Protein AF-A0A4Q5NVV1-F1 (afdb_monomer)

Sequence (442 aa):
MKNIRATLVVGVACLGSTIGLRAQELPNTGLYALYQDSGLQTNGTTVTAWNSSPIGEGEQSKSQTRARALNQIVGAPRLMALQTPTGRKNVLALDGKSSVWGTVQAWGSLIGERTLVVLARLEPNAQGTLFDGSTLVGLSRAQIKDGIWQVGSNKGVSPSMGAKSGVWQIHTFVFRPQLGAMTVAHSVGDENKTIDAQQNVPQGGLIIGTDATRQNGLQAEVAEILVYNRALSPDELKNTSASIQKRWGPLASLGAPEAVRDANAPAADSDRAAIAAKLADTKSPIIWLWSGDSTNEQGTGQNRSVAQNFAERVRWEKNRRRDIVIDQTSPGLDATTINADFDTRIERFHPSVVILSPAGGVTSALQLTTTIERVRALGAIPILQSNGGNSALVKSVAQSQGVLLIDSDTNTASTLTTLSLSLFDALGLKDPASTIIKQLGG

Solvent-accessible surface area (backbone atoms only — not comparable to full-atom values): 23420 Å² total; per-residue (Å²): 140,82,89,81,83,83,84,84,81,84,80,82,79,81,78,77,77,77,75,76,76,69,81,58,72,68,73,66,81,51,58,68,43,35,38,43,46,90,25,57,36,62,60,78,44,33,49,56,28,40,29,24,48,68,62,74,85,60,74,70,19,61,56,55,17,65,36,43,28,20,55,46,73,38,76,74,22,26,41,21,33,30,63,31,88,76,43,80,43,45,27,44,34,26,80,24,62,9,27,40,20,17,48,43,88,52,43,31,69,46,70,69,32,24,23,42,38,37,34,34,28,30,42,78,87,40,42,26,12,51,32,19,9,45,36,98,63,29,26,52,33,38,30,29,55,97,53,27,30,25,40,32,30,90,92,38,64,43,82,65,48,77,63,68,53,78,42,58,44,52,38,37,41,33,33,39,62,48,95,69,20,19,36,38,37,41,32,49,80,92,49,71,40,74,46,80,21,78,54,56,58,38,30,22,21,38,22,39,15,15,36,61,85,62,72,42,14,17,28,28,37,41,46,34,38,41,32,27,62,32,62,70,52,74,68,54,50,51,39,42,51,52,47,49,35,69,66,51,28,62,50,91,66,47,62,82,61,42,76,33,63,44,92,82,43,49,41,34,67,44,45,39,47,52,50,44,52,52,67,68,40,79,85,57,65,48,36,38,32,39,39,19,29,36,90,68,64,84,83,75,91,78,79,72,41,50,64,54,53,42,44,51,43,41,31,66,78,66,64,40,72,69,46,45,69,46,80,56,51,38,79,74,31,20,30,59,59,46,55,75,42,29,60,80,74,47,56,76,69,67,37,48,29,37,41,40,28,44,22,36,92,72,50,48,70,65,41,44,49,53,45,48,53,54,38,44,73,70,71,18,44,56,30,41,34,35,38,88,65,30,35,72,58,46,51,51,47,23,64,68,59,23,36,34,69,41,80,59,65,72,89,58,100,57,63,61,64,48,60,42,47,50,46,34,57,66,56,67,61,71,58,89,64,71,68,51,71,78,73,66,82,120

Radius of gyration: 30.15 Å; Cα contacts (8 Å, |Δi|>4): 999; chains: 1; bounding box: 72×66×114 Å

pLDDT: mean 81.9, std 18.75, range [30.17, 98.38]

Secondary structure (DSSP, 8-state):
-PPP-------------------PPP--TTEEEEEEEEEEEEETTEEEEEEEPP-SSSHHHHHHHHHT-B-EEES--EEEEEEETTEEEEEEEEESS-EEEE-HHHH-EE-S-EEEEEEEEEPTT--EEEEE-SSSSS--EEEEETTEEEEEETTEEEEEEE---SSEEEEEEEEEE-SS-EEEEEEETTEEEEEEES----EESEEESS-TTS-SB-EEEEEEEEEESSPPPHHHHHHHHHHHHHHH--GGG--PPEE---TTSPPHHHHHHHHHHHHH-TTSPPEEEEEE--TT--S-SS---HHHHHHHHHHHTS--TT-EEEEEE-TT--HHHHHHTHHHHTGGG--SEEEEE--TTT--HHHHHHHHHHHHHTT-EEEEE--TTTHHHHHHHHHHHT-EEE---SS---HHHHHHHHHHHHTT---GGGGSGGG---

Structure (mmCIF, N/CA/C/O backbone):
data_AF-A0A4Q5NVV1-F1
#
_entry.id   AF-A0A4Q5NVV1-F1
#
loop_
_atom_site.group_PDB
_atom_site.id
_atom_site.type_symbol
_atom_site.label_atom_id
_atom_site.label_alt_id
_atom_site.label_comp_id
_atom_site.label_asym_id
_atom_site.label_entity_id
_atom_site.label_seq_id
_atom_site.pdbx_PDB_ins_code
_atom_site.Cartn_x
_atom_site.Cartn_y
_atom_site.Cartn_z
_atom_site.occupancy
_atom_site.B_iso_or_equiv
_atom_site.auth_seq_id
_atom_site.auth_comp_id
_atom_site.auth_asym_id
_atom_site.auth_atom_id
_atom_site.pdbx_PDB_model_num
ATOM 1 N N . MET A 1 1 ? -40.384 -42.572 -72.149 1.00 39.09 1 MET A N 1
ATOM 2 C CA . MET A 1 1 ? -39.237 -41.789 -71.641 1.00 39.09 1 MET A CA 1
ATOM 3 C C . MET A 1 1 ? -39.725 -40.962 -70.457 1.00 39.09 1 MET A C 1
ATOM 5 O O . MET A 1 1 ? -40.525 -40.060 -70.657 1.00 39.09 1 MET A O 1
ATOM 9 N N . LYS A 1 2 ? -39.375 -41.354 -69.224 1.00 44.84 2 LYS A N 1
ATOM 10 C CA . LYS A 1 2 ? -39.755 -40.659 -67.981 1.00 44.84 2 LYS A CA 1
ATOM 11 C C . LYS A 1 2 ? -38.551 -39.845 -67.504 1.00 44.84 2 LYS A C 1
ATOM 13 O O . LYS A 1 2 ? -37.491 -40.418 -67.278 1.00 44.84 2 LYS A O 1
ATOM 18 N N . ASN A 1 3 ? -38.723 -38.532 -67.382 1.00 42.00 3 ASN A N 1
ATOM 19 C CA . ASN A 1 3 ? -37.693 -37.606 -66.916 1.00 42.00 3 ASN A CA 1
ATOM 20 C C . ASN A 1 3 ? -37.510 -37.726 -65.397 1.00 42.00 3 ASN A C 1
ATOM 22 O O . ASN A 1 3 ? -38.452 -37.498 -64.640 1.00 42.00 3 ASN A O 1
ATOM 26 N N . ILE A 1 4 ? -36.294 -38.057 -64.963 1.00 44.03 4 ILE A N 1
ATOM 27 C CA . ILE A 1 4 ? -35.865 -38.030 -63.561 1.00 44.03 4 ILE A CA 1
ATOM 28 C C . ILE A 1 4 ? -35.223 -36.661 -63.308 1.00 44.03 4 ILE A C 1
ATOM 30 O O . ILE A 1 4 ? -34.230 -36.316 -63.944 1.00 44.03 4 ILE A O 1
ATOM 34 N N . ARG A 1 5 ? -35.789 -35.871 -62.388 1.00 45.06 5 ARG A N 1
ATOM 35 C CA . ARG A 1 5 ? -35.132 -34.685 -61.819 1.00 45.06 5 ARG A CA 1
ATOM 36 C C . ARG A 1 5 ? -34.373 -35.121 -60.567 1.00 45.06 5 ARG A C 1
ATOM 38 O O . ARG A 1 5 ? -34.999 -35.538 -59.598 1.00 45.06 5 ARG A O 1
ATOM 45 N N . ALA A 1 6 ? -33.046 -35.036 -60.597 1.00 39.25 6 ALA A N 1
ATOM 46 C CA . ALA A 1 6 ? -32.202 -35.202 -59.420 1.00 39.25 6 ALA A CA 1
ATOM 47 C C . ALA A 1 6 ? -32.027 -33.840 -58.730 1.00 39.25 6 ALA A C 1
ATOM 49 O O . ALA A 1 6 ? -31.496 -32.901 -59.320 1.00 39.25 6 ALA A O 1
ATOM 50 N N . THR A 1 7 ? -32.498 -33.734 -57.490 1.00 43.59 7 THR A N 1
ATOM 51 C CA . THR A 1 7 ? -32.255 -32.589 -56.606 1.00 43.59 7 THR A CA 1
ATOM 52 C C . THR A 1 7 ? -30.897 -32.779 -55.935 1.00 43.59 7 THR A C 1
ATOM 54 O O . THR A 1 7 ? -30.721 -33.706 -55.148 1.00 43.59 7 THR A O 1
ATOM 57 N N . LEU A 1 8 ? -29.932 -31.914 -56.253 1.00 34.25 8 LEU A N 1
ATOM 58 C CA . LEU A 1 8 ? -28.629 -31.852 -55.593 1.00 34.25 8 LEU A CA 1
ATOM 59 C C . LEU A 1 8 ? -28.769 -31.050 -54.289 1.00 34.25 8 LEU A C 1
ATOM 61 O O . LEU A 1 8 ? -28.991 -29.842 -54.325 1.00 34.25 8 LEU A O 1
ATOM 65 N N . VAL A 1 9 ? -28.644 -31.717 -53.142 1.00 33.03 9 VAL A N 1
ATOM 66 C CA . VAL A 1 9 ? -28.541 -31.068 -51.827 1.00 33.03 9 VAL A CA 1
ATOM 67 C C . VAL A 1 9 ? -27.059 -30.870 -51.519 1.00 33.03 9 VAL A C 1
ATOM 69 O O . VAL A 1 9 ? -26.341 -31.832 -51.256 1.00 33.03 9 VAL A O 1
ATOM 72 N N . VAL A 1 10 ? -26.587 -29.624 -51.570 1.00 34.28 10 VAL A N 1
ATOM 73 C CA . VAL A 1 10 ? -25.243 -29.248 -51.111 1.00 34.28 10 VAL A CA 1
ATOM 74 C C . VAL A 1 10 ? -25.305 -29.044 -49.599 1.00 34.28 10 VAL A C 1
ATOM 76 O O . VAL A 1 10 ? -25.774 -28.016 -49.116 1.00 34.28 10 VAL A O 1
ATOM 79 N N . GLY A 1 11 ? -24.861 -30.046 -48.842 1.00 30.89 11 GLY A N 1
ATOM 80 C CA . GLY A 1 11 ? -24.632 -29.918 -47.406 1.00 30.89 11 GLY A CA 1
ATOM 81 C C . GLY A 1 11 ? -23.328 -29.167 -47.148 1.00 30.89 11 GLY A C 1
ATOM 82 O O . GLY A 1 11 ? -22.248 -29.726 -47.317 1.00 30.89 11 GLY A O 1
ATOM 83 N N . VAL A 1 12 ? -23.421 -27.903 -46.732 1.00 36.09 12 VAL A N 1
ATOM 84 C CA . VAL A 1 12 ? -22.285 -27.157 -46.174 1.00 36.09 12 VAL A CA 1
ATOM 85 C C . VAL A 1 12 ? -22.052 -27.667 -44.753 1.00 36.09 12 VAL A C 1
ATOM 87 O O . VAL A 1 12 ? -22.769 -27.307 -43.822 1.00 36.09 12 VAL A O 1
ATOM 90 N N . ALA A 1 13 ? -21.059 -28.536 -44.582 1.00 33.56 13 ALA A N 1
ATOM 91 C CA . ALA A 1 13 ? -20.565 -28.918 -43.267 1.00 33.56 13 ALA A CA 1
ATOM 92 C C . ALA A 1 13 ? -19.660 -27.796 -42.728 1.00 33.56 13 ALA A C 1
ATOM 94 O O . ALA A 1 13 ? -18.468 -27.743 -43.028 1.00 33.56 13 ALA A O 1
ATOM 95 N N . CYS A 1 14 ? -20.225 -26.883 -41.933 1.00 32.41 14 CYS A N 1
ATOM 96 C CA . CYS A 1 14 ? -19.439 -25.985 -41.087 1.00 32.41 14 CYS A CA 1
ATOM 97 C C . CYS A 1 14 ? -18.780 -26.805 -39.969 1.00 32.41 14 CYS A C 1
ATOM 99 O O . CYS A 1 14 ? -19.366 -27.016 -38.908 1.00 32.41 14 CYS A O 1
ATOM 101 N N . LEU A 1 15 ? -17.551 -27.267 -40.201 1.00 36.09 15 LEU A N 1
ATOM 102 C CA . LEU A 1 15 ? -16.666 -27.734 -39.137 1.00 36.09 15 LEU A CA 1
ATOM 103 C C . LEU A 1 15 ? -16.206 -26.512 -38.334 1.00 36.09 15 LEU A C 1
ATOM 105 O O . LEU A 1 15 ? -15.206 -25.868 -38.647 1.00 36.09 15 LEU A O 1
ATOM 109 N N . GLY A 1 16 ? -16.983 -26.162 -37.310 1.00 32.91 16 GLY A N 1
ATOM 110 C CA . GLY A 1 16 ? -16.582 -25.214 -36.280 1.00 32.91 16 GLY A CA 1
ATOM 111 C C . GLY A 1 16 ? -15.480 -25.821 -35.420 1.00 32.91 16 GLY A C 1
ATOM 112 O O . GLY A 1 16 ? -15.751 -26.395 -34.371 1.00 32.91 16 GLY A O 1
ATOM 113 N N . SER A 1 17 ? -14.231 -25.704 -35.863 1.00 35.34 17 SER A N 1
ATOM 114 C CA . SER A 1 17 ? -13.063 -25.982 -35.033 1.00 35.34 17 SER A CA 1
ATOM 115 C C . SER A 1 17 ? -12.968 -24.903 -33.957 1.00 35.34 17 SER A C 1
ATOM 117 O O . SER A 1 17 ? -12.350 -23.859 -34.158 1.00 35.34 17 SER A O 1
ATOM 119 N N . THR A 1 18 ? -13.579 -25.129 -32.795 1.00 33.84 18 THR A N 1
ATOM 120 C CA . THR A 1 18 ? -13.226 -24.392 -31.581 1.00 33.84 18 THR A CA 1
ATOM 121 C C . THR A 1 18 ? -11.803 -24.787 -31.206 1.00 33.84 18 THR A C 1
ATOM 123 O O . THR A 1 18 ? -11.584 -25.748 -30.468 1.00 33.84 18 THR A O 1
ATOM 126 N N . ILE A 1 19 ? -10.816 -24.068 -31.745 1.00 38.25 19 ILE A N 1
ATOM 127 C CA . ILE A 1 19 ? -9.461 -24.066 -31.201 1.00 38.25 19 ILE A CA 1
ATOM 128 C C . ILE A 1 19 ? -9.605 -23.473 -29.804 1.00 38.25 19 ILE A C 1
ATOM 130 O O . ILE A 1 19 ? -9.682 -22.258 -29.627 1.00 38.25 19 ILE A O 1
ATOM 134 N N . GLY A 1 20 ? -9.716 -24.344 -28.804 1.00 33.50 20 GLY A N 1
ATOM 135 C CA . GLY A 1 20 ? -9.553 -23.955 -27.419 1.00 33.50 20 GLY A CA 1
ATOM 136 C C . GLY A 1 20 ? -8.134 -23.431 -27.268 1.00 33.50 20 GLY A C 1
ATOM 137 O O . GLY A 1 20 ? -7.207 -24.215 -27.078 1.00 33.50 20 GLY A O 1
ATOM 138 N N . LEU A 1 21 ? -7.960 -22.114 -27.390 1.00 35.38 21 LEU A N 1
ATOM 139 C CA . LEU A 1 21 ? -6.778 -21.403 -26.927 1.00 35.38 21 LEU A CA 1
ATOM 140 C C . LEU A 1 21 ? -6.673 -21.685 -25.427 1.00 35.38 21 LEU A C 1
ATOM 142 O O . LEU A 1 21 ? -7.245 -20.976 -24.598 1.00 35.38 21 LEU A O 1
ATOM 146 N N . ARG A 1 22 ? -5.983 -22.772 -25.064 1.00 43.31 22 ARG A N 1
ATOM 147 C CA . ARG A 1 22 ? -5.478 -22.932 -23.706 1.00 43.31 22 ARG A CA 1
ATOM 148 C C . ARG A 1 22 ? -4.613 -21.706 -23.466 1.00 43.31 22 ARG A C 1
ATOM 150 O O . ARG A 1 22 ? -3.587 -21.550 -24.120 1.00 43.31 22 ARG A O 1
ATOM 157 N N . ALA A 1 23 ? -5.071 -20.823 -22.582 1.00 43.97 23 ALA A N 1
ATOM 158 C CA . ALA A 1 23 ? -4.270 -19.710 -22.105 1.00 43.97 23 ALA A CA 1
ATOM 159 C C . ALA A 1 23 ? -2.942 -20.291 -21.612 1.00 43.97 23 ALA A C 1
ATOM 161 O O . ALA A 1 23 ? -2.926 -21.060 -20.648 1.00 43.97 23 ALA A O 1
ATOM 162 N N . GLN A 1 24 ? -1.876 -20.000 -22.351 1.00 53.47 24 GLN A N 1
ATOM 163 C CA . GLN A 1 24 ? -0.541 -20.488 -22.062 1.00 53.47 24 GLN A CA 1
ATOM 164 C C . GLN A 1 24 ? -0.115 -19.924 -20.707 1.00 53.47 24 GLN A C 1
ATOM 166 O O . GLN A 1 24 ? -0.347 -18.748 -20.422 1.00 53.47 24 GLN A O 1
ATOM 171 N N . GLU A 1 25 ? 0.436 -20.784 -19.852 1.00 62.91 25 GLU A N 1
ATOM 172 C CA . GLU A 1 25 ? 0.975 -20.373 -18.558 1.00 62.91 25 GLU A CA 1
ATOM 173 C C . GLU A 1 25 ? 2.056 -19.300 -18.745 1.00 62.91 25 GLU A C 1
ATOM 175 O O . GLU A 1 25 ? 2.629 -19.161 -19.832 1.00 62.91 25 GLU A O 1
ATOM 180 N N . LEU A 1 26 ? 2.311 -18.517 -17.690 1.00 71.44 26 LEU A N 1
ATOM 181 C CA . LEU A 1 26 ? 3.352 -17.491 -17.709 1.00 71.44 26 LEU A CA 1
ATOM 182 C C . LEU A 1 26 ? 4.656 -18.084 -18.266 1.00 71.44 26 LEU A C 1
ATOM 184 O O . LEU A 1 26 ? 5.015 -19.203 -17.890 1.00 71.44 26 LEU A O 1
ATOM 188 N N . PRO A 1 27 ? 5.395 -17.361 -19.128 1.00 75.38 27 PRO A N 1
ATOM 189 C CA . PRO A 1 27 ? 6.707 -17.820 -19.551 1.00 75.38 27 PRO A CA 1
ATOM 190 C C . PRO A 1 27 ? 7.593 -17.929 -18.307 1.00 75.38 27 PRO A C 1
ATOM 192 O O . PRO A 1 27 ? 8.038 -16.921 -17.774 1.00 75.38 27 PRO A O 1
ATOM 195 N N . ASN A 1 28 ? 7.828 -19.135 -17.797 1.00 74.69 28 ASN A N 1
ATOM 196 C CA . ASN A 1 28 ? 8.637 -19.298 -16.586 1.00 74.69 28 ASN A CA 1
ATOM 197 C C . ASN A 1 28 ? 10.132 -19.106 -16.886 1.00 74.69 28 ASN A C 1
ATOM 199 O O . ASN A 1 28 ? 10.907 -18.719 -16.011 1.00 74.69 28 ASN A O 1
ATOM 203 N N . THR A 1 29 ? 10.545 -19.310 -18.141 1.00 82.25 29 THR A N 1
ATOM 204 C CA . THR A 1 29 ? 11.925 -19.100 -18.581 1.00 82.25 29 THR A CA 1
ATOM 205 C C . THR A 1 29 ? 12.324 -17.639 -18.419 1.00 82.25 29 THR A C 1
ATOM 207 O O . THR A 1 29 ? 11.789 -16.753 -19.091 1.00 82.25 29 THR A O 1
ATOM 210 N N . GLY A 1 30 ? 13.309 -17.398 -17.558 1.00 86.69 30 GLY A N 1
ATOM 211 C CA . GLY A 1 30 ? 13.871 -16.074 -17.308 1.00 86.69 30 GLY A CA 1
ATOM 212 C C . GLY A 1 30 ? 13.018 -15.163 -16.423 1.00 86.69 30 GLY A C 1
ATOM 213 O O . GLY A 1 30 ? 13.318 -13.974 -16.340 1.00 86.69 30 GLY A O 1
ATOM 214 N N . LEU A 1 31 ? 11.971 -15.673 -15.760 1.00 92.94 31 LEU A N 1
ATOM 215 C CA . LEU A 1 31 ? 11.270 -14.907 -14.727 1.00 92.94 31 LEU A CA 1
ATOM 216 C C . LEU A 1 31 ? 12.219 -14.695 -13.536 1.00 92.94 31 LEU A C 1
ATOM 218 O O . LEU A 1 31 ? 12.734 -15.638 -12.940 1.00 92.94 31 LEU A O 1
ATOM 222 N N . TYR A 1 32 ? 12.484 -13.435 -13.221 1.00 92.88 32 TYR A N 1
ATOM 223 C CA . TYR A 1 32 ? 13.406 -13.001 -12.179 1.00 92.88 32 TYR A CA 1
ATOM 224 C C . TYR A 1 32 ? 12.677 -12.570 -10.907 1.00 92.88 32 TYR A C 1
ATOM 226 O O . TYR A 1 32 ? 13.082 -12.929 -9.814 1.00 92.88 32 TYR A O 1
ATOM 234 N N . ALA A 1 33 ? 11.585 -11.827 -10.990 1.00 94.94 33 ALA A N 1
ATOM 235 C CA . ALA A 1 33 ? 10.798 -11.493 -9.805 1.00 94.94 33 ALA A CA 1
ATOM 236 C C . ALA A 1 33 ? 9.319 -11.435 -10.167 1.00 94.94 33 ALA A C 1
ATOM 238 O O . ALA A 1 33 ? 8.971 -11.063 -11.289 1.00 94.94 33 ALA A O 1
ATOM 239 N N . LEU A 1 34 ? 8.465 -11.807 -9.219 1.00 95.44 34 LEU A N 1
ATOM 240 C CA . LEU A 1 34 ? 7.016 -11.769 -9.364 1.00 95.44 34 LEU A CA 1
ATOM 241 C C . LEU A 1 34 ? 6.409 -11.181 -8.097 1.00 95.44 34 LEU A C 1
ATOM 243 O O . LEU A 1 34 ? 6.379 -11.841 -7.069 1.00 95.44 34 LEU A O 1
ATOM 247 N N . TYR A 1 35 ? 5.914 -9.955 -8.165 1.00 97.56 35 TYR A N 1
ATOM 248 C CA . TYR A 1 35 ? 5.295 -9.265 -7.040 1.00 97.56 35 TYR A CA 1
ATOM 249 C C . TYR A 1 35 ? 3.788 -9.224 -7.239 1.00 97.56 35 TYR A C 1
ATOM 251 O O . TYR A 1 35 ? 3.313 -8.645 -8.211 1.00 97.56 35 TYR A O 1
ATOM 259 N N . GLN A 1 36 ? 3.047 -9.860 -6.334 1.00 95.25 36 GLN A N 1
ATOM 260 C CA . GLN A 1 36 ? 1.589 -10.015 -6.396 1.00 95.25 36 GLN A CA 1
ATOM 261 C C . GLN A 1 36 ? 0.940 -9.673 -5.051 1.00 95.25 36 GLN A C 1
ATOM 263 O O . GLN A 1 36 ? 1.639 -9.504 -4.052 1.00 95.25 36 GLN A O 1
ATOM 268 N N . ASP A 1 37 ? -0.392 -9.618 -5.022 1.00 93.81 37 ASP A N 1
ATOM 269 C CA . ASP A 1 37 ? -1.210 -9.354 -3.829 1.00 93.81 37 ASP A CA 1
ATOM 270 C C . ASP A 1 37 ? -0.777 -10.164 -2.592 1.00 93.81 37 ASP A C 1
ATOM 272 O O . ASP A 1 37 ? -0.588 -9.604 -1.515 1.00 93.81 37 ASP A O 1
ATOM 276 N N . SER A 1 38 ? -0.544 -11.466 -2.760 1.00 91.88 38 SER A N 1
ATOM 277 C CA . SER A 1 38 ? -0.104 -12.388 -1.700 1.00 91.88 38 SER A CA 1
ATOM 278 C C . SER A 1 38 ? 1.301 -12.108 -1.149 1.00 91.88 38 SER A C 1
ATOM 280 O O . SER A 1 38 ? 1.647 -12.583 -0.068 1.00 91.88 38 SER A O 1
ATOM 282 N N . GLY A 1 39 ? 2.115 -11.337 -1.873 1.00 93.94 39 GLY A N 1
ATOM 283 C CA . GLY A 1 39 ? 3.460 -10.952 -1.457 1.00 93.94 39 GLY A CA 1
ATOM 284 C C . GLY A 1 39 ? 3.499 -9.721 -0.549 1.00 93.94 39 GLY A C 1
ATOM 285 O O . GLY A 1 39 ? 4.533 -9.478 0.078 1.00 93.94 39 GLY A O 1
ATOM 286 N N . LEU A 1 40 ? 2.421 -8.935 -0.474 1.00 95.44 40 LEU A N 1
ATOM 287 C CA . LEU A 1 40 ? 2.377 -7.716 0.338 1.00 95.44 40 LEU A CA 1
ATOM 288 C C . LEU A 1 40 ? 2.366 -8.071 1.828 1.00 95.44 40 LEU A C 1
ATOM 290 O O . LEU A 1 40 ? 1.546 -8.857 2.293 1.00 95.44 40 LEU A O 1
ATOM 294 N N . GLN A 1 41 ? 3.304 -7.494 2.572 1.00 94.56 41 GLN A N 1
ATOM 295 C CA . GLN A 1 41 ? 3.380 -7.562 4.029 1.00 94.56 41 GLN A CA 1
ATOM 296 C C . GLN A 1 41 ? 2.975 -6.206 4.589 1.00 94.56 41 GLN A C 1
ATOM 298 O O . GLN A 1 41 ? 3.389 -5.173 4.055 1.00 94.56 41 GLN A O 1
ATOM 303 N N . THR A 1 42 ? 2.185 -6.197 5.659 1.00 88.44 42 THR A N 1
ATOM 304 C CA . THR A 1 42 ? 1.683 -4.957 6.249 1.00 88.44 42 THR A CA 1
ATOM 305 C C . THR A 1 42 ? 1.804 -4.933 7.765 1.00 88.44 42 THR A C 1
ATOM 307 O O . THR A 1 42 ? 1.895 -5.971 8.418 1.00 88.44 42 THR A O 1
ATOM 310 N N . ASN A 1 43 ? 1.799 -3.720 8.312 1.00 78.75 43 ASN A N 1
ATOM 311 C CA . ASN A 1 43 ? 1.404 -3.432 9.683 1.00 78.75 43 ASN A CA 1
ATOM 312 C C . ASN A 1 43 ? 0.172 -2.516 9.612 1.00 78.75 43 ASN A C 1
ATOM 314 O O . ASN A 1 43 ? 0.271 -1.380 9.132 1.00 78.75 43 ASN A O 1
ATOM 318 N N . GLY A 1 44 ? -0.999 -3.053 9.960 1.00 81.38 44 GLY A N 1
ATOM 319 C CA . GLY A 1 44 ? -2.285 -2.436 9.642 1.00 81.38 44 GLY A CA 1
ATOM 320 C C . GLY A 1 44 ? -2.436 -2.205 8.134 1.00 81.38 44 GLY A C 1
ATOM 321 O O . GLY A 1 44 ? -2.230 -3.106 7.316 1.00 81.38 44 GLY A O 1
ATOM 322 N N . THR A 1 45 ? -2.727 -0.961 7.743 1.00 83.19 45 THR A N 1
ATOM 323 C CA . THR A 1 45 ? -2.830 -0.563 6.328 1.00 83.19 45 THR A CA 1
ATOM 324 C C . THR A 1 45 ? -1.501 -0.158 5.695 1.00 83.19 45 THR A C 1
ATOM 326 O O . THR A 1 45 ? -1.478 0.157 4.507 1.00 83.19 45 THR A O 1
ATOM 329 N N . THR A 1 46 ? -0.411 -0.096 6.458 1.00 87.69 46 THR A N 1
ATOM 330 C CA . THR A 1 46 ? 0.896 0.350 5.957 1.00 87.69 46 THR A CA 1
ATOM 331 C C . THR A 1 46 ? 1.686 -0.846 5.451 1.00 87.69 46 THR A C 1
ATOM 333 O O . THR A 1 46 ? 1.882 -1.817 6.179 1.00 87.69 46 THR A O 1
ATOM 336 N N . VAL A 1 47 ? 2.160 -0.787 4.211 1.00 94.38 47 VAL A N 1
ATOM 337 C CA . VAL A 1 47 ? 3.001 -1.828 3.613 1.00 94.38 47 VAL A CA 1
ATOM 338 C C . VAL A 1 47 ? 4.407 -1.747 4.201 1.00 94.38 47 VAL A C 1
ATOM 340 O O . VAL A 1 47 ? 5.045 -0.698 4.181 1.00 94.38 47 VAL A O 1
ATOM 343 N N . THR A 1 48 ? 4.893 -2.873 4.717 1.00 94.56 48 THR A N 1
ATOM 344 C CA . THR A 1 48 ? 6.220 -3.014 5.337 1.00 94.56 48 THR A CA 1
ATOM 345 C C . THR A 1 48 ? 7.193 -3.809 4.472 1.00 94.56 48 THR A C 1
ATOM 347 O O . THR A 1 48 ? 8.403 -3.668 4.629 1.00 94.56 48 THR A O 1
ATOM 350 N N . ALA A 1 49 ? 6.690 -4.614 3.534 1.00 96.56 49 ALA A N 1
ATOM 351 C CA . ALA A 1 49 ? 7.487 -5.247 2.489 1.00 96.56 49 ALA A CA 1
ATOM 352 C C . ALA A 1 49 ? 6.608 -5.730 1.327 1.00 96.56 49 ALA A C 1
ATOM 354 O O . ALA A 1 49 ? 5.411 -5.965 1.490 1.00 96.56 49 ALA A O 1
ATOM 355 N N . TRP A 1 50 ? 7.224 -5.964 0.169 1.00 97.75 50 TRP A N 1
ATOM 356 C CA . TRP A 1 50 ? 6.628 -6.730 -0.923 1.00 97.75 50 TRP A CA 1
ATOM 357 C C . TRP A 1 50 ? 7.545 -7.888 -1.315 1.00 97.75 50 TRP A C 1
ATOM 359 O O . TRP A 1 50 ? 8.602 -7.701 -1.921 1.00 97.75 50 TRP A O 1
ATOM 369 N N . ASN A 1 51 ? 7.160 -9.102 -0.936 1.00 95.62 51 ASN A N 1
ATOM 370 C CA . ASN A 1 51 ? 7.918 -10.311 -1.230 1.00 95.62 51 ASN A CA 1
ATOM 371 C C . ASN A 1 51 ? 7.629 -10.799 -2.651 1.00 95.62 51 ASN A C 1
ATOM 373 O O . ASN A 1 51 ? 6.482 -10.778 -3.101 1.00 95.62 51 ASN A O 1
ATOM 377 N N . SER A 1 52 ? 8.666 -11.282 -3.338 1.00 93.81 52 SER A N 1
ATOM 378 C CA . SER A 1 52 ? 8.477 -11.984 -4.606 1.00 93.81 52 SER A CA 1
ATOM 379 C C . SER A 1 52 ? 7.846 -13.355 -4.350 1.00 93.81 52 SER A C 1
ATOM 381 O O . SER A 1 52 ? 8.281 -14.082 -3.455 1.00 93.81 52 SER A O 1
ATOM 383 N N . SER A 1 53 ? 6.870 -13.736 -5.169 1.00 90.25 53 SER A N 1
ATOM 384 C CA . SER A 1 53 ? 6.297 -15.080 -5.230 1.00 90.25 53 SER A CA 1
ATOM 385 C C . SER A 1 53 ? 7.356 -16.110 -5.651 1.00 90.25 53 SER A C 1
ATOM 387 O O . SER A 1 53 ? 8.268 -15.755 -6.405 1.00 90.25 53 SER A O 1
ATOM 389 N N . PRO A 1 54 ? 7.243 -17.377 -5.197 1.00 81.56 54 PRO A N 1
ATOM 390 C CA . PRO A 1 54 ? 8.097 -18.486 -5.632 1.00 81.56 54 PRO A CA 1
ATOM 391 C C . PRO A 1 54 ? 8.150 -18.616 -7.147 1.00 81.56 54 PRO A C 1
ATOM 393 O O . PRO A 1 54 ? 7.118 -18.635 -7.813 1.00 81.56 54 PRO A O 1
ATOM 396 N N . ILE A 1 55 ? 9.368 -18.694 -7.679 1.00 77.56 55 ILE A N 1
ATOM 397 C CA . ILE A 1 55 ? 9.630 -18.902 -9.103 1.00 77.56 55 ILE A CA 1
ATOM 398 C C . ILE A 1 55 ? 10.214 -20.310 -9.244 1.00 77.56 55 ILE A C 1
ATOM 400 O O . ILE A 1 55 ? 11.317 -20.570 -8.765 1.00 77.56 55 ILE A O 1
ATOM 404 N N . GLY A 1 56 ? 9.459 -21.229 -9.847 1.00 66.56 56 GLY A N 1
ATOM 405 C CA . GLY A 1 56 ? 9.827 -22.646 -9.983 1.00 66.56 56 GLY A CA 1
ATOM 406 C C . GLY A 1 56 ? 9.402 -23.537 -8.806 1.00 66.56 56 GLY A C 1
ATOM 407 O O . GLY A 1 56 ? 8.903 -23.065 -7.787 1.00 66.56 56 GLY A O 1
ATOM 408 N N . GLU A 1 57 ? 9.592 -24.847 -8.960 1.00 56.78 57 GLU A N 1
ATOM 409 C CA . GLU A 1 57 ? 9.264 -25.857 -7.947 1.00 56.78 57 GLU A CA 1
ATOM 410 C C . GLU A 1 57 ? 10.500 -26.201 -7.092 1.00 56.78 57 GLU A C 1
ATOM 412 O O . GLU A 1 57 ? 11.610 -26.322 -7.608 1.00 56.78 57 GLU A O 1
ATOM 417 N N . GLY A 1 58 ? 10.321 -26.362 -5.774 1.00 55.97 58 GLY A N 1
ATOM 418 C CA . GLY A 1 58 ? 11.361 -26.857 -4.858 1.00 55.97 58 GLY A CA 1
ATOM 419 C C . GLY A 1 58 ? 11.896 -25.850 -3.829 1.00 55.97 58 GLY A C 1
ATOM 420 O O . GLY A 1 58 ? 11.583 -24.662 -3.829 1.00 55.97 58 GLY A O 1
ATOM 421 N N . GLU A 1 59 ? 12.712 -26.341 -2.896 1.00 53.56 59 GLU A N 1
ATOM 422 C CA . GLU A 1 59 ? 13.182 -25.591 -1.719 1.00 53.56 59 GLU A CA 1
ATOM 423 C C . GLU A 1 59 ? 14.142 -24.437 -2.070 1.00 53.56 59 GLU A C 1
ATOM 425 O O . GLU A 1 59 ? 14.114 -23.385 -1.429 1.00 53.56 59 GLU A O 1
ATOM 430 N N . GLN A 1 60 ? 14.911 -24.568 -3.159 1.00 54.53 60 GLN A N 1
ATOM 431 C CA . GLN A 1 60 ? 15.748 -23.478 -3.677 1.00 54.53 60 GLN A CA 1
ATOM 432 C C . GLN A 1 60 ? 14.926 -22.278 -4.174 1.00 54.53 60 GLN A C 1
ATOM 434 O O . GLN A 1 60 ? 15.363 -21.135 -4.021 1.00 54.53 60 GLN A O 1
ATOM 439 N N . SER A 1 61 ? 13.704 -22.514 -4.668 1.00 58.66 61 SER A N 1
ATOM 440 C CA . SER A 1 61 ? 12.774 -21.447 -5.059 1.00 58.66 61 SER A CA 1
ATOM 441 C C . SER A 1 61 ? 12.367 -20.580 -3.859 1.00 58.66 61 SER A C 1
ATOM 443 O O . SER A 1 61 ? 12.280 -19.357 -3.968 1.00 58.66 61 SER A O 1
ATOM 445 N N . LYS A 1 62 ? 12.219 -21.185 -2.668 1.00 55.69 62 LYS A N 1
ATOM 446 C CA . LYS A 1 62 ? 11.868 -20.475 -1.421 1.00 55.69 62 LYS A CA 1
ATOM 447 C C . LYS A 1 62 ? 13.005 -19.611 -0.859 1.00 55.69 62 LYS A C 1
ATOM 449 O O . LYS A 1 62 ? 12.746 -18.652 -0.136 1.00 55.69 62 LYS A O 1
ATOM 454 N N . SER A 1 63 ? 14.259 -19.948 -1.156 1.00 57.91 63 SER A N 1
ATOM 455 C CA . SER A 1 63 ? 15.419 -19.128 -0.777 1.00 57.91 63 SER A CA 1
ATOM 456 C C . SER A 1 63 ? 15.585 -17.933 -1.729 1.00 57.91 63 SER A C 1
ATOM 458 O O . SER A 1 63 ? 15.788 -16.799 -1.289 1.00 57.91 63 SER A O 1
ATOM 460 N N . GLN A 1 64 ? 15.380 -18.150 -3.035 1.00 61.56 64 GLN A N 1
ATOM 461 C CA . GLN A 1 64 ? 15.412 -17.083 -4.044 1.00 61.56 64 GLN A CA 1
ATOM 462 C C . GLN A 1 64 ? 14.305 -16.030 -3.874 1.00 61.56 64 GLN A C 1
ATOM 464 O O . GLN A 1 64 ? 14.532 -14.862 -4.187 1.00 61.56 64 GLN A O 1
ATOM 469 N N . THR A 1 65 ? 13.132 -16.391 -3.349 1.00 58.72 65 THR A N 1
ATOM 470 C CA . THR A 1 65 ? 12.051 -15.423 -3.087 1.00 58.72 65 THR A CA 1
ATOM 471 C C . THR A 1 65 ? 12.370 -14.420 -2.001 1.00 58.72 65 THR A C 1
ATOM 473 O O . THR A 1 65 ? 12.092 -13.233 -2.173 1.00 58.72 65 THR A O 1
ATOM 476 N N . ARG A 1 66 ? 12.985 -14.868 -0.899 1.00 59.25 66 ARG A N 1
ATOM 477 C CA . ARG A 1 66 ? 13.439 -13.961 0.165 1.00 59.25 66 ARG A CA 1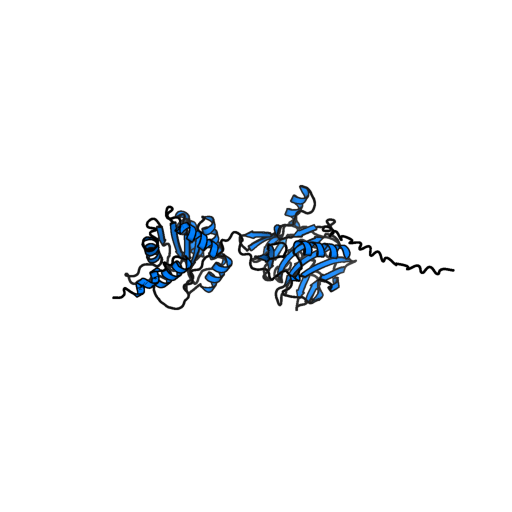
ATOM 478 C C . ARG A 1 66 ? 14.582 -13.066 -0.299 1.00 59.25 66 ARG A C 1
ATOM 480 O O . ARG A 1 66 ? 14.645 -11.920 0.131 1.00 59.25 66 ARG A O 1
ATOM 487 N N . ALA A 1 67 ? 15.436 -13.554 -1.202 1.00 73.44 67 ALA A N 1
ATOM 488 C CA . ALA A 1 67 ? 16.503 -12.739 -1.774 1.00 73.44 67 ALA A CA 1
ATOM 489 C C . ALA A 1 67 ? 15.947 -11.513 -2.525 1.00 73.44 67 ALA A C 1
ATOM 491 O O . ALA A 1 67 ? 16.537 -10.445 -2.481 1.00 73.44 67 ALA A O 1
ATOM 492 N N . ARG A 1 68 ? 14.762 -11.605 -3.139 1.00 91.25 68 ARG A N 1
ATOM 493 C CA . ARG A 1 68 ? 14.204 -10.533 -3.985 1.00 91.25 68 ARG A CA 1
ATOM 494 C C . ARG A 1 68 ? 13.090 -9.726 -3.315 1.00 91.25 68 ARG A C 1
ATOM 496 O O . ARG A 1 68 ? 12.264 -9.137 -4.006 1.00 91.25 68 ARG A O 1
ATOM 503 N N . ALA A 1 69 ? 13.031 -9.685 -1.988 1.00 94.12 69 ALA A N 1
ATOM 504 C CA . ALA A 1 69 ? 12.042 -8.868 -1.287 1.00 94.12 69 ALA A CA 1
ATOM 505 C C . ALA A 1 69 ? 12.297 -7.358 -1.475 1.00 94.12 69 ALA A C 1
ATOM 507 O O . ALA A 1 69 ? 13.439 -6.898 -1.438 1.00 94.12 69 ALA A O 1
ATOM 508 N N . LEU A 1 70 ? 11.222 -6.582 -1.629 1.00 97.56 70 LEU A N 1
ATOM 509 C CA . LEU A 1 70 ? 11.238 -5.120 -1.550 1.00 97.56 70 LEU A CA 1
ATOM 510 C C . LEU A 1 70 ? 10.836 -4.716 -0.129 1.00 97.56 70 LEU A C 1
ATOM 512 O O . LEU A 1 70 ? 9.664 -4.467 0.145 1.00 97.56 70 LEU A O 1
ATOM 516 N N . ASN A 1 71 ? 11.788 -4.756 0.799 1.00 96.06 71 ASN A N 1
ATOM 517 C CA . ASN A 1 71 ? 11.549 -4.587 2.239 1.00 96.06 71 ASN A CA 1
ATOM 518 C C . ASN A 1 71 ? 12.150 -3.303 2.826 1.00 96.06 71 ASN A C 1
ATOM 520 O O . ASN A 1 71 ? 12.116 -3.098 4.036 1.00 96.06 71 ASN A O 1
ATOM 524 N N . GLN A 1 72 ? 12.728 -2.454 1.983 1.00 96.25 72 GLN A N 1
ATOM 525 C CA . GLN A 1 72 ? 13.139 -1.117 2.370 1.00 96.25 72 GLN A CA 1
ATOM 526 C C . GLN A 1 72 ? 11.994 -0.155 2.054 1.00 96.25 72 GLN A C 1
ATOM 528 O O . GLN A 1 72 ? 11.486 -0.145 0.932 1.00 96.25 72 GLN A O 1
ATOM 533 N N . ILE A 1 73 ? 11.587 0.647 3.037 1.00 96.38 73 ILE A N 1
ATOM 534 C CA . ILE A 1 73 ? 10.404 1.508 2.947 1.00 96.38 73 ILE A CA 1
ATOM 535 C C . ILE A 1 73 ? 10.814 2.975 3.038 1.00 96.38 73 ILE A C 1
ATOM 537 O O . ILE A 1 73 ? 11.675 3.347 3.834 1.00 96.38 73 ILE A O 1
ATOM 541 N N . VAL A 1 74 ? 10.184 3.810 2.217 1.00 93.12 74 VAL A N 1
ATOM 542 C CA . VAL A 1 74 ? 10.200 5.273 2.346 1.00 93.12 74 VAL A CA 1
ATOM 543 C C . VAL A 1 74 ? 8.754 5.730 2.444 1.00 93.12 74 VAL A C 1
ATOM 545 O O . VAL A 1 74 ? 7.911 5.209 1.716 1.00 93.12 74 VAL A O 1
ATOM 548 N N . GLY A 1 75 ? 8.470 6.702 3.310 1.00 92.31 75 GLY A N 1
ATOM 549 C CA . GLY A 1 75 ? 7.113 7.203 3.510 1.00 92.31 75 GLY A CA 1
ATOM 550 C C . GLY A 1 75 ? 6.199 6.166 4.164 1.00 92.31 75 GLY A C 1
ATOM 551 O O . GLY A 1 75 ? 6.633 5.401 5.025 1.00 92.31 75 GLY A O 1
ATOM 552 N N . ALA A 1 76 ? 4.931 6.163 3.760 1.00 92.00 76 ALA A N 1
ATOM 553 C CA . ALA A 1 76 ? 3.895 5.280 4.283 1.00 92.00 76 ALA A CA 1
ATOM 554 C C . ALA A 1 76 ? 3.104 4.660 3.117 1.00 92.00 76 ALA A C 1
ATOM 556 O O . ALA A 1 76 ? 1.941 5.017 2.909 1.00 92.00 76 ALA A O 1
ATOM 557 N N . PRO A 1 77 ? 3.717 3.757 2.325 1.00 96.38 77 PRO A N 1
ATOM 558 C CA . PRO A 1 77 ? 2.999 3.060 1.267 1.00 96.38 77 PRO A CA 1
ATOM 559 C C . PRO A 1 77 ? 1.839 2.277 1.877 1.00 96.38 77 PRO A C 1
ATOM 561 O O . PRO A 1 77 ? 1.966 1.702 2.960 1.00 96.38 77 PRO A O 1
ATOM 564 N N . ARG A 1 78 ? 0.695 2.255 1.198 1.00 94.56 78 ARG A N 1
ATOM 565 C CA . ARG A 1 78 ? -0.542 1.710 1.762 1.00 94.56 78 ARG A CA 1
ATOM 566 C C . ARG A 1 78 ? -1.006 0.467 1.035 1.00 94.56 78 A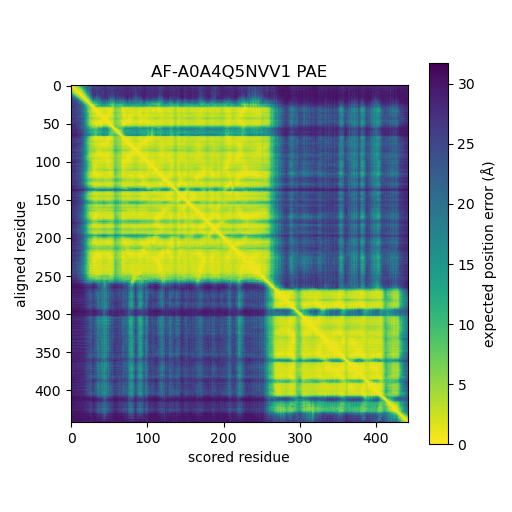RG A C 1
ATOM 568 O O . ARG A 1 78 ? -0.848 0.337 -0.172 1.00 94.56 78 ARG A O 1
ATOM 575 N N . LEU A 1 79 ? -1.642 -0.423 1.776 1.00 92.44 79 LEU A N 1
ATOM 576 C CA . LEU A 1 79 ? -2.427 -1.507 1.221 1.00 92.44 79 LEU A CA 1
ATOM 577 C C . LEU A 1 79 ? -3.789 -0.936 0.802 1.00 92.44 79 LEU A C 1
ATOM 579 O O . LEU A 1 79 ? -4.472 -0.288 1.604 1.00 92.44 79 LEU A O 1
ATOM 583 N N . MET A 1 80 ? -4.208 -1.180 -0.440 1.00 89.81 80 MET A N 1
ATOM 584 C CA . MET A 1 80 ? -5.574 -0.886 -0.898 1.00 89.81 80 MET A CA 1
ATOM 585 C C . MET A 1 80 ? -6.294 -2.132 -1.417 1.00 89.81 80 MET A C 1
ATOM 587 O O . MET A 1 80 ? -5.681 -3.004 -2.025 1.00 89.81 80 MET A O 1
ATOM 591 N N . ALA A 1 81 ? -7.586 -2.250 -1.105 1.00 86.62 81 ALA A N 1
ATOM 592 C CA . ALA A 1 81 ? -8.407 -3.382 -1.504 1.00 86.62 81 ALA A CA 1
ATOM 593 C C . ALA A 1 81 ? -9.049 -3.040 -2.837 1.00 86.62 81 ALA A C 1
ATOM 595 O O . ALA A 1 81 ? -9.712 -2.016 -2.986 1.00 86.62 81 ALA A O 1
ATOM 596 N N . LEU A 1 82 ? -8.906 -3.941 -3.789 1.00 88.50 82 LEU A N 1
ATOM 597 C CA . LEU A 1 82 ? -9.543 -3.858 -5.082 1.00 88.50 82 LEU A CA 1
ATOM 598 C C . LEU A 1 82 ? -10.541 -5.003 -5.203 1.00 88.50 82 LEU A C 1
ATOM 600 O O . LEU A 1 82 ? -10.176 -6.179 -5.122 1.00 88.50 82 LEU A O 1
ATOM 604 N N . GLN A 1 83 ? -11.813 -4.668 -5.402 1.00 84.38 83 GLN A N 1
ATOM 605 C CA . GLN A 1 83 ? -12.795 -5.667 -5.792 1.00 84.38 83 GLN A CA 1
ATOM 606 C C . GLN A 1 83 ? -12.575 -6.012 -7.265 1.00 84.38 83 GLN A C 1
ATOM 608 O O . GLN A 1 83 ? -12.641 -5.141 -8.130 1.00 84.38 83 GLN A O 1
ATOM 613 N N . THR A 1 84 ? -12.322 -7.287 -7.547 1.00 88.81 84 THR A N 1
ATOM 614 C CA . THR A 1 84 ? -12.170 -7.791 -8.913 1.00 88.81 84 THR A CA 1
ATOM 615 C C . THR A 1 84 ? -13.242 -8.839 -9.218 1.00 88.81 84 THR A C 1
ATOM 617 O O . THR A 1 84 ? -13.818 -9.410 -8.282 1.00 88.81 84 THR A O 1
ATOM 620 N N . PRO A 1 85 ? -13.490 -9.169 -10.498 1.00 84.94 85 PRO A N 1
ATOM 621 C CA . PRO A 1 85 ? -14.354 -10.294 -10.867 1.00 84.94 85 PRO A CA 1
ATOM 622 C C . PRO A 1 85 ? -13.883 -11.640 -10.305 1.00 84.94 85 PRO A C 1
ATOM 624 O O . PRO A 1 85 ? -14.679 -12.555 -10.135 1.00 84.94 85 PRO A O 1
ATOM 627 N N . THR A 1 86 ? -12.588 -11.760 -10.005 1.00 83.56 86 THR A N 1
ATOM 628 C CA . THR A 1 86 ? -11.981 -12.973 -9.433 1.00 83.56 86 THR A CA 1
ATOM 629 C C . THR A 1 86 ? -11.975 -12.986 -7.902 1.00 83.56 86 THR A C 1
ATOM 631 O O . THR A 1 86 ? -11.473 -13.929 -7.297 1.00 83.56 86 THR A O 1
ATOM 634 N N . GLY A 1 87 ? -12.526 -11.946 -7.268 1.00 84.94 87 GLY A N 1
ATOM 635 C CA . GLY A 1 87 ? -12.538 -11.766 -5.820 1.00 84.94 87 GLY A CA 1
ATOM 636 C C . GLY A 1 87 ? -11.818 -10.499 -5.367 1.00 84.94 87 GLY A C 1
ATOM 637 O O . GLY A 1 87 ? -11.310 -9.710 -6.167 1.00 84.94 87 GLY A O 1
ATOM 638 N N . ARG A 1 88 ? -11.800 -10.284 -4.052 1.00 86.06 88 ARG A N 1
ATOM 639 C CA . ARG A 1 88 ? -11.106 -9.153 -3.431 1.00 86.06 88 ARG A CA 1
ATOM 640 C C . ARG A 1 88 ? -9.595 -9.398 -3.469 1.00 86.06 88 ARG A C 1
ATOM 642 O O . ARG A 1 88 ? -9.141 -10.464 -3.060 1.00 86.06 88 ARG A O 1
ATOM 649 N N . LYS A 1 89 ? -8.835 -8.419 -3.954 1.00 92.31 89 LYS A N 1
ATOM 650 C CA . LYS A 1 89 ? -7.368 -8.448 -4.056 1.00 92.31 89 LYS A CA 1
ATOM 651 C C . LYS A 1 89 ? -6.763 -7.222 -3.393 1.00 92.31 89 LYS A C 1
ATOM 653 O O . LYS A 1 89 ? -7.450 -6.222 -3.214 1.00 92.31 89 LYS A O 1
ATOM 658 N N . ASN A 1 90 ? -5.483 -7.297 -3.050 1.00 94.19 90 ASN A N 1
ATOM 659 C CA . ASN A 1 90 ? -4.755 -6.174 -2.473 1.00 94.19 90 ASN A CA 1
ATOM 660 C C . ASN A 1 90 ? -3.778 -5.585 -3.490 1.00 94.19 90 ASN A C 1
ATOM 662 O O . ASN A 1 90 ? -3.155 -6.319 -4.253 1.00 94.19 90 ASN A O 1
ATOM 666 N N . VAL A 1 91 ? -3.632 -4.265 -3.469 1.00 96.75 91 VAL A N 1
ATOM 667 C CA . VAL A 1 91 ? -2.696 -3.510 -4.303 1.00 96.75 91 VAL A CA 1
ATOM 668 C C . VAL A 1 91 ? -1.850 -2.591 -3.426 1.00 96.75 91 VAL A C 1
ATOM 670 O O . VAL A 1 91 ? -2.265 -2.197 -2.332 1.00 96.75 91 VAL A O 1
ATOM 673 N N . LEU A 1 92 ? -0.659 -2.255 -3.908 1.00 97.69 92 LEU A N 1
ATOM 674 C CA . LEU A 1 92 ? 0.213 -1.258 -3.303 1.00 97.69 92 LEU A CA 1
ATOM 675 C C . LEU A 1 92 ? -0.231 0.133 -3.755 1.00 97.69 92 LEU A C 1
ATOM 677 O O . LEU A 1 92 ? -0.237 0.403 -4.948 1.00 97.69 92 LEU A O 1
ATOM 681 N N . ALA A 1 93 ? -0.541 1.026 -2.827 1.00 96.62 93 ALA A N 1
ATOM 682 C CA . ALA A 1 93 ? -0.855 2.418 -3.108 1.00 96.62 93 ALA A CA 1
ATOM 683 C C . ALA A 1 93 ? 0.279 3.343 -2.668 1.00 96.62 93 ALA A C 1
ATOM 685 O O . ALA A 1 93 ? 0.798 3.245 -1.550 1.00 96.62 93 ALA A O 1
ATOM 686 N N . LEU A 1 94 ? 0.645 4.248 -3.567 1.00 96.88 94 LEU A N 1
ATOM 687 C CA . LEU A 1 94 ? 1.761 5.173 -3.442 1.00 96.88 94 LEU A CA 1
ATOM 688 C C . LEU A 1 94 ? 1.224 6.597 -3.548 1.00 96.88 94 LEU A C 1
ATOM 690 O O . LEU A 1 94 ? 0.436 6.912 -4.435 1.00 96.88 94 LEU A O 1
ATOM 694 N N . ASP A 1 95 ? 1.670 7.468 -2.651 1.00 93.00 95 ASP A N 1
ATOM 695 C CA . ASP A 1 95 ? 1.225 8.862 -2.525 1.00 93.00 95 ASP A CA 1
ATOM 696 C C . ASP A 1 95 ? 2.158 9.864 -3.234 1.00 93.00 95 ASP A C 1
ATOM 698 O O . ASP A 1 95 ? 2.086 11.068 -2.996 1.00 93.00 95 ASP A O 1
ATOM 702 N N . GLY A 1 96 ? 3.089 9.371 -4.056 1.00 93.56 96 GLY A N 1
ATOM 703 C CA . GLY A 1 96 ? 4.148 10.176 -4.672 1.00 93.56 96 GLY A CA 1
ATOM 704 C C . GLY A 1 96 ? 5.308 10.541 -3.736 1.00 93.56 96 GLY A C 1
ATOM 705 O O . GLY A 1 96 ? 6.271 11.172 -4.167 1.00 93.56 96 GLY A O 1
ATOM 706 N N . LYS A 1 97 ? 5.257 10.133 -2.463 1.00 92.94 97 LYS A N 1
ATOM 707 C CA . LYS A 1 97 ? 6.344 10.289 -1.476 1.00 92.94 97 LYS A CA 1
ATOM 708 C C . LYS A 1 97 ? 6.794 8.954 -0.885 1.00 92.94 97 LYS A C 1
ATOM 710 O O . LYS A 1 97 ? 7.837 8.878 -0.237 1.00 92.94 97 LYS A O 1
ATOM 715 N N . SER A 1 98 ? 6.004 7.911 -1.104 1.00 94.94 98 SER A N 1
ATOM 716 C CA . SER A 1 98 ? 6.218 6.576 -0.578 1.00 94.94 98 SER A CA 1
ATOM 717 C C . SER A 1 98 ? 6.860 5.657 -1.608 1.00 94.94 98 SER A C 1
ATOM 719 O O . SER A 1 98 ? 6.633 5.793 -2.808 1.00 94.94 98 SER A O 1
ATOM 721 N N . SER A 1 99 ? 7.654 4.694 -1.145 1.00 97.19 99 SER A N 1
ATOM 722 C CA . SER A 1 99 ? 8.192 3.636 -2.002 1.00 97.19 99 SER A CA 1
ATOM 723 C C . SER A 1 99 ? 8.489 2.357 -1.236 1.00 97.19 99 SER A C 1
ATOM 725 O O . SER A 1 99 ? 8.685 2.370 -0.018 1.00 97.19 99 SER A O 1
ATOM 727 N N . VAL A 1 100 ? 8.561 1.263 -1.991 1.00 98.00 100 VAL A N 1
ATOM 728 C CA . VAL A 1 100 ? 9.093 -0.027 -1.545 1.00 98.00 100 VAL A CA 1
ATOM 729 C C . VAL A 1 100 ? 10.277 -0.391 -2.433 1.00 98.00 100 VAL A C 1
ATOM 731 O O . VAL A 1 100 ? 10.218 -0.216 -3.654 1.00 98.00 100 VAL A O 1
ATOM 734 N N . TRP A 1 101 ? 11.377 -0.856 -1.846 1.00 97.12 101 TRP A N 1
ATOM 735 C CA . TRP A 1 101 ? 12.585 -1.138 -2.617 1.00 97.12 101 TRP A CA 1
ATOM 736 C C . TRP A 1 101 ? 13.466 -2.237 -2.025 1.00 97.12 101 TRP A C 1
ATOM 738 O O . TRP A 1 101 ? 13.345 -2.611 -0.859 1.00 97.12 101 TRP A O 1
ATOM 748 N N . GLY A 1 102 ? 14.345 -2.774 -2.867 1.00 95.38 102 GLY A N 1
ATOM 749 C CA . GLY A 1 102 ? 15.364 -3.760 -2.521 1.00 95.38 102 GLY A CA 1
ATOM 750 C C . GLY A 1 102 ? 16.736 -3.296 -3.002 1.00 95.38 102 GLY A C 1
ATOM 751 O O . GLY A 1 102 ? 16.873 -2.785 -4.117 1.00 95.38 102 GLY A O 1
ATOM 752 N N . THR A 1 103 ? 17.752 -3.456 -2.153 1.00 93.50 103 THR A N 1
ATOM 753 C CA . THR A 1 103 ? 19.144 -3.091 -2.459 1.00 93.50 103 THR A CA 1
ATOM 754 C C . THR A 1 103 ? 19.752 -4.038 -3.493 1.00 93.50 103 THR A C 1
ATOM 756 O O . THR A 1 103 ? 19.272 -5.153 -3.679 1.00 93.50 103 THR A O 1
ATOM 759 N N . VAL A 1 104 ? 20.871 -3.652 -4.112 1.00 91.94 104 VAL A N 1
ATOM 760 C CA . VAL A 1 104 ? 21.644 -4.557 -4.985 1.00 91.94 104 VAL A CA 1
ATOM 761 C C . VAL A 1 104 ? 22.109 -5.814 -4.251 1.00 91.94 104 VAL A C 1
ATOM 763 O O . VAL A 1 104 ? 22.090 -6.889 -4.840 1.00 91.94 104 VAL A O 1
ATOM 766 N N . GLN A 1 105 ? 22.513 -5.707 -2.981 1.00 90.50 105 GLN A N 1
ATOM 767 C CA . GLN A 1 105 ? 23.003 -6.856 -2.212 1.00 90.50 105 GLN A CA 1
ATOM 768 C C . GLN A 1 105 ? 21.917 -7.909 -1.982 1.00 90.50 105 GLN A C 1
ATOM 770 O O . GLN A 1 105 ? 22.216 -9.098 -2.011 1.00 90.50 105 GLN A O 1
ATOM 775 N N . ALA A 1 106 ? 20.676 -7.475 -1.746 1.00 90.62 106 ALA A N 1
ATOM 776 C CA . ALA A 1 106 ? 19.553 -8.384 -1.565 1.00 90.62 106 ALA A CA 1
ATOM 777 C C . ALA A 1 106 ? 18.968 -8.790 -2.924 1.00 90.62 106 ALA A C 1
ATOM 779 O O . ALA A 1 106 ? 19.058 -9.946 -3.331 1.00 90.62 106 ALA A O 1
ATOM 780 N N . TRP A 1 107 ? 18.429 -7.814 -3.656 1.00 93.06 107 TRP A N 1
ATOM 781 C CA . TRP A 1 107 ? 17.641 -8.040 -4.862 1.00 93.06 107 TRP A CA 1
ATOM 782 C C . TRP A 1 107 ? 18.477 -8.505 -6.056 1.00 93.06 107 TRP A C 1
ATOM 784 O O . TRP A 1 107 ? 17.974 -9.254 -6.889 1.00 93.06 107 TRP A O 1
ATOM 794 N N . GLY A 1 108 ? 19.749 -8.102 -6.122 1.00 92.06 108 GLY A N 1
ATOM 795 C CA . GLY A 1 108 ? 20.690 -8.455 -7.181 1.00 92.06 108 GLY A CA 1
ATOM 796 C C . GLY A 1 108 ? 20.845 -7.384 -8.262 1.00 92.06 108 GLY A C 1
ATOM 797 O O . GLY A 1 108 ? 20.490 -6.215 -8.088 1.00 92.06 108 GLY A O 1
ATOM 798 N N . SER A 1 109 ? 21.424 -7.789 -9.393 1.00 92.19 109 SER A N 1
ATOM 799 C CA . SER A 1 109 ? 21.626 -6.937 -10.566 1.00 92.19 109 SER A CA 1
ATOM 800 C C . SER A 1 109 ? 21.287 -7.697 -11.846 1.00 92.19 109 SER A C 1
ATOM 802 O O . SER A 1 109 ? 21.673 -8.859 -11.995 1.00 92.19 109 SER A O 1
ATOM 804 N N . LEU A 1 110 ? 20.577 -7.045 -12.769 1.00 92.06 110 LEU A N 1
ATOM 805 C CA . LEU A 1 110 ? 20.324 -7.565 -14.113 1.00 92.06 110 LEU A CA 1
ATOM 806 C C . LEU A 1 110 ? 21.242 -6.870 -15.112 1.00 92.06 110 LEU A C 1
ATOM 808 O O . LEU A 1 110 ? 21.150 -5.661 -15.335 1.00 92.06 110 LEU A O 1
ATOM 812 N N . ILE A 1 111 ? 22.111 -7.660 -15.732 1.00 88.81 111 ILE A N 1
ATOM 813 C CA . ILE A 1 111 ? 22.992 -7.233 -16.814 1.00 88.81 111 ILE A CA 1
ATOM 814 C C . ILE A 1 111 ? 22.396 -7.762 -18.116 1.00 88.81 111 ILE A C 1
ATOM 816 O O . ILE A 1 111 ? 21.984 -8.917 -18.179 1.00 88.81 111 ILE A O 1
ATOM 820 N N . GLY A 1 112 ? 22.378 -6.939 -19.160 1.00 90.81 112 GLY A N 1
ATOM 821 C CA . GLY A 1 112 ? 21.899 -7.363 -20.470 1.00 90.81 112 GLY A CA 1
ATOM 822 C C . GLY A 1 112 ? 20.433 -7.016 -20.722 1.00 90.81 112 GLY A C 1
ATOM 823 O O . GLY A 1 112 ? 19.932 -5.995 -20.242 1.00 90.81 112 GLY A O 1
ATOM 824 N N . GLU A 1 113 ? 19.760 -7.840 -21.522 1.00 94.19 113 GLU A N 1
ATOM 825 C CA . GLU A 1 113 ? 18.340 -7.671 -21.821 1.00 94.19 113 GLU A CA 1
ATOM 826 C C . GLU A 1 113 ? 17.472 -7.930 -20.588 1.00 94.19 113 GLU A C 1
ATOM 828 O O . GLU A 1 113 ? 17.748 -8.824 -19.791 1.00 94.19 113 GLU A O 1
ATOM 833 N N . ARG A 1 114 ? 16.390 -7.167 -20.437 1.00 95.12 114 ARG A N 1
ATOM 834 C CA . ARG A 1 114 ? 15.395 -7.415 -19.388 1.00 95.12 114 ARG A CA 1
ATOM 835 C C . ARG A 1 114 ? 14.028 -6.894 -19.783 1.00 95.12 114 ARG A C 1
ATOM 837 O O . ARG A 1 114 ? 13.914 -5.999 -20.618 1.00 95.12 114 ARG A O 1
ATOM 844 N N . THR A 1 115 ? 13.000 -7.434 -19.144 1.00 97.25 115 THR A N 1
ATOM 845 C CA . THR A 1 115 ? 11.618 -6.985 -19.326 1.00 97.25 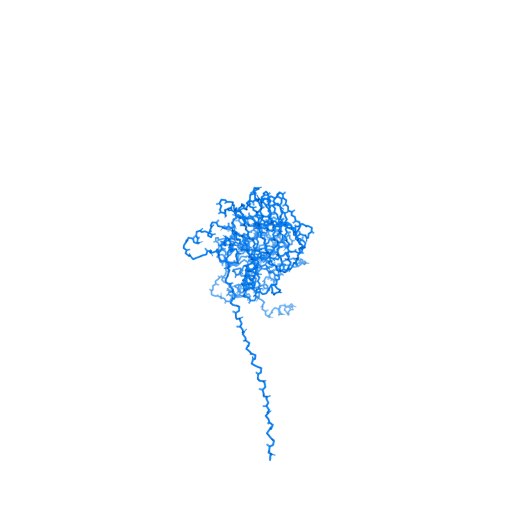115 THR A CA 1
ATOM 846 C C . THR A 1 115 ? 10.982 -6.714 -17.977 1.00 97.25 115 THR A C 1
ATOM 848 O O . THR A 1 115 ? 11.080 -7.547 -17.080 1.00 97.25 115 THR A O 1
ATOM 851 N N . LEU A 1 116 ? 10.313 -5.574 -17.834 1.00 97.81 116 LEU A N 1
ATOM 852 C CA . LEU A 1 116 ? 9.413 -5.313 -16.715 1.00 97.81 116 LEU A CA 1
ATOM 853 C C . LEU A 1 116 ? 7.983 -5.230 -17.245 1.00 97.81 116 LEU A C 1
ATOM 855 O O . LEU A 1 116 ? 7.728 -4.544 -18.232 1.00 97.81 116 LEU A O 1
ATOM 859 N N . VAL A 1 117 ? 7.061 -5.925 -16.588 1.00 98.31 117 VAL A N 1
ATOM 860 C CA . VAL A 1 117 ? 5.621 -5.847 -16.850 1.00 98.31 117 VAL A CA 1
ATOM 861 C C . VAL A 1 117 ? 4.944 -5.380 -15.574 1.00 98.31 117 VAL A C 1
ATOM 863 O O . VAL A 1 117 ? 5.141 -5.992 -14.527 1.00 98.31 117 VAL A O 1
ATOM 866 N N . VAL A 1 118 ? 4.171 -4.300 -15.646 1.00 98.38 118 VAL A N 1
ATOM 867 C CA . VAL A 1 118 ? 3.553 -3.667 -14.476 1.00 98.38 118 VAL A CA 1
ATOM 868 C C . VAL A 1 118 ? 2.067 -3.457 -14.729 1.00 98.38 118 VAL A C 1
ATOM 870 O O . VAL A 1 118 ? 1.700 -2.806 -15.703 1.00 98.38 118 VAL A O 1
ATOM 873 N N . LEU A 1 119 ? 1.215 -3.976 -13.845 1.00 98.12 119 LEU A N 1
ATOM 874 C CA . LEU A 1 119 ? -0.198 -3.605 -13.778 1.00 98.12 119 LEU A CA 1
ATOM 875 C C . LEU A 1 119 ? -0.354 -2.465 -12.770 1.00 98.12 119 LEU A C 1
ATOM 877 O O . LEU A 1 119 ? -0.173 -2.677 -11.568 1.00 98.12 119 LEU A O 1
ATOM 881 N N . ALA A 1 120 ? -0.698 -1.275 -13.255 1.00 97.56 120 ALA A N 1
ATOM 882 C CA . ALA A 1 120 ? -0.835 -0.083 -12.426 1.00 97.56 120 ALA A CA 1
ATOM 883 C C . ALA A 1 120 ? -2.021 0.794 -12.843 1.00 97.56 120 ALA A C 1
ATOM 885 O O . ALA A 1 120 ? -2.505 0.720 -13.972 1.00 97.56 120 ALA A O 1
ATOM 886 N N . ARG A 1 121 ? -2.466 1.641 -11.918 1.00 96.81 121 ARG A N 1
ATOM 887 C CA . ARG A 1 121 ? -3.406 2.740 -12.133 1.00 96.81 121 ARG A CA 1
ATOM 888 C C . ARG A 1 121 ? -2.750 4.023 -11.643 1.00 96.81 121 ARG A C 1
ATOM 890 O O . ARG A 1 121 ? -2.133 4.051 -10.583 1.00 96.81 121 ARG A O 1
ATOM 897 N N . LEU A 1 122 ? -2.844 5.074 -12.446 1.00 94.88 122 LEU A N 1
ATOM 898 C CA . LEU A 1 122 ? -2.266 6.375 -12.125 1.00 94.88 122 LEU A CA 1
ATOM 899 C C . LEU A 1 122 ? -3.335 7.300 -11.561 1.00 94.88 122 LEU A C 1
ATOM 901 O O . LEU A 1 122 ? -4.444 7.352 -12.098 1.00 94.88 122 LEU A O 1
ATOM 905 N N . GLU A 1 123 ? -2.990 8.100 -10.559 1.00 89.31 123 GLU A N 1
ATOM 906 C CA . GLU A 1 123 ? -3.870 9.183 -10.126 1.00 89.31 123 GLU A CA 1
ATOM 907 C C . GLU A 1 123 ? -3.878 10.342 -11.147 1.00 89.31 123 GLU A C 1
ATOM 909 O O . GLU A 1 123 ? -2.959 10.480 -11.970 1.00 89.31 123 GLU A O 1
ATOM 914 N N . PRO A 1 124 ? -4.930 11.181 -11.171 1.00 85.44 124 PRO A N 1
ATOM 915 C CA . PRO A 1 124 ? -4.965 12.362 -12.023 1.00 85.44 124 PRO A CA 1
ATOM 916 C C . PRO A 1 124 ? -3.746 13.260 -11.793 1.00 85.44 124 PRO A C 1
ATOM 918 O O . PRO A 1 124 ? -3.400 13.577 -10.660 1.00 85.44 124 PRO A O 1
ATOM 921 N N . ASN A 1 125 ? -3.117 13.702 -12.884 1.00 86.31 125 ASN A N 1
ATOM 922 C CA . ASN A 1 125 ? -1.922 14.555 -12.861 1.00 86.31 125 ASN A CA 1
ATOM 923 C C . ASN A 1 125 ? -0.699 13.936 -12.164 1.00 86.31 125 ASN A C 1
ATOM 925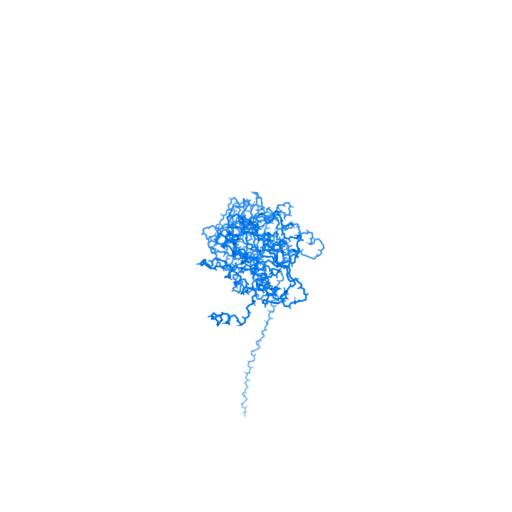 O O . ASN A 1 125 ? 0.201 14.679 -11.773 1.00 86.31 125 ASN A O 1
ATOM 929 N N . ALA A 1 126 ? -0.639 12.607 -12.024 1.00 91.25 126 ALA A N 1
ATOM 930 C CA . ALA A 1 126 ? 0.518 11.937 -11.446 1.00 91.25 126 ALA A CA 1
ATOM 931 C C . ALA A 1 126 ? 1.814 12.314 -12.190 1.00 91.25 126 ALA A C 1
ATOM 933 O O . ALA A 1 126 ? 1.881 12.300 -13.421 1.00 91.25 126 ALA A O 1
ATOM 934 N N . GLN A 1 127 ? 2.845 12.654 -11.420 1.00 94.44 127 GLN A N 1
ATOM 935 C CA . GLN A 1 127 ? 4.199 12.960 -11.882 1.00 94.44 127 GLN A CA 1
ATOM 936 C C . GLN A 1 127 ? 5.180 12.140 -11.055 1.00 94.44 127 GLN A C 1
ATOM 938 O O . GLN A 1 127 ? 4.863 11.793 -9.923 1.00 94.44 127 GLN A O 1
ATOM 943 N N . GLY A 1 128 ? 6.368 11.873 -11.590 1.00 95.94 128 GLY A N 1
ATOM 944 C CA . GLY A 1 128 ? 7.432 11.181 -10.865 1.00 95.94 128 GLY A CA 1
ATOM 945 C C . GLY A 1 128 ? 7.687 9.765 -11.367 1.00 95.94 128 GLY A C 1
ATOM 946 O O . GLY A 1 128 ? 7.272 9.383 -12.460 1.00 95.94 128 GLY A O 1
ATOM 947 N N . THR A 1 129 ? 8.440 8.993 -10.592 1.00 96.56 129 THR A N 1
ATOM 948 C CA . THR A 1 129 ? 9.040 7.729 -11.036 1.00 96.56 129 THR A CA 1
ATOM 949 C C . THR A 1 129 ? 8.215 6.529 -10.585 1.00 96.56 129 THR A C 1
ATOM 951 O O . THR A 1 129 ? 8.010 6.335 -9.389 1.00 96.56 129 THR A O 1
ATOM 954 N N . LEU A 1 130 ? 7.760 5.707 -11.540 1.00 96.94 130 LEU A N 1
ATOM 955 C CA . LEU A 1 130 ? 7.064 4.449 -11.248 1.00 96.94 130 LEU A CA 1
ATOM 956 C C . LEU A 1 130 ? 8.052 3.411 -10.720 1.00 96.94 130 LEU A C 1
ATOM 958 O O . LEU A 1 130 ? 7.815 2.800 -9.681 1.00 96.94 130 LEU A O 1
ATOM 962 N N . PHE A 1 131 ? 9.151 3.213 -11.448 1.00 96.56 131 PHE A N 1
ATOM 963 C CA . PHE A 1 131 ? 10.239 2.359 -11.006 1.00 96.56 131 PHE A CA 1
ATOM 964 C C . PHE A 1 131 ? 11.594 2.886 -11.456 1.00 96.56 131 PHE A C 1
ATOM 966 O O . PHE A 1 131 ? 11.724 3.564 -12.481 1.00 96.56 131 PHE A O 1
ATOM 973 N N . ASP A 1 132 ? 12.599 2.501 -10.684 1.00 94.81 132 ASP A N 1
ATOM 974 C CA . ASP A 1 132 ? 14.007 2.759 -10.933 1.00 94.81 132 ASP A CA 1
ATOM 975 C C . ASP A 1 132 ? 14.824 1.566 -10.407 1.00 94.81 132 ASP A C 1
ATOM 977 O O . ASP A 1 132 ? 14.306 0.650 -9.761 1.00 94.81 132 ASP A O 1
ATOM 981 N N . GLY A 1 133 ? 16.126 1.547 -10.648 1.00 92.62 133 GLY A N 1
ATOM 982 C CA . GLY A 1 133 ? 17.040 0.800 -9.773 1.00 92.62 133 GLY A CA 1
ATOM 983 C C . GLY A 1 133 ? 17.319 1.516 -8.450 1.00 92.62 133 GLY A C 1
ATOM 984 O O . GLY A 1 133 ? 17.056 2.701 -8.263 1.00 92.62 133 GLY A O 1
ATOM 985 N N . SER A 1 134 ? 17.858 0.763 -7.501 1.00 87.81 134 SER A N 1
ATOM 986 C CA . SER A 1 134 ? 18.134 1.227 -6.136 1.00 87.81 134 SER A CA 1
ATOM 987 C C . SER A 1 134 ? 19.480 1.946 -5.979 1.00 87.81 134 SER A C 1
ATOM 989 O O . SER A 1 134 ? 19.748 2.533 -4.929 1.00 87.81 134 SER A O 1
ATOM 991 N N . THR A 1 135 ? 20.343 1.890 -6.998 1.00 82.38 135 THR A N 1
ATOM 992 C CA . THR A 1 135 ? 21.697 2.458 -6.979 1.00 82.38 135 THR A CA 1
ATOM 993 C C . THR A 1 135 ? 21.847 3.625 -7.933 1.00 82.38 135 THR A C 1
ATOM 995 O O . THR A 1 135 ? 21.357 3.596 -9.048 1.00 82.38 135 THR A O 1
ATOM 998 N N . LEU A 1 136 ? 22.652 4.626 -7.574 1.00 75.62 136 LEU A N 1
ATOM 999 C CA . LEU A 1 136 ? 22.952 5.749 -8.479 1.00 75.62 136 LEU A CA 1
ATOM 1000 C C . LEU A 1 136 ? 23.725 5.334 -9.749 1.00 75.62 136 LEU A C 1
ATOM 1002 O O . LEU A 1 136 ? 23.879 6.133 -10.675 1.00 75.62 136 LEU A O 1
ATOM 1006 N N . VAL A 1 137 ? 24.206 4.092 -9.802 1.00 64.62 137 VAL A N 1
ATOM 1007 C CA . VAL A 1 137 ? 24.887 3.498 -10.950 1.00 64.62 137 VAL A CA 1
ATOM 1008 C C . VAL A 1 137 ? 23.968 2.445 -11.560 1.00 64.62 137 VAL A C 1
ATOM 1010 O O . VAL A 1 137 ? 23.660 1.448 -10.915 1.00 64.62 137 VAL A O 1
ATOM 1013 N N . GLY A 1 138 ? 23.550 2.686 -12.799 1.00 63.41 138 GLY A N 1
ATOM 1014 C CA . GLY A 1 138 ? 22.802 1.746 -13.626 1.00 63.41 138 GLY A CA 1
ATOM 1015 C C . GLY A 1 138 ? 21.343 1.536 -13.240 1.00 63.41 138 GLY A C 1
ATOM 1016 O O . GLY A 1 138 ? 20.996 0.718 -12.389 1.00 63.41 138 GLY A O 1
ATOM 1017 N N . LEU A 1 139 ? 20.493 2.288 -13.935 1.00 77.38 139 LEU A N 1
ATOM 1018 C CA . LEU A 1 139 ? 19.083 2.454 -13.648 1.00 77.38 139 LEU A CA 1
ATOM 1019 C C . LEU A 1 139 ? 18.265 2.224 -14.924 1.00 77.38 139 LEU A C 1
ATOM 1021 O O . LEU A 1 139 ? 18.500 2.894 -15.925 1.00 77.38 139 LEU A O 1
ATOM 1025 N N . SER A 1 140 ? 17.325 1.282 -14.896 1.00 88.25 140 SER A N 1
ATOM 1026 C CA . SER A 1 140 ? 16.214 1.208 -15.849 1.00 88.25 140 SER A CA 1
ATOM 1027 C C . SER A 1 140 ? 15.065 1.976 -15.219 1.00 88.25 140 SER A C 1
ATOM 1029 O O . SER A 1 140 ? 14.601 1.606 -14.142 1.00 88.25 140 SER A O 1
ATOM 1031 N N . ARG A 1 141 ? 14.634 3.052 -15.871 1.00 92.06 141 ARG A N 1
ATOM 1032 C CA . ARG A 1 141 ? 13.654 3.980 -15.318 1.00 92.06 141 ARG A CA 1
ATOM 1033 C C . ARG A 1 141 ? 12.419 4.068 -16.195 1.00 92.06 141 ARG A C 1
ATOM 1035 O O . ARG A 1 141 ? 12.538 4.169 -17.418 1.00 92.06 141 ARG A O 1
ATOM 1042 N N . ALA A 1 142 ? 11.261 4.134 -15.547 1.00 95.75 142 ALA A N 1
ATOM 1043 C CA . ALA A 1 142 ? 10.036 4.666 -16.125 1.00 95.75 142 ALA A CA 1
ATOM 1044 C C . ALA A 1 142 ? 9.457 5.736 -15.195 1.00 95.75 142 ALA A C 1
ATOM 1046 O O . ALA A 1 142 ? 9.252 5.497 -14.004 1.00 95.75 142 ALA A O 1
ATOM 1047 N N . GLN A 1 143 ? 9.197 6.919 -15.740 1.00 96.31 143 GLN A N 1
ATOM 1048 C CA . GLN A 1 143 ? 8.656 8.060 -15.005 1.00 96.31 143 GLN A CA 1
ATOM 1049 C C . GLN A 1 143 ? 7.613 8.803 -15.838 1.00 96.31 143 GLN A C 1
ATOM 1051 O O . GLN A 1 143 ? 7.565 8.652 -17.057 1.00 96.31 143 GLN A O 1
ATOM 1056 N N . ILE A 1 144 ? 6.815 9.640 -15.191 1.00 97.38 144 ILE A N 1
ATOM 1057 C CA . ILE A 1 144 ? 5.911 10.585 -15.838 1.00 97.38 144 ILE A CA 1
ATOM 1058 C C . ILE A 1 144 ? 6.432 11.987 -15.580 1.00 97.38 144 ILE A C 1
ATOM 1060 O O . ILE A 1 144 ? 6.734 12.353 -14.441 1.00 97.38 144 ILE A O 1
ATOM 1064 N N . LYS A 1 145 ? 6.541 12.758 -16.658 1.00 95.94 145 LYS A N 1
ATOM 1065 C CA . LYS A 1 145 ? 6.843 14.181 -16.605 1.00 95.94 145 LYS A CA 1
ATOM 1066 C C . LYS A 1 145 ? 5.954 14.906 -17.603 1.00 95.94 145 LYS A C 1
ATOM 1068 O O . LYS A 1 145 ? 5.885 14.507 -18.764 1.00 95.94 145 LYS A O 1
ATOM 1073 N N . ASP A 1 146 ? 5.264 15.939 -17.136 1.00 94.50 146 ASP A N 1
ATOM 1074 C CA . ASP A 1 146 ? 4.366 16.773 -17.938 1.00 94.50 146 ASP A CA 1
ATOM 1075 C C . ASP A 1 146 ? 3.279 15.945 -18.656 1.00 94.50 146 ASP A C 1
ATOM 1077 O O . ASP A 1 146 ? 2.918 16.202 -19.801 1.00 94.50 146 ASP A O 1
ATOM 1081 N N . GLY A 1 147 ? 2.778 14.897 -17.983 1.00 93.94 147 GLY A N 1
ATOM 1082 C CA . GLY A 1 147 ? 1.731 14.014 -18.514 1.00 93.94 147 GLY A CA 1
ATOM 1083 C C . GLY A 1 147 ? 2.218 13.023 -19.576 1.00 93.94 147 GLY A C 1
ATOM 1084 O O . GLY A 1 147 ? 1.407 12.353 -20.214 1.00 93.94 147 GLY A O 1
ATOM 1085 N N . ILE A 1 148 ? 3.534 12.907 -19.772 1.00 96.44 148 ILE A N 1
ATOM 1086 C CA . ILE A 1 148 ? 4.142 12.013 -20.755 1.00 96.44 148 ILE A CA 1
ATOM 1087 C C . ILE A 1 148 ? 5.021 10.992 -20.035 1.00 96.44 148 ILE A C 1
ATOM 1089 O O . ILE A 1 148 ? 5.870 11.339 -19.211 1.00 96.44 148 ILE A O 1
ATOM 1093 N N . TRP A 1 149 ? 4.848 9.719 -20.386 1.00 97.31 149 TRP A N 1
ATOM 1094 C CA . TRP A 1 149 ? 5.750 8.654 -19.979 1.00 97.31 149 TRP A CA 1
ATOM 1095 C C . TRP A 1 149 ? 7.129 8.865 -20.582 1.00 97.31 149 TRP A C 1
ATOM 1097 O O . TRP A 1 149 ? 7.280 8.968 -21.799 1.00 97.31 149 TRP A O 1
ATOM 1107 N N . GLN A 1 150 ? 8.152 8.828 -19.746 1.00 95.81 150 GLN A N 1
ATOM 1108 C CA . GLN A 1 150 ? 9.550 8.857 -20.135 1.00 95.81 150 GLN A CA 1
ATOM 1109 C C . GLN A 1 150 ? 10.225 7.587 -19.635 1.00 95.81 150 GLN A C 1
ATOM 1111 O O . GLN A 1 150 ? 10.040 7.188 -18.485 1.00 95.81 150 GLN A O 1
ATOM 1116 N N . VAL A 1 151 ? 11.005 6.949 -20.500 1.00 94.88 151 VAL A N 1
ATOM 1117 C CA . VAL A 1 151 ? 11.709 5.705 -20.169 1.00 94.88 151 VAL A CA 1
ATOM 1118 C C . VAL A 1 151 ? 13.180 5.821 -20.552 1.00 94.88 151 VAL A C 1
ATOM 1120 O O . VAL A 1 151 ? 13.538 6.640 -21.398 1.00 94.88 151 VAL A O 1
ATOM 1123 N N . GLY A 1 152 ? 14.055 5.068 -19.890 1.00 90.38 152 GLY A N 1
ATOM 1124 C CA . GLY A 1 152 ? 15.497 5.127 -20.140 1.00 90.38 152 GLY A CA 1
ATOM 1125 C C . GLY A 1 152 ? 16.310 4.836 -18.887 1.00 90.38 152 GLY A C 1
ATOM 1126 O O . GLY A 1 152 ? 16.050 3.845 -18.206 1.00 90.38 152 GLY A O 1
ATOM 1127 N N . SER A 1 153 ? 17.287 5.694 -18.595 1.00 85.62 153 SER A N 1
ATOM 1128 C CA . SER A 1 153 ? 18.147 5.605 -17.413 1.00 85.62 15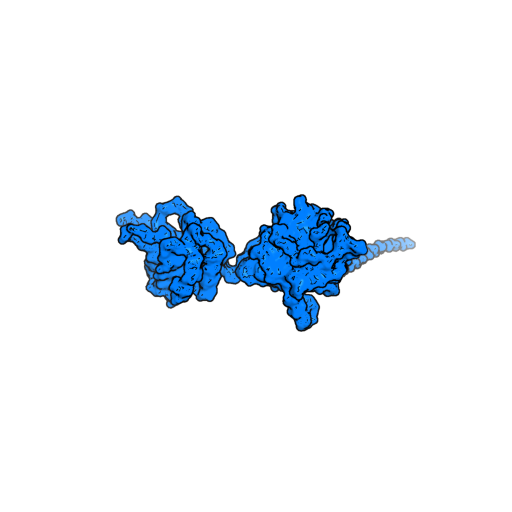3 SER A CA 1
ATOM 1129 C C . SER A 1 153 ? 18.306 6.950 -16.707 1.00 85.62 153 SER A C 1
ATOM 1131 O O . SER A 1 153 ? 17.873 7.991 -17.196 1.00 85.62 153 SER A O 1
ATOM 1133 N N . ASN A 1 154 ? 18.983 6.963 -15.560 1.00 77.38 154 ASN A N 1
ATOM 1134 C CA . ASN A 1 154 ? 19.296 8.204 -14.842 1.00 77.38 154 ASN A CA 1
ATOM 1135 C C . ASN A 1 154 ? 20.235 9.160 -15.589 1.00 77.38 154 ASN A C 1
ATOM 1137 O O . ASN A 1 154 ? 20.401 10.302 -15.167 1.00 77.38 154 ASN A O 1
ATOM 1141 N N . LYS A 1 155 ? 20.870 8.698 -16.667 1.00 77.25 155 LYS A N 1
ATOM 1142 C CA . LYS A 1 155 ? 21.716 9.519 -17.539 1.00 77.25 155 LYS A CA 1
ATOM 1143 C C . LYS A 1 155 ? 20.953 10.076 -18.740 1.00 77.25 155 LYS A C 1
ATOM 1145 O O . LYS A 1 155 ? 21.471 10.955 -19.417 1.00 77.25 155 LYS A O 1
ATOM 1150 N N . GLY A 1 156 ? 19.729 9.606 -18.975 1.00 83.06 156 GLY A N 1
ATOM 1151 C CA . GLY A 1 156 ? 18.848 10.115 -20.015 1.00 83.06 156 GLY A CA 1
ATOM 1152 C C . GLY A 1 156 ? 17.561 9.303 -20.099 1.00 83.06 156 GLY A C 1
ATOM 1153 O O . GLY A 1 156 ? 17.592 8.080 -20.248 1.00 83.06 156 GLY A O 1
ATOM 1154 N N . VAL A 1 157 ? 16.432 10.000 -20.032 1.00 90.00 157 VAL A N 1
ATOM 1155 C CA . VAL A 1 157 ? 15.102 9.450 -20.306 1.00 90.00 157 VAL A CA 1
ATOM 1156 C C . VAL A 1 157 ? 14.535 10.120 -21.549 1.00 90.00 157 VAL A C 1
ATOM 1158 O O . VAL A 1 157 ? 14.772 11.308 -21.771 1.00 90.00 157 VAL A O 1
ATOM 1161 N N . SER A 1 158 ? 13.762 9.375 -22.332 1.00 93.81 158 SER A N 1
ATOM 1162 C CA . SER A 1 158 ? 13.143 9.892 -23.553 1.00 93.81 158 SER A CA 1
ATOM 1163 C C . SER A 1 158 ? 11.623 9.715 -23.512 1.00 93.81 158 SER A C 1
ATOM 1165 O O . SER A 1 158 ? 11.140 8.688 -23.023 1.00 93.81 158 SER A O 1
ATOM 1167 N N . PRO A 1 159 ? 10.847 10.686 -24.029 1.00 95.81 159 PRO A N 1
ATOM 1168 C CA . PRO A 1 159 ? 9.396 10.579 -24.126 1.00 95.81 159 PRO A CA 1
ATOM 1169 C C . PRO A 1 159 ? 8.946 9.379 -24.966 1.00 95.81 159 PRO A C 1
ATOM 1171 O O . PRO A 1 159 ? 9.339 9.214 -26.124 1.00 95.81 159 PRO A O 1
ATOM 1174 N N . SER A 1 160 ? 8.042 8.584 -24.408 1.00 95.69 160 SER A N 1
ATOM 1175 C CA . SER A 1 160 ? 7.358 7.483 -25.079 1.00 95.69 160 SER A CA 1
ATOM 1176 C C . SER A 1 160 ? 5.933 7.911 -25.452 1.00 95.69 160 SER A C 1
ATOM 1178 O O . SER A 1 160 ? 5.731 8.412 -26.558 1.00 95.69 160 SER A O 1
ATOM 1180 N N . MET A 1 161 ? 4.973 7.795 -24.541 1.00 95.75 161 MET A N 1
ATOM 1181 C CA . MET A 1 161 ? 3.535 7.946 -24.800 1.00 95.75 161 MET A CA 1
ATOM 1182 C C . MET A 1 161 ? 2.836 8.800 -23.738 1.00 95.75 161 MET A C 1
ATOM 1184 O O . MET A 1 161 ? 3.381 9.018 -22.659 1.00 95.75 161 MET A O 1
ATOM 1188 N N . GLY A 1 162 ? 1.635 9.294 -24.042 1.00 95.81 162 GLY A N 1
ATOM 1189 C CA . GLY A 1 162 ? 0.827 10.047 -23.080 1.00 95.81 162 GLY A CA 1
ATOM 1190 C C . GLY A 1 162 ? 0.380 9.171 -21.907 1.00 95.81 162 GLY A C 1
ATOM 1191 O O . GLY A 1 162 ? 0.044 8.000 -22.087 1.00 95.81 162 GLY A O 1
ATOM 1192 N N . ALA A 1 163 ? 0.388 9.725 -20.699 1.00 95.00 163 ALA A N 1
ATOM 1193 C CA . ALA A 1 163 ? -0.137 9.045 -19.523 1.00 95.00 163 ALA A CA 1
ATOM 1194 C C . ALA A 1 163 ? -1.672 9.058 -19.531 1.00 95.00 163 ALA A C 1
ATOM 1196 O O . ALA A 1 163 ? -2.289 10.072 -19.861 1.00 95.00 163 ALA A O 1
ATOM 1197 N N . LYS A 1 164 ? -2.296 7.943 -19.133 1.00 93.94 164 LYS A N 1
ATOM 1198 C CA . LYS A 1 164 ? -3.744 7.866 -18.906 1.00 93.94 164 LYS A CA 1
ATOM 1199 C C . LYS A 1 164 ? -3.978 7.673 -17.413 1.00 93.94 164 LYS A C 1
ATOM 1201 O O . LYS A 1 164 ? -3.485 6.717 -16.826 1.00 93.94 164 LYS A O 1
ATOM 1206 N N . SER A 1 165 ? -4.698 8.597 -16.791 1.00 91.56 165 SER A N 1
ATOM 1207 C CA . SER A 1 165 ? -5.020 8.536 -15.366 1.00 91.56 165 SER A CA 1
ATOM 1208 C C . SER A 1 165 ? -6.367 7.865 -15.112 1.00 91.56 165 SER A C 1
ATOM 1210 O O . SER A 1 165 ? -7.210 7.744 -16.001 1.00 91.56 165 SER A O 1
ATOM 1212 N N . GLY A 1 166 ? -6.566 7.401 -13.881 1.00 88.19 166 GLY A N 1
ATOM 1213 C CA . GLY A 1 166 ? -7.821 6.850 -13.380 1.00 88.19 166 GLY A CA 1
ATOM 1214 C C . GLY A 1 166 ? -8.170 5.446 -13.876 1.00 88.19 166 GLY A C 1
ATOM 1215 O O . GLY A 1 166 ? -9.129 4.867 -13.368 1.00 88.19 166 GLY A O 1
ATOM 1216 N N . VAL A 1 167 ? -7.397 4.878 -14.804 1.00 92.75 167 VAL A N 1
ATOM 1217 C CA . VAL A 1 167 ? -7.644 3.565 -15.414 1.00 92.75 167 VAL A CA 1
ATOM 1218 C C . VAL A 1 167 ? -6.518 2.581 -15.107 1.00 92.75 167 VAL A C 1
ATOM 1220 O O . VAL A 1 167 ? -5.354 2.967 -15.030 1.00 92.75 167 VAL A O 1
ATOM 1223 N N . TRP A 1 168 ? -6.864 1.302 -14.950 1.00 96.25 168 TRP A N 1
ATOM 1224 C CA . TRP A 1 168 ? -5.885 0.224 -14.817 1.00 96.25 168 TRP A CA 1
ATOM 1225 C C . TRP A 1 168 ? -5.264 -0.121 -16.169 1.00 96.25 168 TRP A C 1
ATOM 1227 O O . TRP A 1 168 ? -5.968 -0.341 -17.157 1.00 96.25 168 TRP A O 1
ATOM 1237 N N . GLN A 1 169 ? -3.937 -0.196 -16.207 1.00 96.69 169 GLN A N 1
ATOM 1238 C CA . GLN A 1 169 ? -3.152 -0.398 -17.418 1.00 96.69 169 GLN A CA 1
ATOM 1239 C C . GLN A 1 169 ? -2.037 -1.413 -17.177 1.00 96.69 169 GLN A C 1
ATOM 1241 O O . GLN A 1 169 ? -1.394 -1.415 -16.128 1.00 96.69 169 GLN A O 1
ATOM 1246 N N . ILE A 1 170 ? -1.787 -2.264 -18.174 1.00 98.00 170 ILE A N 1
ATOM 1247 C CA . ILE A 1 170 ? -0.595 -3.114 -18.206 1.00 98.00 170 ILE A CA 1
ATOM 1248 C C . ILE A 1 170 ? 0.454 -2.392 -19.042 1.00 98.00 170 ILE A C 1
ATOM 1250 O O . ILE A 1 170 ? 0.264 -2.188 -20.241 1.00 98.00 170 ILE A O 1
ATOM 1254 N N . HIS A 1 171 ? 1.550 -2.027 -18.392 1.00 98.12 171 HIS A N 1
ATOM 1255 C CA . HIS A 1 171 ? 2.737 -1.475 -19.017 1.00 98.12 171 HIS A CA 1
ATOM 1256 C C . HIS A 1 171 ? 3.755 -2.584 -19.248 1.00 98.12 171 HIS A C 1
ATOM 1258 O O . HIS A 1 171 ? 3.990 -3.401 -18.356 1.00 98.12 171 HIS A O 1
ATOM 1264 N N . THR A 1 172 ? 4.404 -2.591 -20.409 1.00 98.19 172 THR A N 1
ATOM 1265 C CA . THR A 1 172 ? 5.577 -3.439 -20.647 1.00 98.19 172 THR A CA 1
ATOM 1266 C C . THR A 1 172 ? 6.766 -2.585 -21.050 1.00 98.19 172 THR A C 1
ATOM 1268 O O . THR A 1 172 ? 6.622 -1.652 -21.834 1.00 98.19 172 THR A O 1
ATOM 1271 N N . PHE A 1 173 ? 7.934 -2.892 -20.495 1.00 97.50 173 PHE A N 1
ATOM 1272 C CA . PHE A 1 173 ? 9.189 -2.194 -20.747 1.00 97.50 173 PHE A CA 1
ATOM 1273 C C . PHE A 1 173 ? 10.250 -3.228 -21.103 1.00 97.50 173 PHE A C 1
ATOM 1275 O O . PHE A 1 173 ? 10.730 -3.949 -20.226 1.00 97.50 173 PHE A O 1
ATOM 1282 N N . VAL A 1 174 ? 10.607 -3.320 -22.382 1.00 97.19 174 VAL A N 1
ATOM 1283 C CA . VAL A 1 174 ? 11.624 -4.259 -22.870 1.00 97.19 174 VAL A CA 1
ATOM 1284 C C . VAL A 1 174 ? 12.910 -3.508 -23.165 1.00 97.19 174 VAL A C 1
ATOM 1286 O O . VAL A 1 174 ? 12.985 -2.739 -24.123 1.00 97.19 174 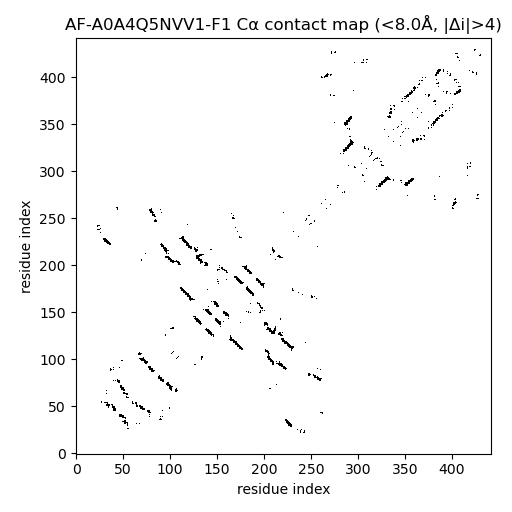VAL A O 1
ATOM 1289 N N . PHE A 1 175 ? 13.926 -3.761 -22.351 1.00 94.88 175 PHE A N 1
ATOM 1290 C CA . PHE A 1 175 ? 15.245 -3.153 -22.439 1.00 94.88 175 PHE A CA 1
ATOM 1291 C C . PHE A 1 175 ? 16.175 -4.066 -23.235 1.00 94.88 175 PHE A C 1
ATOM 1293 O O . PHE A 1 175 ? 16.414 -5.205 -22.824 1.00 94.88 175 PHE A O 1
ATOM 1300 N N . ARG A 1 176 ? 16.723 -3.568 -24.348 1.00 94.50 176 ARG A N 1
ATOM 1301 C CA . ARG A 1 176 ? 17.722 -4.284 -25.154 1.00 94.50 176 ARG A CA 1
ATOM 1302 C C . ARG A 1 176 ? 19.003 -3.466 -25.280 1.00 94.50 176 ARG A C 1
ATOM 1304 O O . ARG A 1 176 ? 18.978 -2.402 -25.903 1.00 94.50 176 ARG A O 1
ATOM 1311 N N . PRO A 1 177 ? 20.117 -3.938 -24.704 1.00 89.69 177 PRO A N 1
ATOM 1312 C CA . PRO A 1 177 ? 21.432 -3.370 -24.935 1.00 89.69 177 PRO A CA 1
ATOM 1313 C C . PRO A 1 177 ? 21.792 -3.278 -26.415 1.00 89.69 177 PRO A C 1
ATOM 1315 O O . PRO A 1 177 ? 21.511 -4.178 -27.201 1.00 89.69 177 PRO A O 1
ATOM 1318 N N . GLN A 1 178 ? 22.505 -2.220 -26.754 1.00 87.06 178 GLN A N 1
ATOM 1319 C CA . GLN A 1 178 ? 23.251 -2.046 -27.989 1.00 87.06 178 GLN A CA 1
ATOM 1320 C C . GLN A 1 178 ? 24.688 -1.637 -27.634 1.00 87.06 178 GLN A C 1
ATOM 1322 O O . GLN A 1 178 ? 25.021 -1.411 -26.466 1.00 87.06 178 GLN A O 1
ATOM 1327 N N . LEU A 1 179 ? 25.565 -1.541 -28.633 1.00 85.81 179 LEU A N 1
ATOM 1328 C CA . LEU A 1 179 ? 26.935 -1.081 -28.420 1.00 85.81 179 LEU A CA 1
ATOM 1329 C C . LEU A 1 179 ? 26.926 0.376 -27.922 1.00 85.81 179 LEU A C 1
ATOM 1331 O O . LEU A 1 179 ? 26.685 1.300 -28.689 1.00 85.81 179 LEU A O 1
ATOM 1335 N N . GLY A 1 180 ? 27.150 0.570 -26.620 1.00 82.19 180 GLY A N 1
ATOM 1336 C CA . GLY A 1 180 ? 27.163 1.888 -25.972 1.00 82.19 180 GLY A CA 1
ATOM 1337 C C . GLY A 1 180 ? 25.788 2.503 -25.673 1.00 82.19 180 GLY A C 1
ATOM 1338 O O . GLY A 1 180 ? 25.734 3.503 -24.966 1.00 82.19 180 GLY A O 1
ATOM 1339 N N . ALA A 1 181 ? 24.685 1.900 -26.124 1.00 87.06 181 ALA A N 1
ATOM 1340 C CA . ALA A 1 181 ? 23.322 2.430 -25.988 1.00 87.06 181 ALA A CA 1
ATOM 1341 C C . ALA A 1 181 ? 22.323 1.345 -25.556 1.00 87.06 181 ALA A C 1
ATOM 1343 O O . ALA A 1 181 ? 22.677 0.178 -25.414 1.00 87.06 181 ALA A O 1
ATOM 1344 N N . MET A 1 182 ? 21.063 1.701 -25.335 1.00 89.31 182 MET A N 1
ATOM 1345 C CA . MET A 1 182 ? 20.005 0.742 -25.014 1.00 89.31 182 MET A CA 1
ATOM 1346 C C . MET A 1 182 ? 18.712 1.154 -25.695 1.00 89.31 182 MET A C 1
ATOM 1348 O O . MET A 1 182 ? 18.325 2.310 -25.614 1.00 89.31 182 MET A O 1
ATOM 1352 N N . THR A 1 183 ? 17.999 0.213 -26.300 1.00 93.62 183 THR A N 1
ATOM 1353 C CA . THR A 1 183 ? 16.626 0.466 -26.747 1.00 93.62 183 THR A CA 1
ATOM 1354 C C . THR A 1 183 ? 15.646 0.080 -25.657 1.00 93.62 183 THR A C 1
ATOM 1356 O O . THR A 1 183 ? 15.853 -0.904 -24.941 1.00 93.62 183 THR A O 1
ATOM 1359 N N . VAL A 1 184 ? 14.574 0.855 -25.530 1.00 95.31 184 VAL A N 1
ATOM 1360 C CA . VAL A 1 184 ? 13.460 0.540 -24.636 1.00 95.31 184 VAL A CA 1
ATOM 1361 C C . VAL A 1 184 ? 12.181 0.544 -25.451 1.00 95.31 184 VAL A C 1
ATOM 1363 O O . VAL A 1 184 ? 11.762 1.593 -25.936 1.00 95.31 184 VAL A O 1
ATOM 1366 N N . ALA A 1 185 ? 11.563 -0.624 -25.606 1.00 96.81 185 ALA A N 1
ATOM 1367 C CA . ALA A 1 185 ? 10.203 -0.722 -26.122 1.00 96.81 185 ALA A CA 1
ATOM 1368 C C . ALA A 1 185 ? 9.227 -0.597 -24.949 1.00 96.81 185 ALA A C 1
ATOM 1370 O O . ALA A 1 185 ? 9.244 -1.440 -24.051 1.00 96.81 185 ALA A O 1
ATOM 1371 N N . HIS A 1 186 ? 8.423 0.466 -24.944 1.00 97.50 186 HIS A N 1
ATOM 1372 C CA . HIS A 1 186 ? 7.359 0.694 -23.973 1.00 97.50 186 HIS A CA 1
ATOM 1373 C C . HIS A 1 186 ? 6.000 0.481 -24.640 1.00 97.50 186 HIS A C 1
ATOM 1375 O O . HIS A 1 186 ? 5.689 1.163 -25.620 1.00 97.50 186 HIS A O 1
ATOM 1381 N N . SER A 1 187 ? 5.186 -0.425 -24.094 1.00 97.44 187 SER A N 1
ATOM 1382 C CA . SER A 1 187 ? 3.819 -0.660 -24.563 1.00 97.44 187 SER A CA 1
ATOM 1383 C C . SER A 1 187 ? 2.777 -0.510 -23.460 1.00 97.44 187 SER A C 1
ATOM 1385 O O . SER A 1 187 ? 3.031 -0.876 -22.311 1.00 97.44 187 SER A O 1
ATOM 1387 N N . VAL A 1 188 ? 1.591 -0.024 -23.835 1.00 95.19 188 VAL A N 1
ATOM 1388 C CA . VAL A 1 188 ? 0.406 0.114 -22.977 1.00 95.19 188 VAL A CA 1
ATOM 1389 C C . VAL A 1 188 ? -0.844 -0.220 -23.783 1.00 95.19 188 VAL A C 1
ATOM 1391 O O . VAL A 1 188 ? -1.267 0.547 -24.648 1.00 95.19 188 VAL A O 1
ATOM 1394 N N . GLY A 1 189 ? -1.457 -1.371 -23.499 1.00 87.81 189 GLY A N 1
ATOM 1395 C CA . GLY A 1 189 ? -2.512 -1.907 -24.364 1.00 87.81 189 GLY A CA 1
ATOM 1396 C C . GLY A 1 189 ? -1.986 -2.119 -25.787 1.00 87.81 189 GLY A C 1
ATOM 1397 O O . GLY A 1 189 ? -0.961 -2.775 -25.962 1.00 87.81 189 GLY A O 1
ATOM 1398 N N . ASP A 1 190 ? -2.659 -1.531 -26.777 1.00 86.88 190 ASP A N 1
ATOM 1399 C CA . ASP A 1 190 ? -2.269 -1.611 -28.193 1.00 86.88 190 ASP A CA 1
ATOM 1400 C C . ASP A 1 190 ? -1.243 -0.538 -28.609 1.00 86.88 190 ASP A C 1
ATOM 1402 O O . ASP A 1 190 ? -0.698 -0.584 -29.713 1.00 86.88 190 ASP A O 1
ATOM 1406 N N . GLU A 1 191 ? -0.958 0.439 -27.742 1.00 93.81 191 GLU A N 1
ATOM 1407 C CA . GLU A 1 191 ? 0.057 1.458 -28.007 1.00 93.81 191 GLU A CA 1
ATOM 1408 C C . GLU A 1 191 ? 1.449 0.898 -27.708 1.00 93.81 191 GLU A C 1
ATOM 1410 O O . GLU A 1 191 ? 1.682 0.308 -26.654 1.00 93.81 191 GLU A O 1
ATOM 1415 N N . ASN A 1 192 ? 2.403 1.109 -28.614 1.00 95.75 192 ASN A N 1
ATOM 1416 C CA . ASN A 1 192 ? 3.790 0.686 -28.441 1.00 95.75 192 ASN A CA 1
ATOM 1417 C C . ASN A 1 192 ? 4.739 1.718 -29.051 1.00 95.75 192 ASN A C 1
ATOM 1419 O O . ASN A 1 192 ? 4.495 2.226 -30.147 1.00 95.75 192 ASN A O 1
ATOM 1423 N N . LYS A 1 193 ? 5.844 2.003 -28.362 1.00 96.81 193 LYS A N 1
ATOM 1424 C CA . LYS A 1 193 ? 6.905 2.869 -28.870 1.00 96.81 193 LYS A CA 1
ATOM 1425 C C . LYS A 1 193 ? 8.272 2.399 -28.399 1.00 96.81 193 LYS A C 1
ATOM 1427 O O . LYS A 1 193 ? 8.500 2.215 -27.206 1.00 96.81 193 LYS A O 1
ATOM 1432 N N . THR A 1 194 ? 9.194 2.289 -29.347 1.00 96.00 194 THR A N 1
ATOM 1433 C CA . THR A 1 194 ? 10.613 2.056 -29.073 1.00 96.00 194 THR A CA 1
ATOM 1434 C C . THR A 1 194 ? 11.351 3.383 -29.029 1.00 96.00 194 THR A C 1
ATOM 1436 O O . THR A 1 194 ? 11.141 4.243 -29.884 1.00 96.00 194 THR A O 1
ATOM 1439 N N . ILE A 1 195 ? 12.208 3.546 -28.028 1.00 93.31 195 ILE A N 1
ATOM 1440 C CA . ILE A 1 195 ? 13.099 4.695 -27.891 1.00 93.31 195 ILE A CA 1
ATOM 1441 C C . ILE A 1 195 ? 14.554 4.240 -27.781 1.00 93.31 195 ILE A C 1
ATOM 1443 O O . ILE A 1 195 ? 14.835 3.170 -27.237 1.00 93.31 195 ILE A O 1
ATOM 1447 N N . ASP A 1 196 ? 15.469 5.098 -28.220 1.00 89.31 196 ASP A N 1
ATOM 1448 C CA . ASP A 1 196 ? 16.901 4.935 -27.991 1.00 89.31 196 ASP A CA 1
ATOM 1449 C C . ASP A 1 196 ? 17.293 5.703 -26.721 1.00 89.31 196 ASP A C 1
ATOM 1451 O O . ASP A 1 196 ? 17.165 6.927 -26.631 1.00 89.31 196 ASP A O 1
ATOM 1455 N N . ALA A 1 197 ? 17.737 4.974 -25.704 1.00 81.31 197 ALA A N 1
ATOM 1456 C CA . ALA A 1 197 ? 18.339 5.514 -24.497 1.00 81.31 197 ALA A CA 1
ATOM 1457 C C . ALA A 1 197 ? 19.864 5.550 -24.666 1.00 81.31 197 ALA A C 1
ATOM 1459 O O . ALA A 1 197 ? 20.494 4.581 -25.092 1.00 81.31 197 ALA A O 1
ATOM 1460 N N . GLN A 1 198 ? 20.470 6.676 -24.294 1.00 70.69 198 GLN A N 1
ATOM 1461 C CA . GLN A 1 198 ? 21.858 6.997 -24.641 1.00 70.69 198 GLN A CA 1
ATOM 1462 C C . GLN A 1 198 ? 22.925 6.138 -23.942 1.00 70.69 198 GLN A C 1
ATOM 1464 O O . GLN A 1 198 ? 24.107 6.352 -24.193 1.00 70.69 198 GLN A O 1
ATOM 1469 N N . GLN A 1 199 ? 22.554 5.195 -23.064 1.00 78.88 199 GLN A N 1
ATOM 1470 C CA . GLN A 1 199 ? 23.510 4.334 -22.361 1.00 78.88 199 GLN A CA 1
ATOM 1471 C C . GLN A 1 199 ? 22.949 2.943 -22.053 1.00 78.88 199 GLN A C 1
ATOM 1473 O O . GLN A 1 199 ? 21.842 2.802 -21.528 1.00 78.88 199 GLN A O 1
ATOM 1478 N N . ASN A 1 200 ? 23.772 1.920 -22.299 1.00 82.88 200 ASN A N 1
ATOM 1479 C CA . ASN A 1 200 ? 23.556 0.573 -21.781 1.00 82.88 200 ASN A CA 1
ATOM 1480 C C . ASN A 1 200 ? 24.013 0.496 -20.328 1.00 82.88 200 ASN A C 1
ATOM 1482 O O . ASN A 1 200 ? 25.211 0.420 -20.053 1.00 82.88 200 ASN A O 1
ATOM 1486 N N . VAL A 1 201 ? 23.066 0.486 -19.399 1.00 83.44 201 VAL A N 1
ATOM 1487 C CA . VAL A 1 201 ? 23.384 0.338 -17.982 1.00 83.44 201 VAL A CA 1
ATOM 1488 C C . VAL A 1 201 ? 22.676 -0.875 -17.376 1.00 83.44 201 VAL A C 1
ATOM 1490 O O . VAL A 1 201 ? 21.550 -1.164 -17.789 1.00 83.44 201 VAL A O 1
ATOM 1493 N N . PRO A 1 202 ? 23.296 -1.600 -16.423 1.00 88.69 202 PRO A N 1
ATOM 1494 C CA . PRO A 1 202 ? 22.621 -2.657 -15.668 1.00 88.69 202 PRO A CA 1
ATOM 1495 C C . PRO A 1 202 ? 21.427 -2.118 -14.872 1.00 88.69 202 PRO A C 1
ATOM 1497 O O . PRO A 1 202 ? 21.320 -0.915 -14.671 1.00 88.69 202 PRO A O 1
ATOM 1500 N N . GLN A 1 203 ? 20.561 -3.005 -14.385 1.00 91.50 203 GLN A N 1
ATOM 1501 C CA . GLN A 1 203 ? 19.548 -2.690 -13.376 1.00 91.50 203 GLN A CA 1
ATOM 1502 C C . GLN A 1 203 ? 20.037 -3.182 -12.013 1.00 91.50 203 GLN A C 1
ATOM 1504 O O . GLN A 1 203 ? 19.974 -4.382 -11.744 1.00 91.50 203 GLN A O 1
ATOM 1509 N N . GLY A 1 204 ? 20.516 -2.272 -11.166 1.00 92.25 204 GLY A N 1
ATOM 1510 C CA . GLY A 1 204 ? 20.939 -2.595 -9.803 1.00 92.25 204 GLY A CA 1
ATOM 1511 C C . GLY A 1 204 ? 19.809 -2.454 -8.777 1.00 92.25 204 GLY A C 1
ATOM 1512 O O . GLY A 1 204 ? 19.403 -1.339 -8.445 1.00 92.25 204 GLY A O 1
ATOM 1513 N N . GLY A 1 205 ? 19.333 -3.563 -8.211 1.00 94.31 205 GLY A N 1
ATOM 1514 C CA . GLY A 1 205 ? 18.177 -3.573 -7.311 1.00 94.31 205 GLY A CA 1
ATOM 1515 C C . GLY A 1 205 ? 16.892 -3.079 -7.982 1.00 94.31 205 GLY A C 1
ATOM 1516 O O . GLY A 1 205 ? 16.814 -2.967 -9.207 1.00 94.31 205 GLY A O 1
ATOM 1517 N N . LEU A 1 206 ? 15.879 -2.759 -7.181 1.00 96.19 206 LEU A N 1
ATOM 1518 C CA . LEU A 1 206 ? 14.592 -2.272 -7.681 1.00 96.19 206 LEU A CA 1
ATOM 1519 C C . LEU A 1 206 ? 13.944 -1.349 -6.653 1.00 96.19 206 LEU A C 1
ATOM 1521 O O . LEU A 1 206 ? 13.879 -1.695 -5.475 1.00 96.19 206 LEU A O 1
ATOM 1525 N N . ILE A 1 207 ? 13.447 -0.203 -7.105 1.00 96.56 207 ILE A N 1
ATOM 1526 C CA . ILE A 1 207 ? 12.591 0.694 -6.327 1.00 96.56 207 ILE A CA 1
ATOM 1527 C C . ILE A 1 207 ? 11.294 0.930 -7.081 1.00 96.56 207 ILE A C 1
ATOM 1529 O O . ILE A 1 207 ? 11.308 1.120 -8.295 1.00 96.56 207 ILE A O 1
ATOM 1533 N N . ILE A 1 208 ? 10.182 0.888 -6.351 1.00 97.94 208 ILE A N 1
ATOM 1534 C CA . ILE A 1 208 ? 8.837 1.142 -6.860 1.00 97.94 208 ILE A CA 1
ATOM 1535 C C . ILE A 1 208 ? 8.274 2.356 -6.131 1.00 97.94 208 ILE A C 1
ATOM 1537 O O . ILE A 1 208 ? 8.222 2.373 -4.901 1.00 97.94 208 ILE A O 1
ATOM 1541 N N . GLY A 1 209 ? 7.847 3.359 -6.892 1.00 96.06 209 GLY A N 1
ATOM 1542 C CA . GLY A 1 209 ? 7.166 4.552 -6.398 1.00 96.06 209 GLY A CA 1
ATOM 1543 C C . GLY A 1 209 ? 8.034 5.784 -6.195 1.00 96.06 209 GLY A C 1
ATOM 1544 O O . GLY A 1 209 ? 7.468 6.857 -6.040 1.00 96.06 209 GLY A O 1
ATOM 1545 N N . THR A 1 210 ? 9.367 5.675 -6.231 1.00 94.56 210 THR A N 1
ATOM 1546 C CA . THR A 1 210 ? 10.294 6.822 -6.272 1.00 94.56 210 THR A CA 1
ATOM 1547 C C . THR A 1 210 ? 11.530 6.517 -7.119 1.00 94.56 210 THR A C 1
ATOM 1549 O O . THR A 1 210 ? 11.720 5.392 -7.581 1.00 94.56 210 THR A O 1
ATOM 1552 N N . ASP A 1 211 ? 12.357 7.532 -7.369 1.00 90.69 211 ASP A N 1
ATOM 1553 C CA . ASP A 1 211 ? 13.676 7.376 -7.977 1.00 90.69 211 ASP A CA 1
ATOM 1554 C C . ASP A 1 211 ? 14.749 6.992 -6.947 1.00 90.69 211 ASP A C 1
ATOM 1556 O O . ASP A 1 211 ? 14.525 7.017 -5.739 1.00 90.69 211 ASP A O 1
ATOM 1560 N N . ALA A 1 212 ? 15.965 6.682 -7.406 1.00 86.81 212 ALA A N 1
ATOM 1561 C CA . ALA A 1 212 ? 17.071 6.314 -6.514 1.00 86.81 212 ALA A CA 1
ATOM 1562 C C . ALA A 1 212 ? 17.443 7.385 -5.458 1.00 86.81 212 ALA A C 1
ATOM 1564 O O . ALA A 1 212 ? 18.069 7.056 -4.444 1.00 86.81 212 ALA A O 1
ATOM 1565 N N . THR A 1 213 ? 17.072 8.656 -5.668 1.00 86.44 213 THR A N 1
ATOM 1566 C CA . THR A 1 213 ? 17.233 9.738 -4.675 1.00 86.44 213 THR A CA 1
ATOM 1567 C C . THR A 1 213 ? 16.065 9.818 -3.689 1.00 86.44 213 THR A C 1
ATOM 1569 O O . THR A 1 213 ? 16.213 10.451 -2.646 1.00 86.44 213 THR A O 1
ATOM 1572 N N . ARG A 1 214 ? 14.952 9.126 -3.972 1.00 85.19 214 ARG A N 1
ATOM 1573 C CA . ARG A 1 214 ? 13.712 9.064 -3.182 1.00 85.19 214 ARG A CA 1
ATOM 1574 C C . ARG A 1 214 ? 12.973 10.401 -3.113 1.00 85.19 214 ARG A C 1
ATOM 1576 O O . ARG A 1 214 ? 12.290 10.678 -2.132 1.00 85.19 214 ARG A O 1
ATOM 1583 N N . GLN A 1 215 ? 13.134 11.240 -4.133 1.00 85.94 215 GLN A N 1
ATOM 1584 C CA . GLN A 1 215 ? 12.560 12.590 -4.166 1.00 85.94 215 GLN A CA 1
ATOM 1585 C C . GLN A 1 215 ? 11.448 12.731 -5.203 1.00 85.94 215 GLN A C 1
ATOM 1587 O O . GLN A 1 215 ? 10.527 13.517 -5.003 1.00 85.94 215 GLN A O 1
ATOM 1592 N N . ASN A 1 216 ? 11.514 11.966 -6.295 1.00 90.38 216 ASN A N 1
ATOM 1593 C CA . ASN A 1 216 ? 10.587 12.095 -7.417 1.00 90.38 216 ASN A CA 1
ATOM 1594 C C . ASN A 1 216 ? 9.666 10.880 -7.488 1.00 90.38 216 ASN A C 1
ATOM 1596 O O . ASN A 1 216 ? 9.870 9.990 -8.320 1.00 90.38 216 ASN A O 1
ATOM 1600 N N . GLY A 1 217 ? 8.683 10.823 -6.589 1.00 92.88 217 GLY A N 1
ATOM 1601 C CA . GLY A 1 217 ? 7.762 9.699 -6.501 1.00 92.88 217 GLY A CA 1
ATOM 1602 C C . GLY A 1 217 ? 6.493 9.845 -7.313 1.00 92.88 217 GLY A C 1
ATOM 1603 O O . GLY A 1 217 ? 5.997 10.949 -7.496 1.00 92.88 217 GLY A O 1
ATOM 1604 N N . LEU A 1 218 ? 5.980 8.712 -7.792 1.00 96.25 218 LEU A N 1
ATOM 1605 C CA . LEU A 1 218 ? 4.748 8.640 -8.565 1.00 96.25 218 LEU A CA 1
ATOM 1606 C C . LEU A 1 218 ? 3.563 8.272 -7.673 1.00 96.25 218 LEU A C 1
ATOM 1608 O O . LEU A 1 218 ? 3.602 7.275 -6.951 1.00 96.25 218 LEU A O 1
ATOM 1612 N N . GLN A 1 219 ? 2.492 9.060 -7.758 1.00 95.69 219 GLN A N 1
ATOM 1613 C CA . GLN A 1 219 ? 1.215 8.711 -7.146 1.00 95.69 219 GLN A CA 1
ATOM 1614 C C . GLN A 1 219 ? 0.480 7.696 -8.030 1.00 95.69 219 GLN A C 1
ATOM 1616 O O . GLN A 1 219 ? 0.024 8.025 -9.129 1.00 95.69 219 GLN A O 1
ATOM 1621 N N . ALA A 1 220 ? 0.413 6.451 -7.571 1.00 96.94 220 ALA A N 1
ATOM 1622 C CA . ALA A 1 220 ? -0.133 5.340 -8.338 1.00 96.94 220 ALA A CA 1
ATOM 1623 C C . ALA A 1 220 ? -0.550 4.185 -7.426 1.00 96.94 220 ALA A C 1
ATOM 1625 O O . ALA A 1 220 ? -0.015 4.011 -6.328 1.00 96.94 220 ALA A O 1
ATOM 1626 N N . GLU A 1 221 ? -1.437 3.337 -7.932 1.00 97.38 221 GLU A N 1
ATOM 1627 C CA . GLU A 1 221 ? -1.665 2.006 -7.390 1.00 97.38 221 GLU A CA 1
ATOM 1628 C C . GLU A 1 221 ? -1.016 0.951 -8.282 1.00 97.38 221 GLU A C 1
ATOM 1630 O O . GLU A 1 221 ? -1.154 0.978 -9.503 1.00 97.38 221 GLU A O 1
ATOM 1635 N N . VAL A 1 222 ? -0.307 0.004 -7.676 1.00 98.19 222 VAL A N 1
ATOM 1636 C CA . VAL A 1 222 ? 0.426 -1.061 -8.359 1.00 98.19 222 VAL A CA 1
ATOM 1637 C C . VAL A 1 222 ? -0.091 -2.403 -7.862 1.00 98.19 222 VAL A C 1
ATOM 1639 O O . VAL A 1 222 ? 0.006 -2.734 -6.681 1.00 98.19 222 VAL A O 1
ATOM 1642 N N . ALA A 1 223 ? -0.662 -3.178 -8.775 1.00 97.50 223 ALA A N 1
ATOM 1643 C CA . ALA A 1 223 ? -1.298 -4.453 -8.471 1.00 97.50 223 ALA A CA 1
ATOM 1644 C C . ALA A 1 223 ? -0.334 -5.632 -8.637 1.00 97.50 223 ALA A C 1
ATOM 1646 O O . ALA A 1 223 ? -0.324 -6.557 -7.826 1.00 97.50 223 ALA A O 1
ATOM 1647 N N . GLU A 1 224 ? 0.483 -5.608 -9.690 1.00 97.62 224 GLU A N 1
ATOM 1648 C CA . GLU A 1 224 ? 1.378 -6.714 -10.012 1.00 97.62 224 GLU A CA 1
ATOM 1649 C C . GLU A 1 224 ? 2.602 -6.228 -10.790 1.00 97.62 224 GLU A C 1
ATOM 1651 O O . GLU A 1 224 ? 2.488 -5.356 -11.654 1.00 97.62 224 GLU A O 1
ATOM 1656 N N . ILE A 1 225 ? 3.767 -6.812 -10.500 1.00 98.31 225 ILE A N 1
ATOM 1657 C CA . ILE A 1 225 ? 5.008 -6.579 -11.244 1.00 98.31 225 ILE A CA 1
ATOM 1658 C C . ILE A 1 225 ? 5.646 -7.924 -11.588 1.00 98.31 225 ILE A C 1
ATOM 1660 O O . ILE A 1 225 ? 5.876 -8.754 -10.710 1.00 98.31 225 ILE A O 1
ATOM 1664 N N . LEU A 1 226 ? 6.004 -8.109 -12.856 1.00 97.56 226 LEU A N 1
ATOM 1665 C CA . LEU A 1 226 ? 6.842 -9.208 -13.320 1.00 97.56 226 LEU A CA 1
ATOM 1666 C C . LEU A 1 226 ? 8.149 -8.640 -13.855 1.00 97.56 226 LEU A C 1
ATOM 1668 O O . LEU A 1 226 ? 8.150 -7.697 -14.646 1.00 97.56 226 LEU A O 1
ATOM 1672 N N . VAL A 1 227 ? 9.262 -9.234 -13.447 1.00 97.12 227 VAL A N 1
ATOM 1673 C CA . VAL A 1 227 ? 10.598 -8.865 -13.909 1.00 97.12 227 VAL A CA 1
ATOM 1674 C C . VAL A 1 227 ? 11.218 -10.078 -14.568 1.00 97.12 227 VAL A C 1
ATOM 1676 O O . VAL A 1 227 ? 11.275 -11.136 -13.953 1.00 97.12 227 VAL A O 1
ATOM 1679 N N . TYR A 1 228 ? 11.720 -9.922 -15.785 1.00 95.94 228 TYR A N 1
ATOM 1680 C CA . TYR A 1 228 ? 12.418 -10.954 -16.538 1.00 95.94 228 TYR A CA 1
ATOM 1681 C C . TYR A 1 228 ? 13.865 -10.547 -16.778 1.00 95.94 228 TYR A C 1
ATOM 1683 O O . TYR A 1 228 ? 14.128 -9.405 -17.151 1.00 95.94 228 TYR A O 1
ATOM 1691 N N . ASN A 1 229 ? 14.799 -11.486 -16.655 1.00 94.94 229 ASN A N 1
ATOM 1692 C CA . ASN A 1 229 ? 16.221 -11.278 -16.956 1.00 94.94 229 ASN A CA 1
ATOM 1693 C C . ASN A 1 229 ? 16.565 -11.482 -18.447 1.00 94.94 229 ASN A C 1
ATOM 1695 O O . ASN A 1 229 ? 17.676 -11.889 -18.780 1.00 94.94 229 ASN A O 1
ATOM 1699 N N . ARG A 1 230 ? 15.586 -11.253 -19.329 1.00 95.25 230 ARG A N 1
ATOM 1700 C CA . ARG A 1 230 ? 15.712 -11.311 -20.789 1.00 95.25 230 ARG A CA 1
ATOM 1701 C C . ARG A 1 230 ? 14.676 -10.415 -21.462 1.00 95.25 230 ARG A C 1
ATOM 1703 O O . ARG A 1 230 ? 13.703 -9.990 -20.824 1.00 95.25 230 ARG A O 1
ATOM 1710 N N . ALA A 1 231 ? 14.835 -10.177 -22.760 1.00 96.19 231 ALA A N 1
ATOM 1711 C CA . ALA A 1 231 ? 13.776 -9.589 -23.566 1.00 96.19 231 ALA A CA 1
ATOM 1712 C C . ALA A 1 231 ? 12.670 -10.625 -23.829 1.00 96.19 231 ALA A C 1
ATOM 1714 O O . ALA A 1 231 ? 12.941 -11.744 -24.270 1.00 96.19 231 ALA A O 1
ATOM 1715 N N . LEU A 1 232 ? 11.418 -10.249 -23.569 1.00 97.12 232 LEU A N 1
ATOM 1716 C CA . LEU A 1 232 ? 10.264 -11.016 -24.027 1.00 97.12 232 LEU A CA 1
ATOM 1717 C C . LEU A 1 232 ? 9.964 -10.695 -25.496 1.00 97.12 232 LEU A C 1
ATOM 1719 O O . LEU A 1 232 ? 10.105 -9.554 -25.954 1.00 97.12 232 LEU A O 1
ATOM 1723 N N . SER A 1 233 ? 9.546 -11.719 -26.234 1.00 95.50 233 SER A N 1
ATOM 1724 C CA . SER A 1 233 ? 8.988 -11.572 -27.580 1.00 95.50 233 SER A CA 1
ATOM 1725 C C . SER A 1 233 ? 7.572 -10.970 -27.538 1.00 95.50 233 SER A C 1
ATOM 1727 O O . SER A 1 233 ? 6.917 -11.010 -26.492 1.00 95.50 233 SER A O 1
ATOM 1729 N N . PRO A 1 234 ? 7.055 -10.433 -28.659 1.00 94.31 234 PRO A N 1
ATOM 1730 C CA . PRO A 1 234 ? 5.684 -9.920 -28.723 1.00 94.31 234 PRO A CA 1
ATOM 1731 C C . PRO A 1 234 ? 4.616 -10.935 -28.282 1.00 94.31 234 PRO A C 1
ATOM 1733 O O . PRO A 1 234 ? 3.706 -10.579 -27.534 1.00 94.31 234 PRO A O 1
ATOM 1736 N N . ASP A 1 235 ? 4.757 -12.205 -28.672 1.00 93.44 235 ASP A N 1
ATOM 1737 C CA . ASP A 1 235 ? 3.817 -13.262 -28.280 1.00 93.44 235 ASP A CA 1
ATOM 1738 C C . ASP A 1 235 ? 3.880 -13.555 -26.776 1.00 93.44 235 ASP A C 1
ATOM 1740 O O . ASP A 1 235 ? 2.850 -13.718 -26.120 1.00 93.44 235 ASP A O 1
ATOM 1744 N N . GLU A 1 236 ? 5.076 -13.546 -26.185 1.00 95.31 236 GLU A N 1
ATOM 1745 C CA . GLU A 1 236 ? 5.239 -13.709 -24.738 1.00 95.31 236 GLU A CA 1
ATOM 1746 C C . GLU A 1 236 ? 4.667 -12.530 -23.951 1.00 95.31 236 GLU A C 1
ATOM 1748 O O . GLU A 1 236 ? 4.055 -12.743 -22.904 1.00 95.31 236 GLU A O 1
ATOM 1753 N N . LEU A 1 237 ? 4.811 -11.297 -24.447 1.00 95.88 237 LEU A N 1
ATOM 1754 C CA . LEU A 1 237 ? 4.193 -10.113 -23.839 1.00 95.88 237 LEU A CA 1
ATOM 1755 C C . LEU A 1 237 ? 2.665 -10.205 -23.874 1.00 95.88 237 LEU A C 1
ATOM 1757 O O . LEU A 1 237 ? 2.002 -9.925 -22.869 1.00 95.88 237 LEU A O 1
ATOM 1761 N N . LYS A 1 238 ? 2.104 -10.651 -25.004 1.00 94.06 238 LYS A N 1
ATOM 1762 C CA . LYS A 1 238 ? 0.665 -10.888 -25.158 1.00 94.06 238 LYS A CA 1
ATOM 1763 C C . LYS A 1 238 ? 0.174 -11.965 -24.190 1.00 94.06 238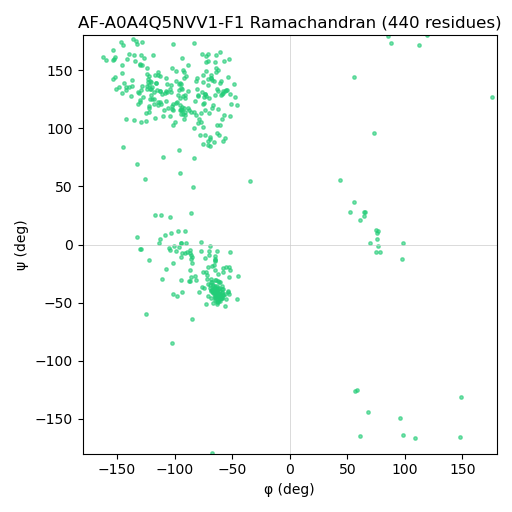 LYS A C 1
ATOM 1765 O O . LYS A 1 238 ? -0.797 -11.737 -23.470 1.00 94.06 238 LYS A O 1
ATOM 1770 N N . ASN A 1 239 ? 0.872 -13.097 -24.106 1.00 93.62 239 ASN A N 1
ATOM 1771 C CA . ASN A 1 239 ? 0.538 -14.192 -23.190 1.00 93.62 239 ASN A CA 1
ATOM 1772 C C . ASN A 1 239 ? 0.670 -13.781 -21.716 1.00 93.62 239 ASN A C 1
ATOM 1774 O O . ASN A 1 239 ? -0.166 -14.147 -20.885 1.00 93.62 239 ASN A O 1
ATOM 1778 N N . THR A 1 240 ? 1.682 -12.976 -21.389 1.00 94.81 240 THR A N 1
ATOM 1779 C CA . THR A 1 240 ? 1.880 -1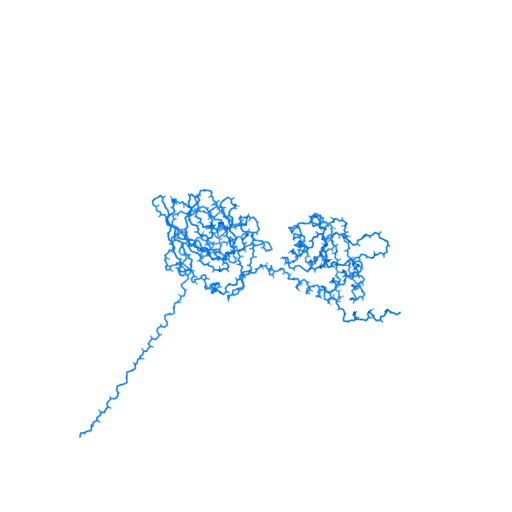2.433 -20.039 1.00 94.81 240 THR A CA 1
ATOM 1780 C C . THR A 1 240 ? 0.736 -11.494 -19.667 1.00 94.81 240 THR A C 1
ATOM 1782 O O . THR A 1 240 ? 0.141 -11.646 -18.601 1.00 94.81 240 THR A O 1
ATOM 1785 N N . SER A 1 241 ? 0.354 -10.591 -20.572 1.00 94.81 241 SER A N 1
ATOM 1786 C CA . SER A 1 241 ? -0.772 -9.670 -20.373 1.00 94.81 241 SER A CA 1
ATOM 1787 C C . SER A 1 241 ? -2.100 -10.416 -20.216 1.00 94.81 241 SER A C 1
ATOM 1789 O O . SER A 1 241 ? -2.858 -10.137 -19.288 1.00 94.81 241 SER A O 1
ATOM 1791 N N . ALA A 1 242 ? -2.351 -11.427 -21.053 1.00 93.75 242 ALA A N 1
ATOM 1792 C CA . ALA A 1 242 ? -3.529 -12.287 -20.942 1.00 93.75 242 ALA A CA 1
ATOM 1793 C C . ALA A 1 242 ? -3.557 -13.055 -19.608 1.00 93.75 242 ALA A C 1
ATOM 1795 O O . ALA A 1 242 ? -4.610 -13.199 -18.989 1.00 93.75 242 ALA A O 1
ATOM 1796 N N . SER A 1 243 ? -2.398 -13.506 -19.122 1.00 93.06 243 SER A N 1
ATOM 1797 C CA . SER A 1 243 ? -2.278 -14.174 -17.823 1.00 93.06 243 SER A CA 1
ATOM 1798 C C . SER A 1 243 ? -2.584 -13.238 -16.650 1.00 93.06 243 SER A C 1
ATOM 1800 O O . SER A 1 243 ? -3.267 -13.649 -15.711 1.00 93.06 243 SER A O 1
ATOM 1802 N N . ILE A 1 244 ? -2.129 -11.981 -16.705 1.00 94.94 244 ILE A N 1
ATOM 1803 C CA . ILE A 1 244 ? -2.486 -10.948 -15.718 1.00 94.94 244 ILE A CA 1
ATOM 1804 C C . ILE A 1 244 ? -3.998 -10.698 -15.757 1.00 94.94 244 ILE A C 1
ATOM 1806 O O . ILE A 1 244 ? -4.658 -10.776 -14.725 1.00 94.94 244 ILE A O 1
ATOM 1810 N N . GLN A 1 245 ? -4.580 -10.485 -16.939 1.00 94.25 245 GLN A N 1
ATOM 1811 C CA . GLN A 1 245 ? -6.026 -10.275 -17.081 1.00 94.25 245 GLN A CA 1
ATOM 1812 C C . GLN A 1 245 ? -6.849 -11.479 -16.617 1.00 94.25 245 GLN A C 1
ATOM 1814 O O . GLN A 1 245 ? -7.928 -11.310 -16.065 1.00 94.25 245 GLN A O 1
ATOM 1819 N N . LYS A 1 246 ? -6.350 -12.707 -16.772 1.00 92.56 246 LYS A N 1
ATOM 1820 C CA . LYS A 1 246 ? -7.006 -13.893 -16.209 1.00 92.56 246 LYS A CA 1
ATOM 1821 C C . LYS A 1 246 ? -7.005 -13.873 -14.676 1.00 92.56 246 LYS A C 1
ATOM 1823 O O . LYS A 1 246 ? -7.988 -14.292 -14.073 1.00 92.56 246 LYS A O 1
ATOM 1828 N N . ARG A 1 247 ? -5.919 -13.403 -14.049 1.00 92.25 247 ARG A N 1
ATOM 1829 C CA . ARG A 1 247 ? -5.800 -13.304 -12.583 1.00 92.25 247 ARG A CA 1
ATOM 1830 C C . ARG A 1 247 ? -6.609 -12.160 -11.990 1.00 92.25 247 ARG A C 1
ATOM 1832 O O . ARG A 1 247 ? -7.124 -12.328 -10.896 1.00 92.25 247 ARG A O 1
ATOM 1839 N N . TRP A 1 248 ? -6.679 -11.019 -12.666 1.00 93.38 248 TRP A N 1
ATOM 1840 C CA . TRP A 1 248 ? -7.327 -9.809 -12.147 1.00 93.38 248 TRP A CA 1
ATOM 1841 C C . TRP A 1 248 ? -8.725 -9.578 -12.731 1.00 93.38 248 TRP A C 1
ATOM 1843 O O . TRP A 1 248 ? -9.504 -8.823 -12.172 1.00 93.38 248 TRP A O 1
ATOM 1853 N N . GLY A 1 249 ? -9.087 -10.246 -13.821 1.00 92.06 249 GLY A N 1
ATOM 1854 C CA . GLY A 1 249 ? -10.279 -9.943 -14.611 1.00 92.06 249 GLY A CA 1
ATOM 1855 C C . GLY A 1 249 ? -10.038 -8.845 -15.662 1.00 92.06 249 GLY A C 1
ATOM 1856 O O . GLY A 1 249 ? -8.927 -8.319 -15.791 1.00 92.06 249 GLY A O 1
ATOM 1857 N N . PRO A 1 250 ? -11.073 -8.493 -16.451 1.00 88.38 250 PRO A N 1
ATOM 1858 C CA . PRO A 1 250 ? -10.983 -7.426 -17.444 1.00 88.38 250 PRO A CA 1
ATOM 1859 C C . PRO A 1 250 ? -10.583 -6.093 -16.804 1.00 88.38 250 PRO A C 1
ATOM 1861 O O . PRO A 1 250 ? -11.220 -5.653 -15.850 1.00 88.38 250 PRO A O 1
ATOM 1864 N N . LEU A 1 251 ? -9.582 -5.405 -17.359 1.00 86.81 251 LEU A N 1
ATOM 1865 C CA . LEU A 1 251 ? -9.057 -4.161 -16.770 1.00 86.81 251 LEU A CA 1
ATOM 1866 C C . LEU A 1 251 ? -10.128 -3.069 -16.625 1.00 86.81 251 LEU A C 1
ATOM 1868 O O . LEU A 1 251 ? -10.148 -2.361 -15.628 1.00 86.81 251 LEU A O 1
ATOM 1872 N N . ALA A 1 252 ? -11.065 -2.982 -17.575 1.00 82.00 252 ALA A N 1
ATOM 1873 C CA . ALA A 1 252 ? -12.184 -2.037 -17.528 1.00 82.00 252 ALA A CA 1
ATOM 1874 C C . ALA A 1 252 ? -13.197 -2.327 -16.403 1.00 82.00 252 ALA A C 1
ATOM 1876 O O . ALA A 1 252 ? -13.990 -1.460 -16.055 1.00 82.00 252 ALA A O 1
ATOM 1877 N N . SER A 1 253 ? -13.188 -3.544 -15.852 1.00 77.31 253 SER A N 1
ATOM 1878 C CA . SER A 1 253 ? -14.029 -3.930 -14.712 1.00 77.31 253 SER A CA 1
ATOM 1879 C C . SER A 1 253 ? -13.351 -3.697 -13.362 1.00 77.31 253 SER A C 1
ATOM 1881 O O . SER A 1 253 ? -13.988 -3.850 -12.322 1.00 77.31 253 SER A O 1
ATOM 1883 N N . LEU A 1 254 ? -12.064 -3.338 -13.366 1.00 81.56 254 LEU A N 1
ATOM 1884 C CA . LEU A 1 254 ? -11.349 -2.979 -12.154 1.00 81.56 254 LEU A CA 1
ATOM 1885 C C . LEU A 1 254 ? -11.756 -1.560 -11.756 1.00 81.56 254 LEU A C 1
ATOM 1887 O O . LEU A 1 254 ? -11.465 -0.597 -12.465 1.00 81.56 254 LEU A O 1
ATOM 1891 N N . GLY A 1 255 ? -12.448 -1.442 -10.624 1.00 77.00 255 GLY A N 1
ATOM 1892 C CA . GLY A 1 255 ? -12.813 -0.148 -10.054 1.00 77.00 255 GLY A CA 1
ATOM 1893 C C . GLY A 1 255 ? -11.600 0.641 -9.553 1.00 77.00 255 GLY A C 1
ATOM 1894 O O . GLY A 1 255 ? -10.452 0.183 -9.602 1.00 77.00 255 GLY A O 1
ATOM 1895 N N . ALA A 1 256 ? -11.862 1.832 -9.016 1.00 75.25 256 ALA A N 1
ATOM 1896 C CA . ALA A 1 256 ? -10.880 2.477 -8.158 1.00 75.25 256 ALA A CA 1
ATOM 1897 C C . ALA A 1 256 ? -10.657 1.575 -6.931 1.00 75.25 256 ALA A C 1
ATOM 1899 O O . ALA A 1 256 ? -11.637 1.092 -6.353 1.00 75.25 256 ALA A O 1
ATOM 1900 N N . PRO A 1 257 ? -9.402 1.297 -6.549 1.00 67.94 257 PRO A N 1
ATOM 1901 C CA . PRO A 1 257 ? -9.151 0.596 -5.308 1.00 67.94 257 PRO A CA 1
ATOM 1902 C C . PRO A 1 257 ? -9.708 1.436 -4.154 1.00 67.94 257 PRO A C 1
ATOM 1904 O O . PRO A 1 257 ? -9.589 2.660 -4.126 1.00 67.94 257 PRO A O 1
ATOM 1907 N N . GLU A 1 258 ? -10.342 0.776 -3.197 1.00 63.88 258 GLU A N 1
ATOM 1908 C CA . GLU A 1 258 ? -10.767 1.405 -1.955 1.00 63.88 258 GLU A CA 1
ATOM 1909 C C . GLU A 1 258 ? -9.652 1.215 -0.928 1.00 63.88 258 GLU A C 1
ATOM 1911 O O . GLU A 1 258 ? -8.904 0.236 -0.972 1.00 63.88 258 GLU A O 1
ATOM 1916 N N . ALA A 1 259 ? -9.506 2.147 0.016 1.00 54.19 259 ALA A N 1
ATOM 1917 C CA . ALA A 1 259 ? -8.588 1.953 1.136 1.00 54.19 259 ALA A CA 1
ATOM 1918 C C . ALA A 1 259 ? -8.809 0.550 1.736 1.00 54.19 259 ALA A C 1
ATOM 1920 O O . ALA A 1 259 ? -9.961 0.223 2.040 1.00 54.19 259 ALA A O 1
ATOM 1921 N N . VAL A 1 260 ? -7.754 -0.282 1.892 1.00 43.88 260 VAL A N 1
ATOM 1922 C CA . VAL A 1 260 ? -7.910 -1.522 2.670 1.00 43.88 260 VAL A CA 1
ATOM 1923 C C . VAL A 1 260 ? -8.341 -1.055 4.044 1.00 43.88 260 VAL A C 1
ATOM 1925 O O . VAL A 1 260 ? -7.563 -0.478 4.792 1.00 43.88 260 VAL A O 1
ATOM 1928 N N . ARG A 1 261 ? -9.610 -1.289 4.352 1.00 43.50 261 ARG A N 1
ATOM 1929 C CA . ARG A 1 261 ? -10.038 -1.503 5.720 1.00 43.50 261 ARG A CA 1
ATOM 1930 C C . ARG A 1 261 ? -9.407 -2.827 6.087 1.00 43.50 261 ARG A C 1
ATOM 1932 O O . ARG A 1 261 ? -9.648 -3.808 5.379 1.00 43.50 261 ARG A O 1
ATOM 1939 N N . ASP A 1 262 ? -8.527 -2.809 7.076 1.00 39.28 262 ASP A N 1
ATOM 1940 C CA . ASP A 1 262 ? -7.884 -4.012 7.579 1.00 39.28 262 ASP A CA 1
ATOM 1941 C C . ASP A 1 262 ? -8.985 -5.071 7.746 1.00 39.28 262 ASP A C 1
ATOM 1943 O O . ASP A 1 262 ? -9.986 -4.814 8.412 1.00 39.28 262 ASP A O 1
ATOM 1947 N N . ALA A 1 263 ? -8.897 -6.211 7.057 1.00 38.75 263 ALA A N 1
ATOM 1948 C CA . ALA A 1 263 ? -9.984 -7.200 7.081 1.00 38.75 263 ALA A CA 1
ATOM 1949 C C . ALA A 1 263 ? -10.178 -7.797 8.492 1.00 38.75 263 ALA A C 1
ATOM 1951 O O . ALA A 1 263 ? -11.210 -8.403 8.771 1.00 38.75 263 ALA A O 1
ATOM 1952 N N . ASN A 1 264 ? -9.189 -7.569 9.366 1.00 40.41 264 ASN A N 1
ATOM 1953 C CA . ASN A 1 264 ? -9.194 -7.862 10.793 1.00 40.41 264 ASN A CA 1
ATOM 1954 C C . ASN A 1 264 ? -9.362 -6.615 11.681 1.00 40.41 264 ASN A C 1
ATOM 1956 O O . ASN A 1 264 ? -9.456 -6.767 12.897 1.00 40.41 264 ASN A O 1
ATOM 1960 N N . ALA A 1 265 ? -9.418 -5.397 11.126 1.00 40.88 265 ALA A N 1
ATOM 1961 C CA . ALA A 1 265 ? -9.964 -4.275 11.875 1.00 40.88 265 ALA A CA 1
ATOM 1962 C C . ALA A 1 265 ? -11.474 -4.484 11.905 1.00 40.88 265 ALA A C 1
ATOM 1964 O O . ALA A 1 265 ? -12.110 -4.442 10.844 1.00 40.88 265 ALA A O 1
ATOM 1965 N N . PRO A 1 266 ? -12.082 -4.691 13.082 1.00 46.31 266 PRO A N 1
ATOM 1966 C CA . PRO A 1 266 ? -13.512 -4.518 13.182 1.00 46.31 266 PRO A CA 1
ATOM 1967 C C . PRO A 1 266 ? -13.843 -3.139 12.600 1.00 46.31 266 PRO A C 1
ATOM 1969 O O . PRO A 1 266 ? -13.285 -2.127 13.021 1.00 46.31 266 PRO A O 1
ATOM 1972 N N . ALA A 1 267 ? -14.690 -3.113 11.566 1.00 57.69 267 ALA A N 1
ATOM 1973 C CA . ALA A 1 267 ? -15.324 -1.883 11.112 1.00 57.69 267 ALA A CA 1
ATOM 1974 C C . ALA A 1 267 ? -16.010 -1.220 12.318 1.00 57.69 267 ALA A C 1
ATOM 1976 O O . ALA A 1 267 ? -16.358 -1.918 13.268 1.00 57.69 267 ALA A O 1
ATOM 1977 N N . ALA A 1 268 ? -16.309 0.078 12.274 1.00 61.28 268 ALA A N 1
ATOM 1978 C CA . ALA A 1 268 ? -17.060 0.720 13.359 1.00 61.28 268 ALA A CA 1
ATOM 1979 C C . ALA A 1 268 ? -18.380 -0.029 13.666 1.00 61.28 268 ALA A C 1
ATOM 1981 O O . ALA A 1 268 ? -18.838 -0.057 14.806 1.00 61.28 268 ALA A O 1
ATOM 1982 N N . ASP A 1 269 ? -18.945 -0.712 12.663 1.00 67.88 269 ASP A N 1
ATOM 1983 C CA . ASP A 1 269 ? -20.083 -1.626 12.796 1.00 67.88 269 ASP A CA 1
ATOM 1984 C C . ASP A 1 269 ? -19.752 -2.925 13.547 1.00 67.88 269 ASP A C 1
ATOM 1986 O O . ASP A 1 269 ? -20.581 -3.428 14.298 1.00 67.88 269 ASP A O 1
ATOM 1990 N N . SER A 1 270 ? -18.542 -3.459 13.391 1.00 75.25 270 SER A N 1
ATOM 1991 C CA . SER A 1 270 ? -18.045 -4.607 14.149 1.00 75.25 270 SER A CA 1
ATOM 1992 C C . SER A 1 270 ? -17.634 -4.232 15.575 1.00 75.25 270 SER A C 1
ATOM 1994 O O . SER A 1 270 ? -17.904 -5.018 16.477 1.00 75.25 270 SER A O 1
ATOM 1996 N N . ASP A 1 271 ? -17.047 -3.054 15.816 1.00 84.06 271 ASP A N 1
ATOM 1997 C CA . ASP A 1 271 ? -16.811 -2.554 17.182 1.00 84.06 271 ASP A CA 1
ATOM 1998 C C . ASP A 1 271 ? -18.158 -2.350 17.892 1.00 84.06 271 ASP A C 1
ATOM 2000 O O . ASP A 1 271 ? -18.367 -2.826 19.010 1.00 84.06 271 ASP A O 1
ATOM 2004 N N . ARG A 1 272 ? -19.136 -1.753 17.198 1.00 81.00 272 ARG A N 1
ATOM 2005 C CA . ARG A 1 272 ? -20.521 -1.630 17.675 1.00 81.00 272 ARG A CA 1
ATOM 2006 C C . ARG A 1 272 ? -21.165 -2.992 17.939 1.00 81.00 272 ARG A C 1
ATOM 2008 O O . ARG A 1 272 ? -21.782 -3.162 18.987 1.00 81.00 272 ARG A O 1
ATOM 2015 N N . ALA A 1 273 ? -21.020 -3.962 17.036 1.00 81.44 273 ALA A N 1
ATOM 2016 C CA . ALA A 1 273 ? -21.555 -5.311 17.218 1.00 81.44 273 ALA A CA 1
ATOM 2017 C C . ALA A 1 273 ? -20.890 -6.039 18.396 1.00 81.44 273 ALA A C 1
ATOM 2019 O O . ALA A 1 273 ? -21.578 -6.695 19.176 1.00 81.44 273 ALA A O 1
ATOM 2020 N N . ALA A 1 274 ? -19.577 -5.885 18.574 1.00 86.69 274 ALA A N 1
ATOM 2021 C CA . ALA A 1 274 ? -18.838 -6.469 19.687 1.00 86.69 274 ALA A CA 1
ATOM 2022 C C . ALA A 1 274 ? -19.245 -5.843 21.031 1.00 86.69 274 ALA A C 1
ATOM 2024 O O . ALA A 1 274 ? -19.448 -6.563 22.012 1.00 86.69 274 ALA A O 1
ATOM 2025 N N . ILE A 1 275 ? -19.447 -4.522 21.079 1.00 90.50 275 ILE A N 1
ATOM 2026 C CA . ILE A 1 275 ? -19.987 -3.844 22.264 1.00 90.50 275 ILE A CA 1
ATOM 2027 C C . ILE A 1 275 ? -21.424 -4.303 22.535 1.00 90.50 275 ILE A C 1
ATOM 2029 O O . ILE A 1 275 ? -21.747 -4.641 23.673 1.00 90.50 275 ILE A O 1
ATOM 2033 N N . ALA A 1 276 ? -22.274 -4.386 21.509 1.00 87.94 276 ALA A N 1
ATOM 2034 C CA . ALA A 1 276 ? -23.642 -4.883 21.642 1.00 87.94 276 ALA A CA 1
ATOM 2035 C C . ALA A 1 276 ? -23.679 -6.326 22.176 1.00 87.94 276 ALA A C 1
ATOM 2037 O O . ALA A 1 276 ? -24.465 -6.625 23.074 1.00 87.94 276 ALA A O 1
ATOM 2038 N N . ALA A 1 277 ? -22.788 -7.199 21.697 1.00 88.50 277 ALA A N 1
ATOM 2039 C CA . ALA A 1 277 ? -22.653 -8.567 22.190 1.00 88.50 277 ALA A CA 1
ATOM 2040 C C . ALA A 1 277 ? -22.233 -8.611 23.670 1.00 88.50 277 ALA A C 1
ATOM 2042 O O . ALA A 1 277 ? -22.844 -9.334 24.457 1.00 88.50 277 ALA A O 1
ATOM 2043 N N . LYS A 1 278 ? -21.251 -7.793 24.083 1.00 92.56 278 LYS A N 1
ATOM 2044 C CA . LYS A 1 278 ? -20.856 -7.665 25.500 1.00 92.56 278 LYS A CA 1
ATOM 2045 C C . LYS A 1 278 ? -22.009 -7.150 26.366 1.00 92.56 278 LYS A C 1
ATOM 2047 O O . LYS A 1 278 ? -22.241 -7.659 27.457 1.00 92.56 278 LYS A O 1
ATOM 2052 N N . LEU A 1 279 ? -22.751 -6.157 25.879 1.00 90.25 279 LEU A N 1
ATOM 2053 C CA . LEU A 1 279 ? -23.894 -5.581 26.586 1.00 90.25 279 LEU A CA 1
ATOM 2054 C C . LEU A 1 279 ? -25.050 -6.579 26.734 1.00 90.25 279 LEU A C 1
ATOM 2056 O O . LEU A 1 279 ? -25.703 -6.576 27.780 1.00 90.25 279 LEU A O 1
ATOM 2060 N N . ALA A 1 280 ? -25.267 -7.440 25.735 1.00 88.62 280 ALA A N 1
ATOM 2061 C CA . ALA A 1 280 ? -26.245 -8.525 25.780 1.00 88.62 280 ALA A CA 1
ATOM 2062 C C . ALA A 1 280 ? -25.862 -9.627 26.786 1.00 88.62 280 ALA A C 1
ATOM 2064 O O . ALA A 1 280 ? -26.743 -10.208 27.426 1.00 88.62 280 ALA A O 1
ATOM 2065 N N . ASP A 1 281 ? -24.566 -9.884 26.989 1.00 92.00 281 ASP A N 1
ATOM 2066 C CA . ASP A 1 281 ? -24.090 -10.762 28.060 1.00 92.00 281 ASP A CA 1
ATOM 2067 C C . ASP A 1 281 ? -24.162 -10.065 29.427 1.00 92.00 281 ASP A C 1
ATOM 2069 O O . ASP A 1 281 ? -23.212 -9.461 29.927 1.00 92.00 281 ASP A O 1
ATOM 2073 N N . THR A 1 282 ? -25.321 -10.160 30.074 1.00 88.75 282 THR A N 1
ATOM 2074 C CA . THR A 1 282 ? -25.562 -9.607 31.419 1.00 88.75 282 THR A CA 1
ATOM 2075 C C . THR A 1 282 ? -24.822 -10.351 32.540 1.00 88.75 282 THR A C 1
ATOM 2077 O O . THR A 1 282 ? -24.799 -9.887 33.690 1.00 88.75 282 THR A O 1
ATOM 2080 N N . LYS A 1 283 ? -24.197 -11.500 32.243 1.00 91.94 283 LYS A N 1
ATOM 2081 C CA . LYS A 1 283 ? -23.494 -12.323 33.237 1.00 91.94 283 LYS A CA 1
ATOM 2082 C C . LYS A 1 283 ? -22.045 -11.890 33.431 1.00 91.94 283 LYS A C 1
ATOM 2084 O O . LYS A 1 283 ? -21.566 -11.984 34.566 1.00 91.94 283 LYS A O 1
ATOM 2089 N N . SER A 1 284 ? -21.395 -11.375 32.397 1.00 94.31 284 SER A N 1
ATOM 2090 C CA . SER A 1 284 ? -20.009 -10.906 32.464 1.00 94.31 284 SER A CA 1
ATOM 2091 C C . SER A 1 284 ? -19.958 -9.395 32.713 1.00 94.31 284 SER A C 1
ATOM 2093 O O . SER A 1 284 ? -20.596 -8.651 31.967 1.00 94.31 284 SER A O 1
ATOM 2095 N N . PRO A 1 285 ? -19.245 -8.907 33.747 1.00 96.88 285 PRO A N 1
ATOM 2096 C CA . PRO A 1 285 ? -19.068 -7.472 33.951 1.00 96.88 285 PRO A CA 1
ATOM 2097 C C . PRO A 1 285 ? -18.186 -6.878 32.848 1.00 96.88 285 PRO A C 1
ATOM 2099 O O . PRO A 1 285 ? -17.219 -7.501 32.410 1.00 96.88 285 PRO A O 1
ATOM 2102 N N . ILE A 1 286 ? -18.505 -5.659 32.419 1.00 97.69 286 ILE A N 1
ATOM 2103 C CA . ILE A 1 286 ? -17.690 -4.895 31.469 1.00 97.69 286 ILE A CA 1
ATOM 2104 C C . ILE A 1 286 ? -16.911 -3.835 32.246 1.00 97.69 286 ILE A C 1
ATOM 2106 O O . ILE A 1 286 ? -17.487 -3.092 33.044 1.00 97.69 286 ILE A O 1
ATOM 2110 N N . ILE A 1 287 ? -15.605 -3.758 31.995 1.00 98.12 287 ILE A N 1
ATOM 2111 C CA . ILE A 1 287 ? -14.761 -2.650 32.450 1.00 98.12 287 ILE A CA 1
ATOM 2112 C C . ILE A 1 287 ? -14.690 -1.624 31.318 1.00 98.12 287 ILE A C 1
ATOM 2114 O O . ILE A 1 287 ? -14.120 -1.900 30.258 1.00 98.12 287 ILE A O 1
ATOM 2118 N N . TRP A 1 288 ? -15.289 -0.462 31.554 1.00 97.69 288 TRP A N 1
ATOM 2119 C CA . TRP A 1 288 ? -15.265 0.705 30.680 1.00 97.69 288 TRP A CA 1
ATOM 2120 C C . TRP A 1 288 ? -14.197 1.667 31.189 1.00 97.69 288 TRP A C 1
ATOM 2122 O O . TRP A 1 288 ? -14.258 2.085 32.344 1.00 97.69 288 TRP A O 1
ATOM 2132 N N . LEU A 1 289 ? -13.228 2.026 30.353 1.00 97.62 289 LEU A N 1
ATOM 2133 C CA . LEU A 1 289 ? -12.139 2.916 30.744 1.00 97.62 289 LEU A CA 1
ATOM 2134 C C . LEU A 1 289 ? -12.109 4.153 29.849 1.00 97.62 289 LEU A C 1
ATOM 2136 O O . LEU A 1 289 ? -12.020 4.031 28.633 1.00 97.62 289 LEU A O 1
ATOM 2140 N N . TRP A 1 290 ? -12.155 5.339 30.447 1.00 95.81 290 TRP A N 1
ATOM 2141 C CA . TRP A 1 290 ? -11.928 6.612 29.763 1.00 95.81 290 TRP A CA 1
ATOM 2142 C C . TRP A 1 290 ? -10.479 7.053 29.937 1.00 95.81 290 TRP A C 1
ATOM 2144 O O . TRP A 1 290 ? -9.971 7.056 31.055 1.00 95.81 290 TRP A O 1
ATOM 2154 N N . SER A 1 291 ? -9.822 7.472 28.857 1.00 95.50 291 SER A N 1
ATOM 2155 C CA . SER A 1 291 ? -8.492 8.081 28.911 1.00 95.50 291 SER A CA 1
ATOM 2156 C C . SER A 1 291 ? -8.381 9.212 27.893 1.00 95.50 291 SER A C 1
ATOM 2158 O O . SER A 1 291 ? -8.788 9.068 26.742 1.00 95.50 291 SER A O 1
ATOM 2160 N N . GLY A 1 292 ? -7.855 10.360 28.310 1.00 92.31 292 GLY A N 1
ATOM 2161 C CA . GLY A 1 292 ? -7.769 11.543 27.459 1.00 92.31 292 GLY A CA 1
ATOM 2162 C C . GLY A 1 292 ? -7.897 12.850 28.221 1.00 92.31 292 GLY A C 1
ATOM 2163 O O . GLY A 1 292 ? -7.794 12.892 29.444 1.00 92.31 292 GLY A O 1
ATOM 2164 N N . ASP A 1 293 ? -8.118 13.917 27.473 1.00 88.12 293 ASP A N 1
ATOM 2165 C CA . ASP A 1 293 ? -8.289 15.267 27.971 1.00 88.12 293 ASP A CA 1
ATOM 2166 C C . ASP A 1 293 ? -9.642 15.438 28.669 1.00 88.12 293 ASP A C 1
ATOM 2168 O O . ASP A 1 293 ? -10.701 15.149 28.099 1.00 88.12 293 ASP A O 1
ATOM 2172 N N . SER A 1 294 ? -9.623 15.948 29.900 1.00 75.31 294 SER A N 1
ATOM 2173 C CA . SER A 1 294 ? -10.824 16.131 30.718 1.00 75.31 294 SER A CA 1
ATOM 2174 C C . SER A 1 294 ? -11.569 17.436 30.409 1.00 75.31 294 SER A C 1
ATOM 2176 O O . SER A 1 294 ? -12.003 18.160 31.305 1.00 75.31 294 SER A O 1
ATOM 2178 N N . THR A 1 295 ? -11.829 17.708 29.123 1.00 63.78 295 THR A N 1
ATOM 2179 C CA . THR A 1 295 ? -12.602 18.879 28.631 1.00 63.78 295 THR A CA 1
ATOM 2180 C C . THR A 1 295 ? -13.987 19.078 29.286 1.00 63.78 295 THR A C 1
ATOM 2182 O O . THR A 1 295 ? -14.624 20.104 29.072 1.00 63.78 295 THR A O 1
ATOM 2185 N N . ASN A 1 296 ? -14.435 18.142 30.132 1.00 54.34 296 ASN A N 1
ATOM 2186 C CA . ASN A 1 296 ? -15.706 18.135 30.851 1.00 54.34 296 ASN A CA 1
ATOM 2187 C C . ASN A 1 296 ? -15.604 18.266 32.388 1.00 54.34 296 ASN A C 1
ATOM 2189 O O . ASN A 1 296 ? -16.639 18.226 33.051 1.00 54.34 296 ASN A O 1
ATOM 2193 N N . GLU A 1 297 ? -14.412 18.407 32.979 1.00 53.00 297 GLU A N 1
ATOM 2194 C CA . GLU A 1 297 ? -14.249 18.437 34.449 1.00 53.00 297 GLU A CA 1
ATOM 2195 C C . GLU A 1 297 ? -14.222 19.840 35.080 1.00 53.00 297 GLU A C 1
ATOM 2197 O O . GLU A 1 297 ? -14.102 19.968 36.300 1.00 53.00 297 GLU A O 1
ATOM 2202 N N . GLN A 1 298 ? -14.371 20.924 34.312 1.00 49.34 298 GLN A N 1
ATOM 2203 C CA . GLN A 1 298 ? -14.209 22.267 34.882 1.00 49.34 298 GLN A CA 1
ATOM 2204 C C . GLN A 1 298 ? -15.385 22.704 35.788 1.00 49.34 298 GLN A C 1
ATOM 2206 O O . GLN A 1 298 ? -16.373 23.297 35.361 1.00 49.34 298 GLN A O 1
ATOM 2211 N N . GLY A 1 299 ? -15.223 22.467 37.093 1.00 48.59 299 GLY A N 1
ATOM 2212 C CA . GLY A 1 299 ? -14.916 23.574 38.009 1.00 48.59 299 GLY A CA 1
ATOM 2213 C C . GLY A 1 299 ? -16.044 24.212 38.824 1.00 48.59 299 GLY A C 1
ATOM 2214 O O . GLY A 1 299 ? -15.754 25.131 39.581 1.00 48.59 299 GLY A O 1
ATOM 2215 N N . THR A 1 300 ? -17.302 23.764 38.743 1.00 48.25 300 THR A N 1
ATOM 2216 C CA . THR A 1 300 ? -18.410 24.410 39.499 1.00 48.25 300 THR A CA 1
ATOM 2217 C C . THR A 1 300 ? -18.954 23.606 40.685 1.00 48.25 300 THR A C 1
ATOM 2219 O O . THR A 1 300 ? -19.945 23.996 41.294 1.00 48.25 300 THR A O 1
ATOM 2222 N N . GLY A 1 301 ? -18.311 22.496 41.064 1.00 55.06 301 GLY A N 1
ATOM 2223 C CA . GLY A 1 301 ? -18.627 21.761 42.299 1.00 55.06 301 GLY A CA 1
ATOM 2224 C C . GLY A 1 301 ? -19.976 21.025 42.326 1.00 55.06 301 GLY A C 1
ATOM 2225 O O . GLY A 1 301 ? -20.282 20.392 43.333 1.00 55.06 301 GLY A O 1
ATOM 2226 N N . GLN A 1 302 ? -20.774 21.068 41.249 1.00 55.34 302 GLN A N 1
ATOM 2227 C CA . GLN A 1 302 ? -22.109 20.443 41.205 1.00 55.34 302 GLN A CA 1
ATOM 2228 C C . GLN A 1 302 ? -22.374 19.521 40.001 1.00 55.34 302 GLN A C 1
ATOM 2230 O O . GLN A 1 302 ? -23.421 18.878 39.958 1.00 55.34 302 GLN A O 1
ATOM 2235 N N . ASN A 1 303 ? -21.447 19.390 39.046 1.00 65.06 303 ASN A N 1
ATOM 2236 C CA . ASN A 1 303 ? -21.690 18.620 37.821 1.00 65.06 303 ASN A CA 1
ATOM 2237 C C . ASN A 1 303 ? -20.909 17.298 37.793 1.00 65.06 303 ASN A C 1
ATOM 2239 O O . ASN A 1 303 ? -19.704 17.271 38.028 1.00 65.06 303 ASN A O 1
ATOM 2243 N N . ARG A 1 304 ? -21.612 16.199 37.484 1.00 76.00 304 ARG A N 1
ATOM 2244 C CA . ARG A 1 304 ? -21.034 14.859 37.279 1.00 76.00 304 ARG A CA 1
ATOM 2245 C C . ARG A 1 304 ? -20.242 14.794 35.970 1.00 76.00 304 ARG A C 1
ATOM 2247 O O . ARG A 1 304 ? -20.713 15.330 34.972 1.00 76.00 304 ARG A O 1
ATOM 2254 N N . SER A 1 305 ? -19.114 14.083 35.925 1.00 81.56 305 SER A N 1
ATOM 2255 C CA . SER A 1 305 ? -18.366 13.875 34.670 1.00 81.56 305 SER A CA 1
ATOM 2256 C C . SER A 1 305 ? -19.181 13.070 33.639 1.00 81.56 305 SER A C 1
ATOM 2258 O O . SER A 1 305 ? -20.167 12.403 33.977 1.00 81.56 305 SER A O 1
ATOM 2260 N N . VAL A 1 306 ? -18.788 13.102 32.357 1.00 81.25 306 VAL A N 1
ATOM 2261 C CA . VAL A 1 306 ? -19.434 12.269 31.317 1.00 81.25 306 VAL A CA 1
ATOM 2262 C C . VAL A 1 306 ? -19.330 10.789 31.675 1.00 81.25 306 VAL A C 1
ATOM 2264 O O . VAL A 1 306 ? -20.321 10.072 31.545 1.00 81.25 306 VAL A O 1
ATOM 2267 N N . ALA A 1 307 ? -18.180 10.347 32.195 1.00 88.19 307 ALA A N 1
ATOM 2268 C CA . ALA A 1 307 ? -17.988 8.974 32.650 1.00 88.19 307 ALA A CA 1
ATOM 2269 C C . ALA A 1 307 ? -18.925 8.626 33.821 1.00 88.19 307 ALA A C 1
ATOM 2271 O O . ALA A 1 307 ? -19.525 7.552 33.828 1.00 88.19 307 ALA A O 1
ATOM 2272 N N . GLN A 1 308 ? -19.136 9.544 34.772 1.00 88.06 308 GLN A N 1
ATOM 2273 C CA . GLN A 1 308 ? -20.094 9.348 35.868 1.00 88.06 308 GLN A CA 1
ATOM 2274 C C . GLN A 1 308 ? -21.543 9.261 35.367 1.00 88.06 308 GLN A C 1
ATOM 2276 O O . GLN A 1 308 ? -22.286 8.376 35.789 1.00 88.06 308 GLN A O 1
ATOM 2281 N N . ASN A 1 309 ? -21.952 10.133 34.441 1.00 86.31 309 ASN A N 1
ATOM 2282 C CA . ASN A 1 309 ? -23.286 10.054 33.836 1.00 86.31 309 ASN A CA 1
ATOM 2283 C C . ASN A 1 309 ? -23.463 8.751 33.047 1.00 86.31 309 ASN A C 1
ATOM 2285 O O . ASN A 1 309 ? -24.491 8.090 33.167 1.00 86.31 309 ASN A O 1
ATOM 2289 N N . PHE A 1 310 ? -22.446 8.342 32.290 1.00 88.88 310 PHE A N 1
ATOM 2290 C CA . PHE A 1 310 ? -22.439 7.062 31.594 1.00 88.88 310 PHE A CA 1
ATOM 2291 C C . PHE A 1 310 ? -22.583 5.884 32.568 1.00 88.88 310 PHE A C 1
ATOM 2293 O O . PHE A 1 310 ? -23.430 5.018 32.348 1.00 88.88 310 PHE A O 1
ATOM 2300 N N . ALA A 1 311 ? -21.829 5.883 33.671 1.00 91.75 311 ALA A N 1
ATOM 2301 C CA . ALA A 1 311 ? -21.883 4.838 34.691 1.00 91.75 311 ALA A CA 1
ATOM 2302 C C . ALA A 1 311 ? -23.288 4.676 35.286 1.00 91.75 311 ALA A C 1
ATOM 2304 O O . ALA A 1 311 ? -23.777 3.554 35.427 1.00 91.75 311 ALA A O 1
ATOM 2305 N N . GLU A 1 312 ? -23.964 5.785 35.586 1.00 90.00 312 GLU A N 1
ATOM 2306 C CA . GLU A 1 312 ? -25.334 5.764 36.101 1.00 90.00 312 GLU A CA 1
ATOM 2307 C C . GLU A 1 312 ? -26.308 5.175 35.081 1.00 90.00 312 GLU A C 1
ATOM 2309 O O . GLU A 1 312 ? -27.121 4.318 35.423 1.00 90.00 312 GLU A O 1
ATOM 2314 N N . ARG A 1 313 ? -26.194 5.549 33.806 1.00 89.19 313 ARG A N 1
ATOM 2315 C CA . ARG A 1 313 ? -27.072 5.007 32.763 1.00 89.19 313 ARG A CA 1
ATOM 2316 C C . ARG A 1 313 ? -26.808 3.520 32.501 1.00 89.19 313 ARG A C 1
ATOM 2318 O O . ARG A 1 313 ? -27.753 2.746 32.379 1.00 89.19 313 ARG A O 1
ATOM 2325 N N . VAL A 1 314 ? -25.553 3.069 32.498 1.00 89.69 314 VAL A N 1
ATOM 2326 C CA . VAL A 1 314 ? -25.221 1.631 32.415 1.00 89.69 314 VAL A CA 1
ATOM 2327 C C . VAL A 1 314 ? -25.822 0.866 33.600 1.00 89.69 314 VAL A C 1
ATOM 2329 O O . VAL A 1 314 ? -26.448 -0.185 33.422 1.00 89.69 314 VAL A O 1
ATOM 2332 N N . ARG A 1 315 ? -25.700 1.416 34.813 1.00 91.06 315 ARG A N 1
ATOM 2333 C CA . ARG A 1 315 ? -26.225 0.804 36.038 1.00 91.06 315 ARG A CA 1
ATOM 2334 C C . ARG A 1 315 ? -27.750 0.721 36.040 1.00 91.06 315 ARG A C 1
ATOM 2336 O O . ARG A 1 315 ? -28.282 -0.340 36.369 1.00 91.06 315 ARG A O 1
ATOM 2343 N N . TRP A 1 316 ? -28.435 1.810 35.702 1.00 90.75 316 TRP A N 1
ATOM 2344 C CA . TRP A 1 316 ? -29.882 1.941 35.890 1.00 90.75 316 TRP A CA 1
ATOM 2345 C C . TRP A 1 316 ? -30.690 1.656 34.625 1.00 90.75 316 TRP A C 1
ATOM 2347 O O . TRP A 1 316 ? -31.657 0.906 34.699 1.00 90.75 316 TRP A O 1
ATOM 2357 N N . GLU A 1 317 ? -30.282 2.168 33.462 1.00 86.62 317 GLU A N 1
ATOM 2358 C CA . GLU A 1 317 ? -31.023 1.979 32.202 1.00 86.62 317 GLU A CA 1
ATOM 2359 C C . GLU A 1 317 ? -30.726 0.628 31.544 1.00 86.62 317 GLU A C 1
ATOM 2361 O O . GLU A 1 317 ? -31.587 0.055 30.883 1.00 86.62 317 GLU A O 1
ATOM 2366 N N . LYS A 1 318 ? -29.512 0.088 31.720 1.00 85.31 318 LYS A N 1
ATOM 2367 C CA . LYS A 1 318 ? -29.153 -1.253 31.214 1.00 85.31 318 LYS A CA 1
ATOM 2368 C C . LYS A 1 318 ? -29.193 -2.340 32.271 1.00 85.31 318 LYS A C 1
ATOM 2370 O O . LYS A 1 318 ? -28.960 -3.503 31.953 1.00 85.31 318 LYS A O 1
ATOM 2375 N N . ASN A 1 319 ? -29.504 -1.978 33.515 1.00 90.69 319 ASN A N 1
ATOM 2376 C CA . ASN A 1 319 ? -29.491 -2.882 34.663 1.00 90.69 319 ASN A CA 1
ATOM 2377 C C . ASN A 1 319 ? -28.153 -3.643 34.815 1.00 90.69 319 ASN A C 1
ATOM 2379 O O . ASN A 1 319 ? -28.102 -4.751 35.353 1.00 90.69 319 ASN A O 1
ATOM 2383 N N . ARG A 1 320 ? -27.039 -3.056 34.353 1.00 93.62 320 ARG A N 1
ATOM 2384 C CA . ARG A 1 320 ? -25.700 -3.663 34.398 1.00 93.62 320 ARG A CA 1
ATOM 2385 C C . ARG A 1 320 ? -24.939 -3.197 35.634 1.00 93.62 320 ARG A C 1
ATOM 2387 O O . ARG A 1 320 ? -23.887 -2.576 35.560 1.00 93.62 320 ARG A O 1
ATOM 2394 N N . ARG A 1 321 ? -25.475 -3.508 36.815 1.00 95.00 321 ARG A N 1
ATOM 2395 C CA . ARG A 1 321 ? -24.967 -3.001 38.110 1.00 95.00 321 ARG A CA 1
ATOM 2396 C C . ARG A 1 321 ? -23.553 -3.463 38.485 1.00 95.00 321 ARG A C 1
ATOM 2398 O O . ARG A 1 321 ? -22.990 -2.932 39.435 1.00 95.00 321 ARG A O 1
ATOM 2405 N N . ARG A 1 322 ? -23.019 -4.463 37.778 1.00 96.75 322 ARG A N 1
ATOM 2406 C CA . ARG A 1 322 ? -21.681 -5.036 37.996 1.00 96.75 322 ARG A CA 1
ATOM 2407 C C . ARG A 1 322 ? -20.624 -4.498 37.032 1.00 96.75 322 ARG A C 1
ATOM 2409 O O . ARG A 1 322 ? -19.460 -4.846 37.189 1.00 96.75 322 ARG A O 1
ATOM 2416 N N . ASP A 1 323 ? -21.018 -3.691 36.049 1.00 97.31 323 ASP A N 1
ATOM 2417 C CA . ASP A 1 323 ? -20.054 -3.017 35.185 1.00 97.31 323 ASP A CA 1
ATOM 2418 C C . ASP A 1 323 ? -19.275 -1.969 35.988 1.00 97.31 323 ASP A C 1
ATOM 2420 O O . ASP A 1 323 ? -19.808 -1.332 36.903 1.00 97.31 323 ASP A O 1
ATOM 2424 N N . ILE A 1 324 ? -18.005 -1.796 35.630 1.00 97.81 324 ILE A N 1
ATOM 2425 C CA . ILE A 1 324 ? -17.083 -0.855 36.267 1.00 97.81 324 ILE A CA 1
ATOM 2426 C C . ILE A 1 324 ? -16.761 0.229 35.249 1.00 97.81 324 ILE A C 1
ATOM 2428 O O . ILE A 1 324 ? -16.423 -0.075 34.108 1.00 97.81 324 ILE A O 1
ATOM 2432 N N . VAL A 1 325 ? -16.846 1.489 35.667 1.00 96.62 325 VAL A N 1
ATOM 2433 C CA . VAL A 1 325 ? -16.419 2.633 34.860 1.00 96.62 325 VAL A CA 1
ATOM 2434 C C . VAL A 1 325 ? -15.234 3.289 35.553 1.00 96.62 325 VAL A C 1
ATOM 2436 O O . VAL A 1 325 ? -15.335 3.675 36.716 1.00 96.62 325 VAL A O 1
ATOM 2439 N N . ILE A 1 326 ? -14.115 3.378 34.841 1.00 96.50 326 ILE A N 1
ATOM 2440 C CA . ILE A 1 326 ? -12.860 3.967 35.303 1.00 96.50 326 ILE A CA 1
ATOM 2441 C C . ILE A 1 326 ? -12.615 5.228 34.481 1.00 96.50 326 ILE A C 1
ATOM 2443 O O . ILE A 1 326 ? -12.544 5.168 33.256 1.00 96.50 326 ILE A O 1
ATOM 2447 N N . ASP A 1 327 ? -12.473 6.362 35.156 1.00 94.81 327 ASP A N 1
ATOM 2448 C CA . ASP A 1 327 ? -12.104 7.629 34.532 1.00 94.81 327 ASP A CA 1
ATOM 2449 C C . ASP A 1 327 ? -10.615 7.890 34.799 1.00 94.81 327 ASP A C 1
ATOM 2451 O O . ASP A 1 327 ? -10.185 7.968 35.952 1.00 94.81 327 ASP A O 1
ATOM 2455 N N . GLN A 1 328 ? -9.806 7.914 33.741 1.00 95.19 328 GLN A N 1
ATOM 2456 C CA . GLN A 1 328 ? -8.384 8.281 33.757 1.00 95.19 328 GLN A CA 1
ATOM 2457 C C . GLN A 1 328 ? -8.142 9.536 32.911 1.00 95.19 328 GLN A C 1
ATOM 2459 O O . GLN A 1 328 ? -7.045 9.720 32.368 1.00 95.19 328 GLN A O 1
ATOM 2464 N N . THR A 1 329 ? -9.168 10.375 32.740 1.00 91.38 329 THR A N 1
ATOM 2465 C CA . THR A 1 329 ? -9.005 11.650 32.048 1.00 91.38 329 THR A CA 1
ATOM 2466 C C . THR A 1 329 ? -8.243 12.653 32.912 1.00 91.38 329 THR A C 1
ATOM 2468 O O . THR A 1 329 ? -8.244 12.588 34.139 1.00 91.38 329 THR A O 1
ATOM 2471 N N . SER A 1 330 ? -7.500 13.544 32.261 1.00 89.75 330 SER A N 1
ATOM 2472 C CA . SER A 1 330 ? -6.741 14.615 32.908 1.00 89.75 330 SER A CA 1
ATOM 2473 C C . SER A 1 330 ? -6.620 15.789 31.941 1.00 89.75 330 SER A C 1
ATOM 2475 O O . SER A 1 330 ? -6.445 15.546 30.745 1.00 89.75 330 SER A O 1
ATOM 2477 N N . PRO A 1 331 ? -6.648 17.050 32.408 1.00 88.00 331 PRO A N 1
ATOM 2478 C CA . PRO A 1 331 ? -6.516 18.201 31.523 1.00 88.00 331 PRO A CA 1
ATOM 2479 C C . PRO A 1 331 ? -5.227 18.139 30.694 1.00 88.00 331 PRO A C 1
ATOM 2481 O O . PRO A 1 331 ? -4.146 17.899 31.234 1.00 88.00 331 PRO A O 1
ATOM 2484 N N . GLY A 1 332 ? -5.345 18.359 29.386 1.00 87.75 332 GLY A N 1
ATOM 2485 C CA . GLY A 1 332 ? -4.231 18.396 28.437 1.00 87.75 332 GLY A CA 1
ATOM 2486 C C . GLY A 1 332 ? -3.643 17.036 28.052 1.00 87.75 332 GLY A C 1
ATOM 2487 O O . GLY A 1 332 ? -2.654 17.005 27.322 1.00 87.75 332 GLY A O 1
ATOM 2488 N N . LEU A 1 333 ? -4.221 15.917 28.502 1.00 91.38 333 LEU A N 1
ATOM 2489 C CA . LEU A 1 333 ? -3.680 14.588 28.224 1.00 91.38 333 LEU A CA 1
ATOM 2490 C C . LEU A 1 333 ? -3.849 14.208 26.739 1.00 91.38 333 LEU A C 1
ATOM 2492 O O . LEU A 1 333 ? -4.962 14.017 26.241 1.00 91.38 333 LEU A O 1
ATOM 2496 N N . ASP A 1 334 ? -2.734 14.093 26.021 1.00 92.31 334 ASP A N 1
ATOM 2497 C CA . ASP A 1 334 ? -2.674 13.782 24.591 1.00 92.31 334 ASP A CA 1
ATOM 2498 C C . ASP A 1 334 ? -2.323 12.308 24.313 1.00 92.31 334 ASP A C 1
ATOM 2500 O O . ASP A 1 334 ? -1.971 11.546 25.215 1.00 92.31 334 ASP A O 1
ATOM 2504 N N . ALA A 1 335 ? -2.399 11.886 23.046 1.00 92.12 335 ALA A N 1
ATOM 2505 C CA . ALA A 1 335 ? -2.079 10.503 22.671 1.00 92.12 335 ALA A CA 1
ATOM 2506 C C . ALA A 1 335 ? -0.614 10.121 22.956 1.00 92.12 335 ALA A C 1
ATOM 2508 O O . ALA A 1 335 ? -0.331 8.967 23.273 1.00 92.12 335 ALA A O 1
ATOM 2509 N N . THR A 1 336 ? 0.315 11.080 22.878 1.00 93.19 336 THR A N 1
ATOM 2510 C CA . THR A 1 336 ? 1.736 10.853 23.175 1.00 93.19 336 THR A CA 1
ATOM 2511 C C . THR A 1 336 ? 1.927 10.451 24.635 1.00 93.19 336 THR A C 1
ATOM 2513 O O . THR A 1 336 ? 2.558 9.435 24.925 1.00 93.19 336 THR A O 1
ATOM 2516 N N . THR A 1 337 ? 1.328 11.208 25.554 1.00 94.94 337 THR A N 1
ATOM 2517 C CA . THR A 1 337 ? 1.402 10.951 26.996 1.00 94.94 337 THR A CA 1
ATOM 2518 C C . THR A 1 337 ? 0.643 9.679 27.364 1.00 94.94 337 THR A C 1
ATOM 2520 O O . THR A 1 337 ? 1.139 8.875 28.150 1.00 94.94 337 THR A O 1
ATOM 2523 N N . ILE A 1 338 ? -0.521 9.432 26.745 1.00 95.62 338 ILE A N 1
ATOM 2524 C CA . ILE A 1 338 ? -1.254 8.168 26.921 1.00 95.62 338 ILE A CA 1
ATOM 2525 C C . ILE A 1 338 ? -0.383 6.977 26.517 1.00 95.62 338 ILE A C 1
ATOM 2527 O O . ILE A 1 338 ? -0.361 5.985 27.235 1.00 95.62 338 ILE A O 1
ATOM 2531 N N . ASN A 1 339 ? 0.347 7.061 25.402 1.00 95.12 339 ASN A N 1
ATOM 2532 C CA . ASN A 1 339 ? 1.240 5.984 24.973 1.00 95.12 339 ASN A CA 1
ATOM 2533 C C . ASN A 1 339 ? 2.423 5.786 25.924 1.00 95.12 339 ASN A C 1
ATOM 2535 O O . ASN A 1 339 ? 2.777 4.638 26.197 1.00 95.12 339 ASN A O 1
ATOM 2539 N N . ALA A 1 340 ? 3.017 6.872 26.425 1.00 95.75 340 ALA A N 1
ATOM 2540 C CA . ALA A 1 340 ? 4.125 6.805 27.376 1.00 95.75 340 ALA A CA 1
ATOM 2541 C C . ALA A 1 340 ? 3.720 6.109 28.688 1.00 95.75 340 ALA A C 1
ATOM 2543 O O . ALA A 1 340 ? 4.479 5.297 29.211 1.00 95.75 340 ALA A O 1
ATOM 2544 N N . ASP A 1 341 ? 2.497 6.361 29.158 1.00 97.12 341 ASP A N 1
ATOM 2545 C CA . ASP A 1 341 ? 1.976 5.839 30.426 1.00 97.12 341 ASP A CA 1
ATOM 2546 C C . ASP A 1 341 ? 0.995 4.663 30.253 1.00 97.12 341 ASP A C 1
ATOM 2548 O O . ASP A 1 341 ? 0.315 4.280 31.213 1.00 97.12 341 ASP A O 1
ATOM 2552 N N . PHE A 1 342 ? 0.867 4.107 29.045 1.00 97.62 342 PHE A N 1
ATOM 2553 C CA . PHE A 1 342 ? -0.226 3.200 28.665 1.00 97.62 342 PHE A CA 1
ATOM 2554 C C . PHE A 1 342 ? -0.390 2.026 29.634 1.00 97.62 342 PHE A C 1
ATOM 2556 O O . PHE A 1 342 ? -1.510 1.708 30.039 1.00 97.62 342 PHE A O 1
ATOM 2563 N N . ASP A 1 343 ? 0.725 1.433 30.060 1.00 96.69 343 ASP A N 1
ATOM 2564 C CA . ASP A 1 343 ? 0.747 0.264 30.937 1.00 96.69 343 ASP A CA 1
ATOM 2565 C C . ASP A 1 343 ? 0.074 0.586 32.284 1.00 96.69 343 ASP A C 1
ATOM 2567 O O . ASP A 1 343 ? -0.708 -0.187 32.843 1.00 96.69 343 ASP A O 1
ATOM 2571 N N . THR A 1 344 ? 0.333 1.796 32.788 1.00 96.62 344 THR A N 1
ATOM 2572 C CA . THR A 1 344 ? -0.160 2.275 34.083 1.00 96.62 344 THR A CA 1
ATOM 2573 C C . THR A 1 344 ? -1.559 2.879 34.015 1.00 96.62 344 THR A C 1
ATOM 2575 O O . THR A 1 344 ? -2.281 2.831 35.011 1.00 96.62 344 THR A O 1
ATOM 2578 N N . ARG A 1 345 ? -1.962 3.440 32.870 1.00 96.38 345 ARG A N 1
ATOM 2579 C CA . ARG A 1 345 ? -3.262 4.113 32.700 1.00 96.38 345 ARG A CA 1
ATOM 2580 C C . ARG A 1 345 ? -4.345 3.210 32.131 1.00 96.38 345 ARG A C 1
ATOM 2582 O O . ARG A 1 345 ? -5.513 3.426 32.429 1.00 96.38 345 ARG A O 1
ATOM 2589 N N . ILE A 1 346 ? -3.978 2.237 31.300 1.00 98.12 346 ILE A N 1
ATOM 2590 C CA . ILE A 1 346 ? -4.922 1.427 30.523 1.00 98.12 346 ILE A CA 1
ATOM 2591 C C . ILE A 1 346 ? -4.692 -0.059 30.795 1.00 98.12 346 ILE A C 1
ATOM 2593 O O . ILE A 1 346 ? -5.598 -0.730 31.289 1.00 98.12 346 ILE A O 1
ATOM 2597 N N . GLU A 1 347 ? -3.493 -0.577 30.519 1.00 97.25 347 GLU A N 1
ATOM 2598 C CA . GLU A 1 347 ? -3.234 -2.026 30.507 1.00 97.25 347 GLU A CA 1
ATOM 2599 C C . GLU A 1 347 ? -3.514 -2.705 31.846 1.00 97.25 347 GLU A C 1
ATOM 2601 O O . GLU A 1 347 ? -4.226 -3.709 31.881 1.00 97.25 347 GLU A O 1
ATOM 2606 N N . ARG A 1 348 ? -3.043 -2.123 32.957 1.00 98.06 348 ARG A N 1
ATOM 2607 C CA . ARG A 1 348 ? -3.202 -2.688 34.310 1.00 98.06 348 ARG A CA 1
ATOM 2608 C C . ARG A 1 348 ? -4.648 -2.975 34.725 1.00 98.06 348 ARG A C 1
ATOM 2610 O O . ARG A 1 348 ? -4.869 -3.685 35.703 1.00 98.06 348 ARG A O 1
ATOM 2617 N N . PHE A 1 349 ? -5.622 -2.354 34.060 1.00 98.06 349 PHE A N 1
ATOM 2618 C CA . PHE A 1 349 ? -7.041 -2.497 34.377 1.00 98.06 349 PHE A CA 1
ATOM 2619 C C . PHE A 1 349 ? -7.729 -3.583 33.546 1.00 98.06 349 PHE A C 1
ATOM 2621 O O . PHE A 1 349 ? -8.890 -3.880 33.817 1.00 98.06 349 PHE A O 1
ATOM 2628 N N . HIS A 1 350 ? -7.041 -4.156 32.548 1.00 97.00 350 HIS A N 1
ATOM 2629 C CA . HIS A 1 350 ? -7.588 -5.127 31.595 1.00 97.00 350 HIS A CA 1
ATOM 2630 C C . HIS A 1 350 ? -8.990 -4.733 31.083 1.00 97.00 350 HIS A C 1
ATOM 2632 O O . HIS A 1 350 ? -9.958 -5.484 31.256 1.00 97.00 350 HIS A O 1
ATOM 2638 N N . PRO A 1 351 ? -9.143 -3.523 30.506 1.00 98.19 351 PRO A N 1
ATOM 2639 C CA . PRO A 1 351 ? -10.448 -3.005 30.128 1.00 98.19 351 PRO A CA 1
ATOM 2640 C C . PRO A 1 351 ? -11.095 -3.857 29.034 1.00 98.19 351 PRO A C 1
ATOM 2642 O O . PRO A 1 351 ? -10.429 -4.452 28.195 1.00 98.19 351 PRO A O 1
ATOM 2645 N N . SER A 1 352 ? -12.425 -3.875 29.005 1.00 97.50 352 SER A N 1
ATOM 2646 C CA . SER A 1 352 ? -13.181 -4.455 27.889 1.00 97.50 352 SER A CA 1
ATOM 2647 C C . SER A 1 352 ? -13.431 -3.442 26.775 1.00 97.50 352 SER A C 1
ATOM 2649 O O . SER A 1 352 ? -13.527 -3.823 25.608 1.00 97.50 352 SER A O 1
ATOM 2651 N N . VAL A 1 353 ? -13.569 -2.166 27.141 1.00 96.94 353 VAL A N 1
ATOM 2652 C CA . VAL A 1 353 ? -13.800 -1.042 26.231 1.00 96.94 353 VAL A CA 1
ATOM 2653 C C . VAL A 1 353 ? -12.970 0.144 26.713 1.00 96.94 353 VAL A C 1
ATOM 2655 O O . VAL A 1 353 ? -12.966 0.438 27.911 1.00 96.94 353 VAL A O 1
ATOM 2658 N N . VAL A 1 354 ? -12.292 0.828 25.791 1.00 97.44 354 VAL A N 1
ATOM 2659 C CA . VAL A 1 354 ? -11.497 2.029 26.080 1.00 97.44 354 VAL A CA 1
ATOM 2660 C C . VAL A 1 354 ? -12.003 3.193 25.237 1.00 97.44 354 VAL A C 1
ATOM 2662 O O . VAL A 1 354 ? -11.956 3.129 24.011 1.00 97.44 354 VAL A O 1
ATOM 2665 N N . ILE A 1 355 ? -12.458 4.262 25.887 1.00 95.62 355 ILE A N 1
ATOM 2666 C CA . ILE A 1 355 ? -12.826 5.519 25.241 1.00 95.62 355 ILE A CA 1
ATOM 2667 C C . ILE A 1 355 ? -11.622 6.462 25.297 1.00 95.62 355 ILE A C 1
ATOM 2669 O O . ILE A 1 355 ? -11.173 6.845 26.378 1.00 95.62 355 ILE A O 1
ATOM 2673 N N . LEU A 1 356 ? -11.101 6.820 24.125 1.00 94.94 356 LEU A N 1
ATOM 2674 C CA . LEU A 1 356 ? -9.950 7.695 23.938 1.00 94.94 356 LEU A CA 1
ATOM 2675 C C . LEU A 1 356 ? -10.414 9.094 23.522 1.00 94.94 356 LEU A C 1
ATOM 2677 O O . LEU A 1 356 ? -10.993 9.265 22.447 1.00 94.94 356 LEU A O 1
ATOM 2681 N N . SER A 1 357 ? -10.093 10.091 24.343 1.00 91.69 357 SER A N 1
ATOM 2682 C CA . SER A 1 357 ? -10.498 11.492 24.150 1.00 91.69 357 SER A CA 1
ATOM 2683 C C . SER A 1 357 ? -9.285 12.433 24.173 1.00 91.69 357 SER A C 1
ATOM 2685 O O . SER A 1 357 ? -9.222 13.303 25.037 1.00 91.69 357 SER A O 1
ATOM 2687 N N . PRO A 1 358 ? -8.262 12.253 23.320 1.00 90.38 358 PRO A N 1
ATOM 2688 C CA . PRO A 1 358 ? -6.974 12.934 23.484 1.00 90.38 358 PRO A CA 1
ATOM 2689 C C . PRO A 1 358 ? -7.092 14.462 23.335 1.00 90.38 358 PRO A C 1
ATOM 2691 O O . PRO A 1 358 ? -8.016 14.960 22.695 1.00 90.38 358 PRO A O 1
ATOM 2694 N N . ALA A 1 359 ? -6.152 15.226 23.892 1.00 85.69 359 ALA A N 1
ATOM 2695 C CA . ALA A 1 359 ? -6.149 16.688 23.797 1.00 85.69 359 ALA A CA 1
ATOM 2696 C C . ALA A 1 359 ? -5.978 17.209 22.357 1.00 85.69 359 ALA A C 1
ATOM 2698 O O . ALA A 1 359 ? -5.291 16.612 21.518 1.00 85.69 359 ALA A O 1
ATOM 2699 N N . GLY A 1 360 ? -6.587 18.368 22.095 1.00 73.38 360 GLY A N 1
ATOM 2700 C CA . GLY A 1 360 ? -6.631 19.037 20.794 1.00 73.38 360 GLY A CA 1
ATOM 2701 C C . GLY A 1 360 ? -5.262 19.341 20.172 1.00 73.38 360 GLY A C 1
ATOM 2702 O O . GLY A 1 360 ? -4.978 18.984 19.032 1.00 73.38 360 GLY A O 1
ATOM 2703 N N . GLY A 1 361 ? -4.406 20.013 20.946 1.00 67.44 361 GLY A N 1
ATOM 2704 C CA . GLY A 1 361 ? -3.240 20.735 20.425 1.00 67.44 361 GLY A CA 1
ATOM 2705 C C . GLY A 1 361 ? -1.944 19.939 20.236 1.00 67.44 361 GLY A C 1
ATOM 2706 O O . GLY A 1 361 ? -0.997 20.496 19.693 1.00 67.44 361 GLY A O 1
ATOM 2707 N N . VAL A 1 362 ? -1.867 18.679 20.683 1.00 62.22 362 VAL A N 1
ATOM 2708 C CA . VAL A 1 362 ? -0.593 17.911 20.723 1.00 62.22 362 VAL A CA 1
ATOM 2709 C C . VAL A 1 362 ? -0.713 16.513 20.089 1.00 62.22 362 VAL A C 1
ATOM 2711 O O . VAL A 1 362 ? 0.268 15.796 19.905 1.00 62.22 362 VAL A O 1
ATOM 2714 N N . THR A 1 363 ? -1.913 16.115 19.667 1.00 75.25 363 THR A N 1
ATOM 2715 C CA . THR A 1 363 ? -2.149 14.765 19.142 1.00 75.25 363 THR A CA 1
ATOM 2716 C C . THR A 1 363 ? -1.696 14.636 17.686 1.00 75.25 363 THR A C 1
ATOM 2718 O O . THR A 1 363 ? -2.128 15.400 16.827 1.00 75.25 363 THR A O 1
ATOM 2721 N N . SER A 1 364 ? -0.879 13.623 17.375 1.00 85.00 364 SER A N 1
ATOM 2722 C CA . SER A 1 364 ? -0.581 13.220 15.990 1.00 85.00 364 SER A CA 1
ATOM 2723 C C . SER A 1 364 ? -1.374 11.974 15.586 1.00 85.00 364 SER A C 1
ATOM 2725 O O . SER A 1 364 ? -1.685 11.126 16.425 1.00 85.00 364 SER A O 1
ATOM 2727 N N . ALA A 1 365 ? -1.672 11.831 14.287 1.00 82.50 365 ALA A N 1
ATOM 2728 C CA . ALA A 1 365 ? -2.370 10.654 13.755 1.00 82.50 365 ALA A CA 1
ATOM 2729 C C . ALA A 1 365 ? -1.619 9.351 14.061 1.00 82.50 365 ALA A C 1
ATOM 2731 O O . ALA A 1 365 ? -2.243 8.341 14.382 1.00 82.50 365 ALA A O 1
ATOM 2732 N N . LEU A 1 366 ? -0.284 9.393 13.992 1.00 78.94 366 LEU A N 1
ATOM 2733 C CA . LEU A 1 366 ? 0.574 8.250 14.281 1.00 78.94 366 LEU A CA 1
ATOM 2734 C C . LEU A 1 366 ? 0.431 7.810 15.740 1.00 78.94 366 LEU A C 1
ATOM 2736 O O . LEU A 1 366 ? 0.141 6.647 15.986 1.00 78.94 366 LEU A O 1
ATOM 2740 N N . GLN A 1 367 ? 0.564 8.737 16.695 1.00 90.31 367 GLN A N 1
ATOM 2741 C CA . GLN A 1 367 ? 0.455 8.408 18.120 1.00 90.31 367 GLN A CA 1
ATOM 2742 C C . GLN A 1 367 ? -0.931 7.864 18.469 1.00 90.31 367 GLN A C 1
ATOM 2744 O O . GLN A 1 367 ? -1.030 6.853 19.158 1.00 90.31 367 GLN A O 1
ATOM 2749 N N . LEU A 1 368 ? -1.996 8.478 17.945 1.00 93.19 368 LEU A N 1
ATOM 2750 C CA . LEU A 1 368 ? -3.357 8.000 18.187 1.00 93.19 368 LEU A CA 1
ATOM 2751 C C . LEU A 1 368 ? -3.597 6.609 17.582 1.00 93.19 368 LEU A C 1
ATOM 2753 O O . LEU A 1 368 ? -4.224 5.766 18.217 1.00 93.19 368 LEU A O 1
ATOM 2757 N N . THR A 1 369 ? -3.050 6.348 16.391 1.00 88.31 369 THR A N 1
ATOM 2758 C CA . THR A 1 369 ? -3.084 5.017 15.763 1.00 88.31 369 THR A CA 1
ATOM 2759 C C . THR A 1 369 ? -2.354 3.986 16.622 1.00 88.31 369 THR A C 1
ATOM 2761 O O . THR A 1 369 ? -2.930 2.949 16.937 1.00 88.31 369 THR A O 1
ATOM 2764 N N . THR A 1 370 ? -1.148 4.303 17.105 1.00 86.31 370 THR A N 1
ATOM 2765 C CA . THR A 1 370 ? -0.413 3.435 18.037 1.00 86.31 370 THR A CA 1
ATOM 2766 C C . THR A 1 370 ? -1.229 3.134 19.294 1.00 86.31 370 THR A C 1
ATOM 2768 O O . THR A 1 370 ? -1.284 1.984 19.723 1.00 86.31 370 THR A O 1
ATOM 2771 N N . THR A 1 371 ? -1.919 4.121 19.872 1.00 95.00 371 THR A N 1
ATOM 2772 C CA . THR A 1 371 ? -2.765 3.887 21.053 1.00 95.00 371 THR A CA 1
ATOM 2773 C C . THR A 1 371 ? -3.904 2.910 20.748 1.00 95.00 371 THR A C 1
ATOM 2775 O O . THR A 1 371 ? -4.152 1.994 21.529 1.00 95.00 371 THR A O 1
ATOM 2778 N N . ILE A 1 372 ? -4.581 3.072 19.606 1.00 94.75 372 ILE A N 1
ATOM 2779 C CA . ILE A 1 372 ? -5.677 2.193 19.163 1.00 94.75 372 ILE A CA 1
ATOM 2780 C C . ILE A 1 372 ? -5.187 0.752 18.990 1.00 94.75 372 ILE A C 1
ATOM 2782 O O . ILE A 1 372 ? -5.830 -0.180 19.475 1.00 94.75 372 ILE A O 1
ATOM 2786 N N . GLU A 1 373 ? -4.043 0.566 18.331 1.00 87.69 373 GLU A N 1
ATOM 2787 C CA . GLU A 1 373 ? -3.434 -0.751 18.120 1.00 87.69 373 GLU A CA 1
ATOM 2788 C C . GLU A 1 373 ? -3.107 -1.430 19.453 1.00 87.69 373 GLU A C 1
ATOM 2790 O O . GLU A 1 373 ? -3.432 -2.603 19.647 1.00 87.69 373 GLU A O 1
ATOM 2795 N N . ARG A 1 374 ? -2.549 -0.683 20.414 1.00 93.25 374 ARG A N 1
ATOM 2796 C CA . ARG A 1 374 ? -2.258 -1.204 21.756 1.00 93.25 374 ARG A CA 1
ATOM 2797 C C . ARG A 1 374 ? -3.523 -1.591 22.521 1.00 93.25 374 ARG A C 1
ATOM 2799 O O . ARG A 1 374 ? -3.543 -2.650 23.138 1.00 93.25 374 ARG A O 1
ATOM 2806 N N . VAL A 1 375 ? -4.597 -0.798 22.448 1.00 96.81 375 VAL A N 1
ATOM 2807 C CA . VAL A 1 375 ? -5.903 -1.159 23.042 1.00 96.81 375 VAL A CA 1
ATOM 2808 C C . VAL A 1 375 ? -6.420 -2.470 22.447 1.00 96.81 375 VAL A C 1
ATOM 2810 O O . VAL A 1 375 ? -6.828 -3.366 23.187 1.00 96.81 375 VAL A O 1
ATOM 2813 N N . ARG A 1 376 ? -6.357 -2.617 21.120 1.00 92.19 376 ARG A N 1
ATOM 2814 C CA . ARG A 1 376 ? -6.790 -3.845 20.439 1.00 92.19 376 ARG A CA 1
ATOM 2815 C C . ARG A 1 376 ? -5.928 -5.050 20.812 1.00 92.19 376 ARG A C 1
ATOM 2817 O O . ARG A 1 376 ? -6.472 -6.138 20.981 1.00 92.19 376 ARG A O 1
ATOM 2824 N N . ALA A 1 377 ? -4.623 -4.864 21.014 1.00 83.94 377 ALA A N 1
ATOM 2825 C CA . ALA A 1 377 ? -3.720 -5.924 21.465 1.00 83.94 377 ALA A CA 1
ATOM 2826 C C . ALA A 1 377 ? -4.082 -6.479 22.859 1.00 83.94 377 ALA A C 1
ATOM 2828 O O . ALA A 1 377 ? -3.811 -7.646 23.133 1.00 83.94 377 ALA A O 1
ATOM 2829 N N . LEU A 1 378 ? -4.761 -5.694 23.708 1.00 88.81 378 LEU A N 1
ATOM 2830 C CA . LEU A 1 378 ? -5.322 -6.165 24.984 1.00 88.81 378 LEU A CA 1
ATOM 2831 C C . LEU A 1 378 ? -6.615 -6.986 24.824 1.00 88.81 378 LEU A C 1
ATOM 2833 O O . LEU A 1 378 ? -7.154 -7.484 25.810 1.00 88.81 378 LEU A O 1
ATOM 2837 N N . GLY A 1 379 ? -7.159 -7.087 23.607 1.00 88.44 379 GLY A N 1
ATOM 2838 C CA . GLY A 1 379 ? -8.500 -7.617 23.353 1.00 88.44 379 GLY A CA 1
ATOM 2839 C C . GLY A 1 379 ? -9.628 -6.647 23.732 1.00 88.44 379 GLY A C 1
ATOM 2840 O O . GLY A 1 379 ? -10.791 -7.054 23.802 1.00 88.44 379 GLY A O 1
ATOM 2841 N N . ALA A 1 380 ? -9.300 -5.377 23.990 1.00 95.50 380 ALA A N 1
ATOM 2842 C CA . ALA A 1 380 ? -10.262 -4.330 24.310 1.00 95.50 380 ALA A CA 1
ATOM 2843 C C . ALA A 1 380 ? -10.785 -3.637 23.041 1.00 95.50 380 ALA A C 1
ATOM 2845 O O . ALA A 1 380 ? -10.115 -3.595 22.008 1.00 95.50 380 ALA A O 1
ATOM 2846 N N . ILE A 1 381 ? -11.988 -3.063 23.130 1.00 95.25 381 ILE A N 1
ATOM 2847 C CA . ILE A 1 381 ? -12.622 -2.341 22.019 1.00 95.25 381 ILE A CA 1
ATOM 2848 C C . ILE A 1 381 ? -12.317 -0.840 22.153 1.00 95.25 381 ILE A C 1
ATOM 2850 O O . ILE A 1 381 ? -12.757 -0.236 23.137 1.00 95.25 381 ILE A O 1
ATOM 2854 N N . PRO A 1 382 ? -11.579 -0.218 21.215 1.00 95.94 382 PRO A N 1
ATOM 2855 C CA . PRO A 1 382 ? -11.352 1.221 21.232 1.00 95.94 382 PRO A CA 1
ATOM 2856 C C . PRO A 1 382 ? -12.603 1.982 20.770 1.00 95.94 382 PRO A C 1
ATOM 2858 O O . PRO A 1 382 ? -13.326 1.545 19.878 1.00 95.94 382 PRO A O 1
ATOM 2861 N N . ILE A 1 383 ? -12.833 3.156 21.349 1.00 94.44 383 ILE A N 1
ATOM 2862 C CA . ILE A 1 383 ? -13.792 4.161 20.883 1.00 94.44 383 ILE A CA 1
ATOM 2863 C C . ILE A 1 383 ? -13.057 5.497 20.879 1.00 94.44 383 ILE A C 1
ATOM 2865 O O . ILE A 1 383 ? -12.414 5.841 21.867 1.00 94.44 383 ILE A O 1
ATOM 2869 N N . LEU A 1 384 ? -13.142 6.258 19.792 1.00 92.75 384 LEU A N 1
ATOM 2870 C CA . LEU A 1 384 ? -12.598 7.612 19.747 1.00 92.75 384 LEU A CA 1
ATOM 2871 C C . LEU A 1 384 ? -13.684 8.624 20.075 1.00 92.75 384 LEU A C 1
ATOM 2873 O O . LEU A 1 384 ? -14.802 8.532 19.576 1.00 92.75 384 LEU A O 1
ATOM 2877 N N . GLN A 1 385 ? -13.337 9.628 20.863 1.00 90.44 385 GLN A N 1
ATOM 2878 C CA . GLN A 1 385 ? -14.168 10.793 21.108 1.00 90.44 385 GLN A CA 1
ATOM 2879 C C . GLN A 1 385 ? -13.415 12.025 20.606 1.00 90.44 385 GLN A C 1
ATOM 2881 O O . GLN A 1 385 ? -12.301 12.304 21.054 1.00 90.44 385 GLN A O 1
ATOM 2886 N N . SER A 1 386 ? -14.005 12.758 19.659 1.00 86.19 386 SER A N 1
ATOM 2887 C CA . SER A 1 386 ? -13.446 14.046 19.241 1.00 86.19 386 SER A CA 1
ATOM 2888 C C . SER A 1 386 ? -13.634 15.088 20.341 1.00 86.19 386 SER A C 1
ATOM 2890 O O . SER A 1 386 ? -14.522 14.959 21.187 1.00 86.19 386 SER A O 1
ATOM 2892 N N . ASN A 1 387 ? -12.815 16.135 20.320 1.00 77.44 387 ASN A N 1
ATOM 2893 C CA . ASN A 1 387 ? -13.106 17.416 20.953 1.00 77.44 387 ASN A CA 1
ATOM 2894 C C . ASN A 1 387 ? -12.883 18.547 19.939 1.00 77.44 387 ASN A C 1
ATOM 2896 O O . ASN A 1 387 ? -12.192 18.359 18.931 1.00 77.44 387 ASN A O 1
ATOM 2900 N N . GLY A 1 388 ? -13.431 19.731 20.234 1.00 71.31 388 GLY A N 1
ATOM 2901 C CA . GLY A 1 388 ? -13.385 20.894 19.337 1.00 71.31 388 GLY A CA 1
ATOM 2902 C C . GLY A 1 388 ? -11.986 21.270 18.834 1.00 71.31 388 GLY A C 1
ATOM 2903 O O . GLY A 1 388 ? -11.861 21.902 17.790 1.00 71.31 388 GLY A O 1
ATOM 2904 N N . GLY A 1 389 ? -10.924 20.866 19.542 1.00 71.06 389 GLY A N 1
ATOM 2905 C CA . GLY A 1 389 ? -9.539 21.139 19.160 1.00 71.06 389 GLY A CA 1
ATOM 2906 C C . GLY A 1 389 ? -8.897 20.130 18.195 1.00 71.06 389 GLY A C 1
ATOM 2907 O O . GLY A 1 389 ? -7.926 20.495 17.540 1.00 71.06 389 GLY A O 1
ATOM 2908 N N . ASN A 1 390 ? -9.382 18.885 18.084 1.00 74.88 390 ASN A N 1
ATOM 2909 C CA . ASN A 1 390 ? -8.757 17.832 17.250 1.00 74.88 390 ASN A CA 1
ATOM 2910 C C . ASN A 1 390 ? -9.713 17.050 16.346 1.00 74.88 390 ASN A C 1
ATOM 2912 O O . ASN A 1 390 ? -9.309 16.076 15.710 1.00 74.88 390 ASN A O 1
ATOM 2916 N N . SER A 1 391 ? -10.974 17.436 16.272 1.00 79.81 391 SER A N 1
ATOM 2917 C CA . SER A 1 391 ? -12.008 16.641 15.619 1.00 79.81 391 SER A CA 1
ATOM 2918 C C . SER A 1 391 ? -11.717 16.220 14.183 1.00 79.81 391 SER A C 1
ATOM 2920 O O . SER A 1 391 ? -11.956 15.063 13.851 1.00 79.81 391 SER A O 1
ATOM 2922 N N . ALA A 1 392 ? -11.123 17.072 13.341 1.00 83.25 392 ALA A N 1
ATOM 2923 C CA . ALA A 1 392 ? -10.752 16.674 11.979 1.00 83.25 392 ALA A CA 1
ATOM 2924 C C . ALA A 1 392 ? -9.732 15.517 11.965 1.00 83.25 392 ALA A C 1
ATOM 2926 O O . ALA A 1 392 ? -9.877 14.558 11.202 1.00 83.25 392 ALA A O 1
ATOM 2927 N N . LEU A 1 393 ? -8.728 15.580 12.845 1.00 85.00 393 LEU A N 1
ATOM 2928 C CA . LEU A 1 393 ? -7.729 14.527 13.008 1.00 85.00 393 LEU A CA 1
ATOM 2929 C C . LEU A 1 393 ? -8.371 13.252 13.560 1.00 85.00 393 LEU A C 1
ATOM 2931 O O . LEU A 1 393 ? -8.188 12.182 12.988 1.00 85.00 393 LEU A O 1
ATOM 2935 N N . VAL A 1 394 ? -9.144 13.363 14.643 1.00 87.56 394 VAL A N 1
ATOM 2936 C CA . VAL A 1 394 ? -9.786 12.216 15.301 1.00 87.56 394 VAL A CA 1
ATOM 2937 C C . VAL A 1 394 ? -10.785 11.534 14.365 1.00 87.56 394 VAL A C 1
ATOM 2939 O O . VAL A 1 394 ? -10.803 10.310 14.303 1.00 87.56 394 VAL A O 1
ATOM 2942 N N . LYS A 1 395 ? -11.546 12.293 13.567 1.00 84.50 395 LYS A N 1
ATOM 2943 C CA . LYS A 1 395 ? -12.426 11.767 12.508 1.00 84.50 395 LYS A CA 1
ATOM 2944 C C . LYS A 1 395 ? -11.651 10.988 11.457 1.00 84.50 395 LYS A C 1
ATOM 2946 O O . LYS A 1 395 ? -12.028 9.866 11.127 1.00 84.50 395 LYS A O 1
ATOM 2951 N N . SER A 1 396 ? -10.557 11.565 10.964 1.00 80.19 396 SER A N 1
ATOM 2952 C CA . SER A 1 396 ? -9.690 10.920 9.975 1.00 80.19 396 SER A CA 1
ATOM 2953 C C . SER A 1 396 ? -9.079 9.620 10.516 1.00 80.19 396 SER A C 1
ATOM 2955 O O . SER A 1 396 ? -9.092 8.583 9.845 1.00 80.19 396 SER A O 1
ATOM 2957 N N . VAL A 1 397 ? -8.612 9.627 11.769 1.00 82.75 397 VAL A N 1
ATOM 2958 C CA . VAL A 1 397 ? -8.074 8.427 12.425 1.00 82.75 397 VAL A CA 1
ATOM 2959 C C . VAL A 1 397 ? -9.177 7.398 12.682 1.00 82.75 397 VAL A C 1
ATOM 2961 O O . VAL A 1 397 ? -9.000 6.244 12.317 1.00 82.75 397 VAL A O 1
ATOM 2964 N N . ALA A 1 398 ? -10.341 7.790 13.208 1.00 85.88 398 ALA A N 1
ATOM 2965 C CA . ALA A 1 398 ? -11.475 6.883 13.407 1.00 85.88 398 ALA A CA 1
ATOM 2966 C C . ALA A 1 398 ? -11.868 6.183 12.101 1.00 85.88 398 ALA A C 1
ATOM 2968 O O . ALA A 1 398 ? -12.010 4.962 12.059 1.00 85.88 398 ALA A O 1
ATOM 2969 N N . GLN A 1 399 ? -11.983 6.952 11.016 1.00 78.00 399 GLN A N 1
ATOM 2970 C CA . GLN A 1 399 ? -12.343 6.433 9.702 1.00 78.00 399 GLN A CA 1
ATOM 2971 C C . GLN A 1 399 ? -11.275 5.486 9.143 1.00 78.00 399 GLN A C 1
ATOM 2973 O O . GLN A 1 399 ? -11.620 4.429 8.618 1.00 78.00 399 GLN A O 1
ATOM 2978 N N . SER A 1 400 ? -9.992 5.848 9.248 1.00 74.56 400 SER A N 1
ATOM 2979 C CA . SER A 1 400 ? -8.891 5.018 8.735 1.00 74.56 400 SER A CA 1
ATOM 2980 C C . SER A 1 400 ? -8.668 3.743 9.550 1.00 74.56 400 SER A C 1
ATOM 2982 O O . SER A 1 400 ? -8.361 2.708 8.966 1.00 74.56 400 SER A O 1
ATOM 2984 N N . GLN A 1 401 ? -8.883 3.794 10.866 1.00 79.88 401 GLN A N 1
ATOM 2985 C CA . GLN A 1 401 ? -8.720 2.659 11.782 1.00 79.88 401 GLN A CA 1
ATOM 2986 C C . GLN A 1 401 ? -9.994 1.815 11.944 1.00 79.88 401 GLN A C 1
ATOM 2988 O O . GLN A 1 401 ? -9.976 0.766 12.593 1.00 79.88 401 GLN A O 1
ATOM 2993 N N . GLY A 1 402 ? -11.111 2.263 11.361 1.00 80.00 402 GLY A N 1
ATOM 2994 C CA . GLY A 1 402 ? -12.411 1.612 11.503 1.00 80.00 402 GLY A CA 1
ATOM 2995 C C . GLY A 1 402 ? -12.944 1.639 12.936 1.00 80.00 402 GLY A C 1
ATOM 2996 O O . GLY A 1 402 ? -13.683 0.744 13.312 1.00 80.00 402 GLY A O 1
ATOM 2997 N N . VAL A 1 403 ? -12.569 2.634 13.737 1.00 86.75 403 VAL A N 1
ATOM 2998 C CA . VAL A 1 403 ? -12.958 2.734 15.149 1.00 86.75 403 VAL A CA 1
ATOM 2999 C C . VAL A 1 403 ? -14.266 3.511 15.284 1.00 86.75 403 VAL A C 1
ATOM 3001 O O . VAL A 1 403 ? -14.516 4.465 14.542 1.00 86.75 403 VAL A O 1
ATOM 3004 N N . LEU A 1 404 ? -15.107 3.124 16.245 1.00 89.38 404 LEU A N 1
ATOM 3005 C CA . LEU A 1 404 ? -16.317 3.876 16.574 1.00 89.38 404 LEU A CA 1
ATOM 3006 C C . LEU A 1 404 ? -15.958 5.306 17.013 1.00 89.38 404 LEU A C 1
ATOM 3008 O O . LEU A 1 404 ? -15.135 5.494 17.906 1.00 89.38 404 LEU A O 1
ATOM 3012 N N . LEU A 1 405 ? -16.598 6.305 16.405 1.00 87.50 405 LEU A N 1
ATOM 3013 C CA . LEU A 1 405 ? -16.411 7.717 16.735 1.00 87.50 405 LEU A CA 1
ATOM 3014 C C . LEU A 1 405 ? -17.620 8.273 17.494 1.00 87.50 405 LEU A C 1
ATOM 3016 O O . LEU A 1 405 ? -18.757 8.157 17.034 1.00 87.50 405 LEU A O 1
ATOM 3020 N N . ILE A 1 406 ? -17.351 8.958 18.600 1.00 85.88 406 ILE A N 1
ATOM 3021 C CA . ILE A 1 406 ? -18.262 9.881 19.271 1.00 85.88 406 ILE A CA 1
ATOM 3022 C C . ILE A 1 406 ? -17.856 11.286 18.840 1.00 85.88 406 ILE A C 1
ATOM 3024 O O . ILE A 1 406 ? -16.823 11.803 19.269 1.00 85.88 406 ILE A O 1
ATOM 3028 N N . ASP A 1 407 ? -18.653 11.893 17.968 1.00 82.75 407 ASP A N 1
ATOM 3029 C CA . ASP A 1 407 ? -18.382 13.248 17.509 1.00 82.75 407 ASP A CA 1
ATOM 3030 C C . ASP A 1 407 ? -18.977 14.278 18.478 1.00 82.75 407 ASP A C 1
ATOM 3032 O O . ASP A 1 407 ? -20.197 14.346 18.627 1.00 82.75 407 ASP A O 1
ATOM 3036 N N . SER A 1 408 ? -18.132 15.061 19.153 1.00 73.38 408 SER A N 1
ATOM 3037 C CA . SER A 1 408 ? -18.568 16.122 20.074 1.00 73.38 408 SER A CA 1
ATOM 3038 C C . SER A 1 408 ? -18.617 17.517 19.439 1.00 73.38 408 SER A C 1
ATOM 3040 O O . SER A 1 408 ? -19.061 18.466 20.081 1.00 73.38 408 SER A O 1
ATOM 3042 N N . ASP A 1 409 ? -18.233 17.644 18.165 1.00 63.94 409 ASP A N 1
ATOM 3043 C CA . ASP A 1 409 ? -18.133 18.922 17.447 1.00 63.94 409 ASP A CA 1
ATOM 3044 C C . ASP A 1 409 ? -19.462 19.513 16.977 1.00 63.94 409 ASP A C 1
ATOM 3046 O O . ASP A 1 409 ? -19.485 20.555 16.314 1.00 63.94 409 ASP A O 1
ATOM 3050 N N . THR A 1 410 ? -20.593 18.876 17.281 1.00 53.09 410 THR A N 1
ATOM 3051 C CA . THR A 1 410 ? -21.905 19.448 16.976 1.00 53.09 410 THR A CA 1
ATOM 3052 C C . THR A 1 410 ? -22.167 20.635 17.904 1.00 53.09 410 THR A C 1
ATOM 3054 O O . THR A 1 410 ? -22.759 20.507 18.972 1.00 53.09 410 THR A O 1
ATOM 3057 N N . ASN A 1 411 ? -21.658 21.773 17.438 1.00 40.66 411 ASN A N 1
ATOM 3058 C CA . ASN A 1 411 ? -21.607 23.162 17.889 1.00 40.66 411 ASN A CA 1
ATOM 3059 C C . ASN A 1 411 ? -22.822 23.719 18.661 1.00 40.66 411 ASN A C 1
ATOM 3061 O O . ASN A 1 411 ? -23.366 24.773 18.339 1.00 40.66 411 ASN A O 1
ATOM 3065 N N . THR A 1 412 ? -23.233 23.063 19.738 1.00 40.66 412 THR A N 1
ATOM 3066 C CA . THR A 1 412 ? -24.010 23.705 20.794 1.00 40.66 412 THR A CA 1
ATOM 3067 C C . THR A 1 412 ? -23.369 23.337 22.113 1.00 40.66 412 THR A C 1
ATOM 3069 O O . THR A 1 412 ? -23.262 22.163 22.456 1.00 40.66 412 THR A O 1
ATOM 3072 N N . ALA A 1 413 ? -22.940 24.343 22.869 1.00 42.59 413 ALA A N 1
ATOM 3073 C CA . ALA A 1 413 ? -22.738 24.183 24.296 1.00 42.59 413 ALA A CA 1
ATOM 3074 C C . ALA A 1 413 ? -24.065 23.694 24.899 1.00 42.59 413 ALA A C 1
ATOM 3076 O O . ALA A 1 413 ? -24.953 24.485 25.200 1.00 42.59 413 ALA A O 1
ATOM 3077 N N . SER A 1 414 ? -24.258 22.384 25.001 1.00 41.53 414 SER A N 1
ATOM 3078 C CA . SER A 1 414 ? -25.437 21.810 25.634 1.00 41.53 414 SER A CA 1
ATOM 3079 C C . SER A 1 414 ? -25.034 20.536 26.358 1.00 41.53 414 SER A C 1
ATOM 3081 O O . SER A 1 414 ? -25.125 19.444 25.826 1.00 41.53 414 SER A O 1
ATOM 3083 N N . THR A 1 415 ? -24.546 20.748 27.584 1.00 52.81 415 THR A N 1
ATOM 3084 C CA . THR A 1 415 ? -24.546 19.829 28.733 1.00 52.81 415 THR A CA 1
ATOM 3085 C C . THR A 1 415 ? -23.916 18.434 28.561 1.00 52.81 415 THR A C 1
ATOM 3087 O O . THR A 1 415 ? -24.057 17.727 27.570 1.00 52.81 415 THR A O 1
ATOM 3090 N N . LEU A 1 416 ? -23.269 17.963 29.631 1.00 54.34 416 LEU A N 1
ATOM 3091 C CA . LEU A 1 416 ? -22.785 16.582 29.807 1.00 54.34 416 LEU A CA 1
ATOM 3092 C C . LEU A 1 416 ? -23.818 15.510 29.388 1.00 54.34 416 LEU A C 1
ATOM 3094 O O . LEU A 1 416 ? -23.465 14.403 28.978 1.00 54.34 416 LEU A O 1
ATOM 3098 N N . THR A 1 417 ? -25.103 15.859 29.467 1.00 56.50 417 THR A N 1
ATOM 3099 C CA . THR A 1 417 ? -26.245 15.063 29.029 1.00 56.50 417 THR A CA 1
ATOM 3100 C C . THR A 1 417 ? -26.197 14.727 27.534 1.00 56.50 417 THR A C 1
ATOM 3102 O O . THR A 1 417 ? -26.381 13.561 27.190 1.00 56.50 417 THR A O 1
ATOM 3105 N N . THR A 1 418 ? -25.887 15.676 26.647 1.00 56.78 418 THR A N 1
ATOM 3106 C CA . THR A 1 418 ? -25.888 15.455 25.186 1.00 56.78 418 THR A CA 1
ATOM 3107 C C . THR A 1 418 ? -24.754 14.538 24.742 1.00 56.78 418 THR A C 1
ATOM 3109 O O . THR A 1 418 ? -24.972 13.661 23.911 1.00 56.78 418 THR A O 1
ATOM 3112 N N . LEU A 1 419 ? -23.574 14.649 25.362 1.00 57.94 419 LEU A N 1
ATOM 3113 C CA . LEU A 1 419 ? -22.452 13.733 25.115 1.00 57.94 419 LEU A CA 1
ATOM 3114 C C . LEU A 1 419 ? -22.757 12.308 25.587 1.00 57.94 419 LEU A C 1
ATOM 3116 O O . LEU A 1 419 ? -22.421 11.332 24.919 1.00 57.94 419 LEU A O 1
ATOM 3120 N N . SER A 1 420 ? -23.447 12.169 26.722 1.00 59.66 420 SER A N 1
ATOM 3121 C CA . SER A 1 420 ? -23.909 10.853 27.167 1.00 59.66 420 SER A CA 1
ATOM 3122 C C . SER A 1 420 ? -24.978 10.278 26.226 1.00 59.66 420 SER A C 1
ATOM 3124 O O . SER A 1 420 ? -25.016 9.073 25.994 1.00 59.66 420 SER A O 1
ATOM 3126 N N . LEU A 1 421 ? -25.844 11.118 25.653 1.00 61.59 421 LEU A N 1
ATOM 3127 C CA . LEU A 1 421 ? -26.879 10.694 24.710 1.00 61.59 421 LEU A CA 1
ATOM 3128 C C . LEU A 1 421 ? -26.279 10.268 23.371 1.00 61.59 421 LEU A C 1
ATOM 3130 O O . LEU A 1 421 ? -26.648 9.207 22.878 1.00 61.59 421 LEU A O 1
ATOM 3134 N N . SER A 1 422 ? -25.320 11.023 22.829 1.00 62.69 422 SER A N 1
ATOM 3135 C CA . SER A 1 422 ? -24.639 10.667 21.581 1.00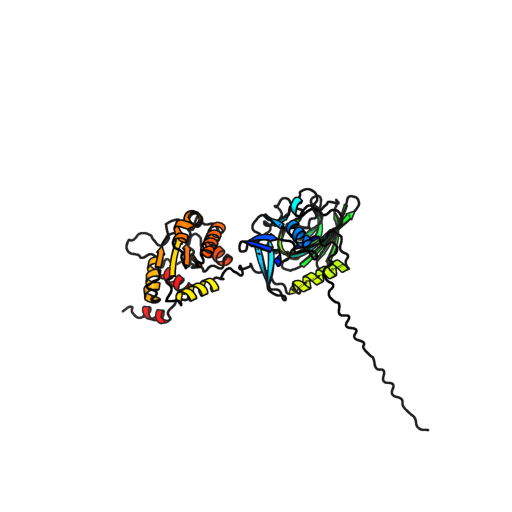 62.69 422 SER A CA 1
ATOM 3136 C C . SER A 1 422 ? -23.851 9.367 21.713 1.00 62.69 422 SER A C 1
ATOM 3138 O O . SER A 1 422 ? -23.898 8.540 20.807 1.00 62.69 422 SER A O 1
ATOM 3140 N N . LEU A 1 423 ? -23.214 9.122 22.864 1.00 68.56 423 LEU A N 1
ATOM 3141 C CA . LEU A 1 423 ? -22.586 7.838 23.162 1.00 68.56 423 LEU A CA 1
ATOM 3142 C C . LEU A 1 423 ? -23.614 6.701 23.209 1.00 68.56 423 LEU A C 1
ATOM 3144 O O . LEU A 1 423 ? -23.413 5.667 22.584 1.00 68.56 423 LEU A O 1
ATOM 3148 N N . PHE A 1 424 ? -24.738 6.870 23.905 1.00 71.12 424 PHE A N 1
ATOM 3149 C CA . PHE A 1 424 ? -25.770 5.828 23.947 1.00 71.12 424 PHE A CA 1
ATOM 3150 C C . PHE A 1 424 ? -26.393 5.563 22.571 1.00 71.12 424 PHE A C 1
ATOM 3152 O O . PHE A 1 424 ? -26.618 4.405 22.220 1.00 71.12 424 PHE A O 1
ATOM 3159 N N . ASP A 1 425 ? -26.614 6.603 21.770 1.00 70.38 425 ASP A N 1
ATOM 3160 C CA . ASP A 1 425 ? -27.058 6.478 20.381 1.00 70.38 425 ASP A CA 1
ATOM 3161 C C . ASP A 1 425 ? -26.008 5.741 19.533 1.00 70.38 425 ASP A C 1
ATOM 3163 O O . ASP A 1 425 ? -26.328 4.798 18.804 1.00 70.38 425 ASP A O 1
ATOM 3167 N N . ALA A 1 426 ? -24.730 6.093 19.691 1.00 63.25 426 ALA A N 1
ATOM 3168 C CA . ALA A 1 426 ? -23.605 5.429 19.037 1.00 63.25 426 ALA A CA 1
ATOM 3169 C C . ALA A 1 426 ? -23.414 3.973 19.495 1.00 63.25 426 ALA A C 1
ATOM 3171 O O . ALA A 1 426 ? -22.855 3.174 18.751 1.00 63.25 426 ALA A O 1
ATOM 3172 N N . LEU A 1 427 ? -23.919 3.594 20.667 1.00 69.00 427 LEU A N 1
ATOM 3173 C CA . LEU A 1 427 ? -23.916 2.213 21.147 1.00 69.00 427 LEU A CA 1
ATOM 3174 C C . LEU A 1 427 ? -25.216 1.455 20.826 1.00 69.00 427 LEU A C 1
ATOM 3176 O O . LEU A 1 427 ? -25.351 0.293 21.202 1.00 69.00 427 LEU A O 1
ATOM 3180 N N . GLY A 1 428 ? -26.182 2.084 20.141 1.00 64.00 428 GLY A N 1
ATOM 3181 C CA . GLY A 1 428 ? -27.487 1.470 19.863 1.00 64.00 428 GLY A CA 1
ATOM 3182 C C . GLY A 1 428 ? -28.300 1.204 21.134 1.00 64.00 428 GLY A C 1
ATOM 3183 O O . GLY A 1 428 ? -29.151 0.321 21.167 1.00 64.00 428 GLY A O 1
ATOM 3184 N N . LEU A 1 429 ? -28.023 1.952 22.201 1.00 63.47 429 LEU A N 1
ATOM 3185 C CA . LEU A 1 429 ? -28.580 1.739 23.528 1.00 63.47 429 LEU A CA 1
ATOM 3186 C C . LEU A 1 429 ? -29.871 2.515 23.790 1.00 63.47 429 LEU A C 1
ATOM 3188 O O . LEU A 1 429 ? -30.323 2.532 24.938 1.00 63.47 429 LEU A O 1
ATOM 3192 N N . LYS A 1 430 ? -30.498 3.104 22.767 1.00 64.31 430 LYS A N 1
ATOM 3193 C CA . LYS A 1 430 ? -31.823 3.709 22.926 1.00 64.31 430 LYS A CA 1
ATOM 3194 C C . LYS A 1 430 ? -32.841 2.684 23.414 1.00 64.31 430 LYS A C 1
ATOM 3196 O O . LYS A 1 430 ? -32.968 1.595 22.865 1.00 64.31 430 LYS A O 1
ATOM 3201 N N . ASP A 1 431 ? -33.585 3.088 24.432 1.00 49.34 431 ASP A N 1
ATOM 3202 C CA . ASP A 1 431 ? -34.882 2.516 24.753 1.00 49.34 431 ASP A CA 1
ATOM 3203 C C . ASP A 1 431 ? -35.951 3.297 23.951 1.00 49.34 431 ASP A C 1
ATOM 3205 O O . ASP A 1 431 ? -35.911 4.541 23.954 1.00 49.34 431 ASP A O 1
ATOM 3209 N N . PRO A 1 432 ? -36.905 2.642 23.258 1.00 46.75 432 PRO A N 1
ATOM 3210 C CA . PRO A 1 432 ? -38.080 3.319 22.694 1.00 46.75 432 PRO A CA 1
ATOM 3211 C C . PRO A 1 432 ? -38.858 4.168 23.724 1.00 46.75 432 PRO A C 1
ATOM 3213 O O . PRO A 1 432 ? -39.559 5.110 23.342 1.00 46.75 432 PRO A O 1
ATOM 3216 N N . ALA A 1 433 ? -38.685 3.919 25.028 1.00 41.69 433 ALA A N 1
ATOM 3217 C CA . ALA A 1 433 ? -39.295 4.695 26.110 1.00 41.69 433 ALA A CA 1
ATOM 3218 C C . ALA A 1 433 ? -38.738 6.125 26.301 1.00 41.69 433 ALA A C 1
ATOM 3220 O O . ALA A 1 433 ? -39.307 6.898 27.072 1.00 41.69 433 ALA A O 1
ATOM 3221 N N . SER A 1 434 ? -37.685 6.541 25.582 1.00 41.81 434 SER A N 1
ATOM 3222 C CA . SER A 1 434 ? -37.137 7.916 25.659 1.00 41.81 434 SER A CA 1
ATOM 3223 C C . SER A 1 434 ? -38.104 9.025 25.193 1.00 41.81 434 SER A C 1
ATOM 3225 O O . SER A 1 434 ? -37.839 10.209 25.403 1.00 41.81 434 SER A O 1
ATOM 3227 N N . THR A 1 435 ? -39.275 8.660 24.663 1.00 36.84 435 THR A N 1
ATOM 3228 C CA . THR A 1 435 ? -40.405 9.578 24.430 1.00 36.84 435 THR A CA 1
ATOM 3229 C C . THR A 1 435 ? -41.114 9.989 25.737 1.00 36.84 435 THR A C 1
ATOM 3231 O O . THR A 1 435 ? -41.715 11.059 25.801 1.00 36.84 435 THR A O 1
ATOM 3234 N N . ILE A 1 436 ? -41.014 9.191 26.808 1.00 35.62 436 ILE A N 1
ATOM 3235 C CA . ILE A 1 436 ? -41.817 9.352 28.036 1.00 35.62 436 ILE A CA 1
ATOM 3236 C C . ILE A 1 436 ? -41.232 10.406 28.992 1.00 35.62 436 ILE A C 1
ATOM 3238 O O . ILE A 1 436 ? -41.983 11.078 29.695 1.00 35.62 436 ILE A O 1
ATOM 3242 N N . ILE A 1 437 ? -39.918 10.662 28.975 1.00 35.16 437 ILE A N 1
ATOM 3243 C CA . ILE A 1 437 ? -39.314 11.673 29.870 1.00 35.16 437 ILE A CA 1
ATOM 3244 C C . ILE A 1 437 ? -39.695 13.111 29.457 1.00 35.16 437 ILE A C 1
ATOM 3246 O O . ILE A 1 437 ? -39.705 14.006 30.296 1.00 35.16 437 ILE A O 1
ATOM 3250 N N . LYS A 1 438 ? -40.142 13.339 28.211 1.00 32.53 438 LYS A N 1
ATOM 3251 C CA . LYS A 1 438 ? -40.774 14.617 27.824 1.00 32.53 438 LYS A CA 1
ATOM 3252 C C . LYS A 1 438 ? -42.200 14.802 28.375 1.00 32.53 438 LYS A C 1
ATOM 3254 O O . LYS A 1 438 ? -42.708 15.914 28.292 1.00 32.53 438 LYS A O 1
ATOM 3259 N N . GLN A 1 439 ? -42.838 13.769 28.936 1.00 32.09 439 GLN A N 1
ATOM 3260 C CA . GLN A 1 439 ? -44.213 13.830 29.462 1.00 32.09 439 GLN A CA 1
ATOM 3261 C C . GLN A 1 439 ? -44.321 13.890 30.994 1.00 32.09 439 GLN A C 1
ATOM 3263 O O . GLN A 1 439 ? -45.423 14.072 31.496 1.00 32.09 439 GLN A O 1
ATOM 3268 N N . LEU A 1 440 ? -43.216 13.796 31.741 1.00 30.17 440 LEU A N 1
ATOM 3269 C CA . LEU A 1 440 ? -43.227 13.918 33.211 1.00 30.17 440 LEU A CA 1
ATOM 3270 C C . LEU A 1 440 ? -42.538 15.194 33.720 1.00 30.17 440 LEU A C 1
ATOM 3272 O O . LEU A 1 440 ? -42.073 15.251 34.853 1.00 30.17 440 LEU A O 1
ATOM 3276 N N . GLY A 1 441 ? -42.505 16.233 32.883 1.00 36.44 441 GLY A N 1
ATOM 3277 C CA . GLY A 1 441 ? -42.359 17.615 33.337 1.00 36.44 441 GLY A CA 1
ATOM 3278 C C . GLY A 1 441 ? -43.722 18.171 33.747 1.00 36.44 441 GLY A C 1
ATOM 3279 O O . GLY A 1 441 ? -44.320 18.931 32.987 1.00 36.44 441 GLY A O 1
ATOM 3280 N N . GLY A 1 442 ? -44.203 17.735 34.911 1.00 35.69 442 GLY A N 1
ATOM 3281 C CA . GLY A 1 442 ? -45.333 18.281 35.659 1.00 35.69 442 GLY A CA 1
ATOM 3282 C C . GLY A 1 442 ? -44.961 18.338 37.128 1.00 35.69 442 GLY A C 1
ATOM 3283 O O . GLY A 1 442 ? -44.432 17.310 37.611 1.00 35.69 442 GLY A O 1
#

Foldseek 3Di:
DDDDDDDDDDDDPPPPPPPPPPLDPAPLVQFQFKWAQVQFDDDQFFTQKTWGDFRDDDDVSVVSRQLQMQRDKWDGWGWFWWQFPLGIGIWTFAPQLIKTWDFCRRNNKQAFKKKKKWWKAAAPPWWFWQKWAQDPFFIFTWTDDPQFIWTAHPVDTDTFGGHDHQFIWIWMWIWGDDDQWIWIWIDTVPGIDIDIHRGRGMRRIMMGQHYNVSNGGTGMITRMMIMGSHGDDPVSVVSNVVNVCVVRPDRVRIHDTHGPQPPPQQALVRLLVLLVVVLVPLPDAAEEEEEAAQPPPDDDPPDDGLQRVLLVCCCPVSVSVRHHGHYHHDHQAALVNCVVCVCPRPVVVLGQEYEYEHDQPDYDLVSVLVSCVVCVVSVHAYEYEYDPRHQVSSVVSCNNSSHHYQYPNPPDPDDSVVSNVSVCVSSVNDDPCPVCVVVPPD

Mean predicted aligned error: 15.32 Å

Nearest PDB structures (foldseek):
  5jd3-assembly1_A  TM=7.765E-01  e=2.087E-05  uncultured bacterium
  7ddy-assembly1_D  TM=6.709E-01  e=8.011E-05  Arcticibacterium luteifluviistationis
  1yzf-assembly1_A  TM=6.899E-01  e=3.010E-03  Enterococcus faecalis V583
  6hh9-assembly4_D  TM=7.007E-01  e=2.382E-03  Roseburia intestinalis L1-82
  7xrp-assembly1_A  TM=3.564E-01  e=6.722E-05  Severe acute respiratory syndrome coronavirus 2